Protein AF-D9RZ95-F1 (afdb_monomer_lite)

InterPro domains:
  IPR007445 Type IV pilus inner membrane component PilO [PF04350] (44-165)
  IPR008979 Galactose-binding-like domain superfamily [SSF49785] (291-391)
  IPR013222 Glycosyl hydrolase family 98, putative carbohydrate-binding module [PF08305] (291-393)
  IPR014717 Translation elongation factor EF1B/small ribosomal subunit protein bS6 [G3DSA:3.30.70.60] (97-186)
  IPR038637 NPCBM domain superfamily [G3DSA:2.60.120.1060] (273-411)

Secondary structure (DSSP, 8-state):
---------HHHHHHHHHHHHHHHHHHIIIIIIHHHHHHHHHHHHHHHHHHHHHHHHHHHHHHHHHHHHHHHHHHHHHHHHHHHTT----SHHHHHHHTS--STT-EEEEEEE---EEETTEEEEEEEEEEEEEHHHHHHHHHHHHTSSS-EEEEEEEEEE-SSSTTEEEEEEEEEEEE----------------------S--S-SSS----------------------------------------------------PPBTTS------TTBGGGSEEEEEES-EEE-TTSPEEETTEEES-EEEEEEBTTB-EEEEEEE-TT-EEEEEEEEEE-GGGTTBSEEEEEEEEETTEEEEEPPPB-TTPPPEEEEEE-TT-SEEEEEEEEEE-SS-SBS-EEEEEEEEEEEEPPPP--

Radius of gyration: 36.37 Å; chains: 1; bounding box: 76×89×128 Å

Foldseek 3Di:
DDDDDDPDDPVVVVVVVVVVVVVVVVCCCCPVCVPVVVVVVVVVVVVVVVVVVVVVVVVVVVCVVVVVVVVVVVVVVVVVVLVVLLQDDQDPVVLVVQLDQPDPQKDWPDWAWDDWDDDDQKIKIKIKTKMKGAPVSVVVSVVSNVPDSFPKDKDDWDKACDPPDDRMIMIIIMIITIHRDPPPPVPPPPPVDDDDDDDDDDDDPDPPDDDDDDDDDDDDDDDDDDDDDDDDDDDDDDDDDDDDDDDDDDPPPPPDDDQDFFQAPVNDPPCDDDPANRNFRWPDWFFNKHKPVQDWFAALNDTFRTWIKTKDFPVRQKIKIKTFPQLFFFKKKFWKAWTQVCLQAQKWKWKWKAFVNHTFDIDDTHHRSDDTDIDMTGNHRGGMIMIMIGMDGHDDGDGGMTIMIGGPTGTHGDDDPPD

pLDDT: mean 81.66, std 20.71, range [33.81, 98.69]

Structure (mmCIF, N/CA/C/O backbone):
data_AF-D9RZ95-F1
#
_entry.id   AF-D9RZ95-F1
#
loop_
_atom_site.group_PDB
_atom_site.id
_atom_site.type_symbol
_atom_site.label_atom_id
_atom_site.label_alt_id
_atom_site.label_comp_id
_atom_site.label_asym_id
_atom_site.label_entity_id
_atom_site.label_seq_id
_atom_site.pdbx_PDB_ins_code
_atom_site.Cartn_x
_atom_site.Cartn_y
_atom_site.Cartn_z
_atom_site.occupancy
_atom_site.B_iso_or_equiv
_atom_site.auth_seq_id
_atom_site.auth_comp_id
_atom_site.auth_asym_id
_atom_site.auth_atom_id
_atom_site.pdbx_PDB_model_num
ATOM 1 N N . MET A 1 1 ? 56.078 -7.559 -60.180 1.00 45.38 1 MET A N 1
ATOM 2 C CA . MET A 1 1 ? 55.053 -8.276 -60.972 1.00 45.38 1 MET A CA 1
ATOM 3 C C . MET A 1 1 ? 54.778 -7.458 -62.231 1.00 45.38 1 MET A C 1
ATOM 5 O O . MET A 1 1 ? 54.212 -6.379 -62.123 1.00 45.38 1 MET A O 1
ATOM 9 N N . ARG A 1 2 ? 55.285 -7.880 -63.400 1.00 41.53 2 ARG A N 1
ATOM 10 C CA . ARG A 1 2 ? 55.011 -7.202 -64.680 1.00 41.53 2 ARG A CA 1
ATOM 11 C C . ARG A 1 2 ? 53.582 -7.549 -65.098 1.00 41.53 2 ARG A C 1
ATOM 13 O O . ARG A 1 2 ? 53.332 -8.678 -65.504 1.00 41.53 2 ARG A O 1
ATOM 20 N N . LEU A 1 3 ? 52.657 -6.605 -64.952 1.00 51.25 3 LEU A N 1
ATOM 21 C CA . LEU A 1 3 ? 51.309 -6.730 -65.500 1.00 51.25 3 LEU A CA 1
ATOM 22 C C . LEU A 1 3 ? 51.432 -6.678 -67.027 1.00 51.25 3 LEU A C 1
ATOM 24 O O . LEU A 1 3 ? 51.765 -5.640 -67.594 1.00 51.25 3 LEU A O 1
ATOM 28 N N . GLN A 1 4 ? 51.251 -7.829 -67.677 1.00 58.88 4 GLN A N 1
ATOM 29 C CA . GLN A 1 4 ? 51.172 -7.920 -69.132 1.00 58.88 4 GLN A CA 1
ATOM 30 C C . GLN A 1 4 ? 50.020 -7.030 -69.613 1.00 58.88 4 GLN A C 1
ATOM 32 O O . GLN A 1 4 ? 48.925 -7.052 -69.054 1.00 58.88 4 GLN A O 1
ATOM 37 N N . THR A 1 5 ? 50.276 -6.216 -70.633 1.00 68.75 5 THR A N 1
ATOM 38 C CA . THR A 1 5 ? 49.293 -5.301 -71.214 1.00 68.75 5 THR A CA 1
ATOM 39 C C . THR A 1 5 ? 48.260 -6.101 -72.000 1.00 68.75 5 THR A C 1
ATOM 41 O O . THR A 1 5 ? 48.488 -6.471 -73.151 1.00 68.75 5 THR A O 1
ATOM 44 N N . ILE A 1 6 ? 47.131 -6.399 -71.363 1.00 79.62 6 ILE A N 1
ATOM 45 C CA . ILE A 1 6 ? 46.001 -7.079 -71.997 1.00 79.62 6 ILE A CA 1
ATOM 46 C C . ILE A 1 6 ? 45.327 -6.093 -72.966 1.00 79.62 6 ILE A C 1
ATOM 48 O O . ILE A 1 6 ? 44.785 -5.067 -72.550 1.00 79.62 6 ILE A O 1
ATOM 52 N N . ASN A 1 7 ? 45.360 -6.392 -74.266 1.00 79.75 7 ASN A N 1
ATOM 53 C CA . ASN A 1 7 ? 44.665 -5.620 -75.301 1.00 79.75 7 ASN A CA 1
ATOM 54 C C . ASN A 1 7 ? 43.167 -5.966 -75.303 1.00 79.75 7 ASN A C 1
ATOM 56 O O . ASN A 1 7 ? 42.711 -6.816 -76.060 1.00 79.75 7 ASN A O 1
ATOM 60 N N . LEU A 1 8 ? 42.408 -5.309 -74.425 1.00 84.06 8 LEU A N 1
ATOM 61 C CA . LEU A 1 8 ? 40.953 -5.466 -74.312 1.00 84.06 8 LEU A CA 1
ATOM 62 C C . LEU A 1 8 ? 40.211 -4.724 -75.435 1.00 84.06 8 LEU A C 1
ATOM 64 O O . LEU A 1 8 ? 40.504 -3.557 -75.732 1.00 84.06 8 LEU A O 1
ATOM 68 N N . SER A 1 9 ? 39.198 -5.376 -76.005 1.00 88.56 9 SER A N 1
ATOM 69 C CA . SER A 1 9 ? 38.305 -4.810 -77.019 1.00 88.56 9 SER A CA 1
ATOM 70 C C . SER A 1 9 ? 37.474 -3.651 -76.451 1.00 88.56 9 SER A C 1
ATOM 72 O O . SER A 1 9 ? 37.178 -3.585 -75.255 1.00 88.56 9 SER A O 1
ATOM 74 N N . ARG A 1 10 ? 37.045 -2.709 -77.305 1.00 90.94 10 ARG A N 1
ATOM 75 C CA . ARG A 1 10 ? 36.280 -1.513 -76.887 1.00 90.94 10 ARG A CA 1
ATOM 76 C C . ARG A 1 10 ? 35.011 -1.871 -76.098 1.00 90.94 10 ARG A C 1
ATOM 78 O O . ARG A 1 10 ? 34.649 -1.140 -75.182 1.00 90.94 10 ARG A O 1
ATOM 85 N N . ARG A 1 11 ? 34.364 -2.999 -76.418 1.00 92.19 11 ARG A N 1
ATOM 86 C CA . ARG A 1 11 ? 33.163 -3.495 -75.715 1.00 92.19 11 ARG A CA 1
ATOM 87 C C . ARG A 1 11 ? 33.479 -4.014 -74.310 1.00 92.19 11 ARG A C 1
ATOM 89 O O . ARG A 1 11 ? 32.739 -3.720 -73.379 1.00 92.19 11 ARG A O 1
ATOM 96 N N . GLU A 1 12 ? 34.600 -4.709 -74.142 1.00 91.69 12 GLU A N 1
ATOM 97 C CA . GLU A 1 12 ? 35.041 -5.245 -72.847 1.00 91.69 12 GLU A CA 1
ATOM 98 C C . GLU A 1 12 ? 35.411 -4.116 -71.881 1.00 91.69 12 GLU A C 1
ATOM 100 O O . GLU A 1 12 ? 35.043 -4.159 -70.711 1.00 91.69 12 GLU A O 1
ATOM 105 N N . LYS A 1 13 ? 36.043 -3.046 -72.385 1.00 91.44 13 LYS A N 1
ATOM 106 C CA . LYS A 1 13 ? 36.334 -1.845 -71.586 1.00 91.44 13 LYS A CA 1
ATOM 107 C C . LYS A 1 13 ? 35.064 -1.199 -71.025 1.00 91.44 13 LYS A C 1
ATOM 109 O O . LYS A 1 13 ? 35.039 -0.836 -69.853 1.00 91.44 13 LYS A O 1
ATOM 114 N N . VAL A 1 14 ? 34.005 -1.084 -71.832 1.00 94.19 14 VAL A N 1
ATOM 115 C CA . VAL A 1 14 ? 32.717 -0.524 -71.380 1.00 94.19 14 VAL A CA 1
ATOM 116 C C . VAL A 1 14 ? 32.068 -1.421 -70.323 1.00 94.19 14 VAL A C 1
ATOM 118 O O . VAL A 1 14 ? 31.581 -0.921 -69.311 1.00 94.19 14 VAL A O 1
ATOM 121 N N . LEU A 1 15 ? 32.112 -2.740 -70.515 1.00 95.56 15 LEU A N 1
ATOM 122 C CA . LEU A 1 15 ? 31.528 -3.707 -69.583 1.00 95.56 15 LEU A CA 1
ATOM 123 C C . LEU A 1 15 ? 32.241 -3.688 -68.219 1.00 95.56 15 LEU A C 1
ATOM 125 O O . LEU A 1 15 ? 31.583 -3.681 -67.181 1.00 95.56 15 LEU A O 1
ATOM 129 N N . ILE A 1 16 ? 33.574 -3.577 -68.214 1.00 95.31 16 ILE A N 1
ATOM 130 C CA . ILE A 1 16 ? 34.369 -3.433 -66.985 1.00 95.31 16 ILE A CA 1
ATOM 131 C C . ILE A 1 16 ? 34.012 -2.136 -66.247 1.00 95.31 16 ILE A C 1
ATOM 133 O O . ILE A 1 16 ? 33.858 -2.158 -65.028 1.00 95.31 16 ILE A O 1
ATOM 137 N N . ILE A 1 17 ? 33.826 -1.018 -66.956 1.00 95.69 17 ILE A N 1
ATOM 138 C CA . ILE A 1 17 ? 33.435 0.253 -66.325 1.00 95.69 17 ILE A CA 1
ATOM 139 C C . ILE A 1 17 ? 32.067 0.123 -65.642 1.00 95.69 17 ILE A C 1
ATOM 141 O O . ILE A 1 17 ? 31.924 0.528 -64.490 1.00 95.69 17 ILE A O 1
ATOM 145 N N . ILE A 1 18 ? 31.080 -0.485 -66.308 1.00 96.81 18 ILE A N 1
ATOM 146 C CA . ILE A 1 18 ? 29.746 -0.702 -65.724 1.00 96.81 18 ILE A CA 1
ATOM 147 C C . ILE A 1 18 ? 29.833 -1.603 -64.486 1.00 96.81 18 ILE A C 1
ATOM 149 O O . ILE A 1 18 ? 29.218 -1.295 -63.464 1.00 96.81 18 ILE A O 1
ATOM 153 N N . LEU A 1 19 ? 30.630 -2.676 -64.547 1.00 96.75 19 LEU A N 1
ATOM 154 C CA . LEU A 1 19 ? 30.849 -3.579 -63.417 1.00 96.75 19 LEU A CA 1
ATOM 155 C C . LEU A 1 19 ? 31.443 -2.832 -62.214 1.00 96.75 19 LEU A C 1
ATOM 157 O O . LEU A 1 19 ? 30.951 -2.974 -61.097 1.00 96.75 19 LEU A O 1
ATOM 161 N N . VAL A 1 20 ? 32.465 -2.002 -62.439 1.00 97.12 20 VAL A N 1
ATOM 162 C CA . VAL A 1 20 ? 33.105 -1.211 -61.379 1.00 97.12 20 VAL A CA 1
ATOM 163 C C . VAL A 1 20 ? 32.124 -0.204 -60.779 1.00 97.12 20 VAL A C 1
ATOM 165 O O . VAL A 1 20 ? 32.031 -0.108 -59.558 1.00 97.12 20 VAL A O 1
ATOM 168 N N . VAL A 1 21 ? 31.344 0.505 -61.600 1.00 97.69 21 VAL A N 1
ATOM 169 C CA . VAL A 1 21 ? 30.338 1.466 -61.112 1.00 97.69 21 VAL A CA 1
ATOM 170 C C . VAL A 1 21 ? 29.251 0.768 -60.290 1.00 97.69 21 VAL A C 1
ATOM 172 O O . VAL A 1 21 ? 28.895 1.247 -59.213 1.00 97.69 21 VAL A O 1
ATOM 175 N N . SER A 1 22 ? 28.756 -0.383 -60.752 1.00 97.19 22 SER A N 1
ATOM 176 C CA . SER A 1 22 ? 27.771 -1.183 -60.016 1.00 97.19 22 SER A CA 1
ATOM 177 C C . SER A 1 22 ? 28.327 -1.668 -58.674 1.00 97.19 22 SER A C 1
ATOM 179 O O . SER A 1 22 ? 27.652 -1.550 -57.650 1.00 97.19 22 SER A O 1
ATOM 181 N N . LEU A 1 23 ? 29.585 -2.120 -58.652 1.00 97.06 23 LEU A N 1
ATOM 182 C CA . LEU A 1 23 ? 30.271 -2.529 -57.428 1.00 97.06 23 LEU A CA 1
ATOM 183 C C . LEU A 1 23 ? 30.393 -1.356 -56.440 1.00 97.06 23 LEU A C 1
ATOM 185 O O . LEU A 1 23 ? 30.076 -1.509 -55.262 1.00 97.06 23 LEU A O 1
ATOM 189 N N . VAL A 1 24 ? 30.795 -0.171 -56.912 1.00 96.62 24 VAL A N 1
ATOM 190 C CA . VAL A 1 24 ? 30.911 1.037 -56.077 1.00 96.62 24 VAL A CA 1
ATOM 191 C C . VAL A 1 24 ? 29.552 1.446 -55.499 1.00 96.62 24 VAL A C 1
ATOM 193 O O . VAL A 1 24 ? 29.459 1.708 -54.299 1.00 96.62 24 VAL A O 1
ATOM 196 N N . LEU A 1 25 ? 28.485 1.442 -56.305 1.00 96.50 25 LEU A N 1
ATOM 197 C CA . LEU A 1 25 ? 27.124 1.730 -55.835 1.00 96.50 25 LEU A CA 1
ATOM 198 C C . LEU A 1 25 ? 26.652 0.718 -54.786 1.00 96.50 25 LEU A C 1
ATOM 200 O O . LEU A 1 25 ? 26.089 1.116 -53.767 1.00 96.50 25 LEU A O 1
ATOM 204 N N . PHE A 1 26 ? 26.937 -0.570 -54.987 1.00 96.00 26 PHE A N 1
ATOM 205 C CA . PHE A 1 26 ? 26.630 -1.614 -54.012 1.00 96.00 26 PHE A CA 1
ATOM 206 C C . PHE A 1 26 ? 27.364 -1.388 -52.683 1.00 96.00 26 PHE A C 1
ATOM 208 O O . PHE A 1 26 ? 26.756 -1.498 -51.619 1.00 96.00 26 PHE A O 1
ATOM 215 N N . PHE A 1 27 ? 28.646 -1.012 -52.717 1.00 94.56 27 PHE A N 1
ATOM 216 C CA . PHE A 1 27 ? 29.398 -0.682 -51.503 1.00 94.56 27 PHE A CA 1
ATOM 217 C C . PHE A 1 27 ? 28.861 0.571 -50.802 1.00 94.56 27 PHE A C 1
ATOM 219 O O . PHE A 1 27 ? 28.738 0.565 -49.580 1.00 94.56 27 PHE A O 1
ATOM 226 N N . ILE A 1 28 ? 28.479 1.617 -51.537 1.00 93.00 28 ILE A N 1
ATOM 227 C CA . ILE A 1 28 ? 27.847 2.816 -50.963 1.00 93.00 28 ILE A CA 1
ATOM 228 C C . ILE A 1 28 ? 26.524 2.448 -50.286 1.00 93.00 28 ILE A C 1
ATOM 230 O O . ILE A 1 28 ? 26.310 2.780 -49.119 1.00 93.00 28 ILE A O 1
ATOM 234 N N . GLN A 1 29 ? 25.658 1.711 -50.983 1.00 94.12 29 GLN A N 1
ATOM 235 C CA . GLN A 1 29 ? 24.370 1.277 -50.451 1.00 94.12 29 GLN A CA 1
ATOM 236 C C . GLN A 1 29 ? 24.555 0.399 -49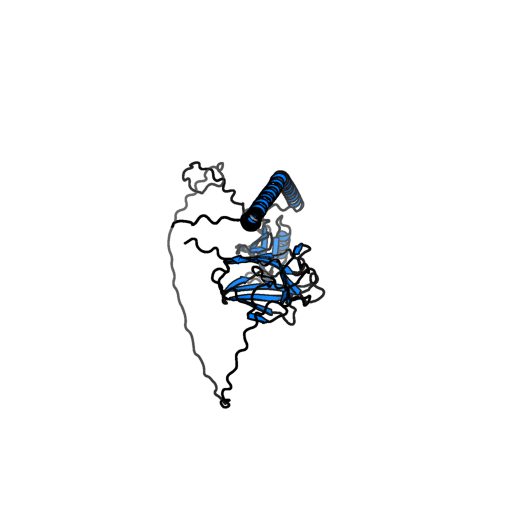.209 1.00 94.12 29 GLN A C 1
ATOM 238 O O . GLN A 1 29 ? 23.931 0.637 -48.177 1.00 94.12 29 GLN A O 1
ATOM 243 N N . LYS A 1 30 ? 25.432 -0.605 -49.279 1.00 90.19 30 LYS A N 1
ATOM 244 C CA . LYS A 1 30 ? 25.595 -1.564 -48.188 1.00 90.19 30 LYS A CA 1
ATOM 245 C C . LYS A 1 30 ? 26.350 -0.969 -47.003 1.00 90.19 30 LYS A C 1
ATOM 247 O O . LYS A 1 30 ? 26.004 -1.256 -45.867 1.00 90.19 30 LYS A O 1
ATOM 252 N N . PHE A 1 31 ? 27.386 -0.170 -47.237 1.00 88.56 31 PHE A N 1
ATOM 253 C CA . PHE A 1 31 ? 28.284 0.263 -46.169 1.00 88.56 31 PHE A CA 1
ATOM 254 C C . PHE A 1 31 ? 27.864 1.602 -45.561 1.00 88.56 31 PHE A C 1
ATOM 256 O O . PHE A 1 31 ? 27.817 1.731 -44.341 1.00 88.56 31 PHE A O 1
ATOM 263 N N . ILE A 1 32 ? 27.494 2.591 -46.383 1.00 85.06 32 ILE A N 1
ATOM 264 C CA . ILE A 1 32 ? 27.150 3.928 -45.880 1.00 85.06 32 ILE A CA 1
ATOM 265 C C . ILE A 1 32 ? 25.749 3.922 -45.264 1.00 85.06 32 ILE A C 1
ATOM 267 O O . ILE A 1 32 ? 25.588 4.379 -44.131 1.00 85.06 32 ILE A O 1
ATOM 271 N N . PHE A 1 33 ? 24.747 3.364 -45.953 1.00 83.88 33 PHE A N 1
ATOM 272 C CA . PHE A 1 33 ? 23.376 3.376 -45.434 1.00 83.88 33 PHE A CA 1
ATOM 273 C C . PHE A 1 33 ? 23.168 2.379 -44.295 1.00 83.88 33 PHE A C 1
ATOM 275 O O . PHE A 1 33 ? 22.586 2.759 -43.281 1.00 83.88 33 PHE A O 1
ATOM 282 N N . ALA A 1 34 ? 23.670 1.143 -44.393 1.00 83.50 34 ALA A N 1
ATOM 283 C CA . ALA A 1 34 ? 23.402 0.157 -43.342 1.00 83.50 34 ALA A CA 1
ATOM 284 C C . ALA A 1 34 ? 24.094 0.493 -42.011 1.00 83.50 34 ALA A C 1
ATOM 286 O O . ALA A 1 34 ? 23.529 0.219 -40.956 1.00 83.50 34 ALA A O 1
ATOM 287 N N . GLN A 1 35 ? 25.286 1.107 -42.034 1.00 84.12 35 GLN A N 1
ATOM 288 C CA . GLN A 1 35 ? 25.995 1.440 -40.793 1.00 84.12 35 GLN A CA 1
ATOM 289 C C . GLN A 1 35 ? 25.588 2.792 -40.198 1.00 84.12 35 GLN A C 1
ATOM 291 O O . GLN A 1 35 ? 25.466 2.901 -38.980 1.00 84.12 35 GLN A O 1
ATOM 296 N N . ARG A 1 36 ? 25.364 3.836 -41.012 1.00 82.94 36 ARG A N 1
ATOM 297 C CA . ARG A 1 36 ? 25.145 5.197 -40.479 1.00 82.94 36 ARG A CA 1
ATOM 298 C C . ARG A 1 36 ? 23.685 5.522 -40.179 1.00 82.94 36 ARG A C 1
ATOM 300 O O . ARG A 1 36 ? 23.415 6.302 -39.266 1.00 82.94 36 ARG A O 1
ATOM 307 N N . LEU A 1 37 ? 22.744 4.921 -40.907 1.00 86.81 37 LEU A N 1
ATOM 308 C CA . LEU A 1 37 ? 21.316 5.174 -40.718 1.00 86.81 37 LEU A CA 1
ATOM 309 C C . LEU A 1 37 ? 20.799 4.808 -39.313 1.00 86.81 37 LEU A C 1
ATOM 311 O O . LEU A 1 37 ? 20.119 5.649 -38.722 1.00 86.81 37 LEU A O 1
ATOM 315 N N . PRO A 1 38 ? 21.121 3.635 -38.721 1.00 86.25 38 PRO A N 1
ATOM 316 C CA . PRO A 1 38 ? 20.625 3.311 -37.383 1.00 86.25 38 PRO A CA 1
ATOM 317 C C . PRO A 1 38 ? 21.167 4.270 -36.317 1.00 86.25 38 PRO A C 1
ATOM 319 O O . PRO A 1 38 ? 20.420 4.655 -35.420 1.00 86.25 38 PRO A O 1
ATOM 322 N N . TYR A 1 39 ? 22.418 4.725 -36.444 1.00 87.19 39 TYR A N 1
ATOM 323 C CA . TYR A 1 39 ? 22.999 5.706 -35.524 1.00 87.19 39 TYR A CA 1
ATOM 324 C C . TYR A 1 39 ? 22.263 7.050 -35.585 1.00 87.19 39 TYR A C 1
ATOM 326 O O . TYR A 1 39 ? 21.922 7.621 -34.553 1.00 87.19 39 TYR A O 1
ATOM 334 N N . TYR A 1 40 ? 21.944 7.527 -36.792 1.00 91.19 40 TYR A N 1
ATOM 335 C CA . TYR A 1 40 ? 21.175 8.760 -36.968 1.00 91.19 40 TYR A CA 1
ATOM 336 C C . TYR A 1 40 ? 19.756 8.653 -36.385 1.00 91.19 40 TYR A C 1
ATOM 338 O O . TYR A 1 40 ? 19.284 9.584 -35.732 1.00 91.19 40 TYR A O 1
ATOM 346 N N . ILE A 1 41 ? 19.084 7.510 -36.572 1.00 90.94 41 ILE A N 1
ATOM 347 C CA . ILE A 1 41 ? 17.746 7.268 -36.010 1.00 90.94 41 ILE A CA 1
ATOM 348 C C . ILE A 1 41 ? 17.796 7.256 -34.477 1.00 90.94 41 ILE A C 1
ATOM 350 O O . ILE A 1 41 ? 16.966 7.906 -33.843 1.00 90.94 41 ILE A O 1
ATOM 354 N N . GLN A 1 42 ? 18.783 6.579 -33.881 1.00 92.44 42 GLN A N 1
ATOM 355 C CA . GLN A 1 42 ? 18.965 6.552 -32.426 1.00 92.44 42 GLN A CA 1
ATOM 356 C C . GLN A 1 42 ? 19.278 7.939 -31.862 1.00 92.44 42 GLN A C 1
ATOM 358 O O . GLN A 1 42 ? 18.685 8.343 -30.866 1.00 92.44 42 GLN A O 1
ATOM 363 N N . LEU A 1 43 ? 20.161 8.695 -32.517 1.00 94.69 43 LEU A N 1
ATOM 364 C CA . LEU A 1 43 ? 20.506 10.049 -32.091 1.00 94.69 43 LEU A CA 1
ATOM 365 C C . LEU A 1 43 ? 19.283 10.977 -32.131 1.00 94.69 43 LEU A C 1
ATOM 367 O O . LEU A 1 43 ? 19.036 11.732 -31.194 1.00 94.69 43 LEU A O 1
ATOM 371 N N . LYS A 1 44 ? 18.469 10.878 -33.187 1.00 93.00 44 LYS A N 1
ATOM 372 C CA . LYS A 1 44 ? 17.224 11.643 -33.308 1.00 93.00 44 LYS A CA 1
ATOM 373 C C . LYS A 1 44 ? 16.175 11.224 -32.273 1.00 93.00 44 LYS A C 1
ATOM 375 O O . LYS A 1 44 ? 15.414 12.076 -31.820 1.00 93.00 44 LYS A O 1
ATOM 380 N N . ALA A 1 45 ? 16.126 9.943 -31.904 1.00 91.69 45 ALA A N 1
ATOM 381 C CA . ALA A 1 45 ? 15.257 9.455 -30.837 1.00 91.69 45 ALA A CA 1
ATOM 382 C C . ALA A 1 45 ? 15.666 10.031 -29.472 1.00 91.69 45 ALA A C 1
ATOM 384 O O . ALA A 1 45 ? 14.807 10.575 -28.788 1.00 91.69 45 ALA A O 1
ATOM 385 N N . ARG A 1 46 ? 16.967 10.035 -29.141 1.00 92.69 46 ARG A N 1
ATOM 386 C CA . ARG A 1 46 ? 17.479 10.641 -27.897 1.00 92.69 46 ARG A CA 1
ATOM 387 C C . ARG A 1 46 ? 17.168 12.130 -27.798 1.00 92.69 46 ARG A C 1
ATOM 389 O O . ARG A 1 46 ? 16.636 12.570 -26.793 1.00 92.69 46 ARG A O 1
ATOM 396 N N . MET A 1 47 ? 17.382 12.886 -28.876 1.00 90.81 47 MET A N 1
ATOM 397 C CA . MET A 1 47 ? 17.031 14.313 -28.904 1.00 90.81 47 MET A CA 1
ATOM 398 C C . MET A 1 47 ? 15.536 14.553 -28.642 1.00 90.81 47 MET A C 1
ATOM 400 O O . MET A 1 47 ? 15.167 15.543 -28.017 1.00 90.81 47 MET A O 1
ATOM 404 N N . ARG A 1 48 ? 14.651 13.670 -29.126 1.00 90.75 48 ARG A N 1
ATOM 405 C CA . ARG A 1 48 ? 13.206 13.762 -28.850 1.00 90.75 48 ARG A CA 1
ATOM 406 C C . ARG A 1 48 ? 12.858 13.403 -27.408 1.00 90.75 48 ARG A C 1
ATOM 408 O O . ARG A 1 48 ? 11.968 14.024 -26.846 1.00 90.75 48 ARG A O 1
ATOM 415 N N . GLU A 1 49 ? 13.539 12.419 -26.838 1.00 93.00 49 GLU A N 1
ATOM 416 C CA . GLU A 1 49 ? 13.358 12.007 -25.446 1.00 93.00 49 GLU A CA 1
ATOM 417 C C . GLU A 1 49 ? 13.814 13.110 -24.482 1.00 93.00 49 GLU A C 1
ATOM 419 O O . GLU A 1 49 ? 13.014 13.568 -23.674 1.00 93.00 49 GLU A O 1
ATOM 424 N N . GLU A 1 50 ? 15.023 13.648 -24.666 1.00 89.81 50 GLU A N 1
ATOM 425 C CA . GLU A 1 50 ? 15.558 14.749 -23.849 1.00 89.81 50 GLU A CA 1
ATOM 426 C C . GLU A 1 50 ? 14.713 16.030 -23.972 1.00 89.81 50 GLU A C 1
ATOM 428 O O . GLU A 1 50 ? 14.482 16.740 -22.995 1.00 89.81 50 GLU A O 1
ATOM 433 N N . THR A 1 51 ? 14.197 16.340 -25.168 1.00 89.06 51 THR A N 1
ATOM 434 C CA . THR A 1 51 ? 13.306 17.504 -25.339 1.00 89.06 51 THR A CA 1
ATOM 435 C C . THR A 1 51 ? 11.936 17.301 -24.694 1.00 89.06 51 THR A C 1
ATOM 437 O O . THR A 1 51 ? 11.388 18.262 -24.152 1.00 89.06 51 THR A O 1
ATOM 440 N N . ALA A 1 52 ? 11.391 16.080 -24.713 1.00 87.12 52 ALA A N 1
ATOM 441 C CA . ALA A 1 52 ? 10.157 15.747 -24.003 1.00 87.12 52 ALA A CA 1
ATOM 442 C C . ALA A 1 52 ? 10.349 15.800 -22.479 1.00 87.12 52 ALA A C 1
ATOM 444 O O . ALA A 1 52 ? 9.491 16.329 -21.771 1.00 87.12 52 ALA A O 1
ATOM 445 N N . GLU A 1 53 ? 11.495 15.332 -21.984 1.00 86.75 53 GLU A N 1
ATOM 446 C CA . GLU A 1 53 ? 11.868 15.415 -20.573 1.00 86.75 53 GLU A CA 1
ATOM 447 C C . GLU A 1 53 ? 11.931 16.878 -20.110 1.00 86.75 53 GLU A C 1
ATOM 449 O O . GLU A 1 53 ? 11.201 17.258 -19.196 1.00 86.75 53 GLU A O 1
ATOM 454 N N . LEU A 1 54 ? 12.668 17.742 -20.820 1.00 83.31 54 LEU A N 1
ATOM 455 C CA . LEU A 1 54 ? 12.746 19.176 -20.508 1.00 83.31 54 LEU A CA 1
ATOM 456 C C . LEU A 1 54 ? 11.384 19.886 -20.562 1.00 83.31 54 LEU A C 1
ATOM 458 O O . LEU A 1 54 ? 11.140 20.805 -19.776 1.00 83.31 54 LEU A O 1
ATOM 462 N N . ALA A 1 55 ? 10.497 19.488 -21.478 1.00 81.38 55 ALA A N 1
ATOM 463 C CA . ALA A 1 55 ? 9.139 20.021 -21.534 1.00 81.38 55 ALA A CA 1
ATOM 464 C C . ALA A 1 55 ? 8.334 19.634 -20.281 1.00 81.38 55 ALA A C 1
ATOM 466 O O . ALA A 1 55 ? 7.733 20.511 -19.662 1.00 81.38 55 ALA A O 1
ATOM 467 N N . SER A 1 56 ? 8.405 18.368 -19.852 1.00 77.50 56 SER A N 1
ATOM 468 C CA . SER A 1 56 ? 7.736 17.883 -18.635 1.00 77.50 56 SER A CA 1
ATOM 469 C C . SER A 1 56 ? 8.272 18.548 -17.360 1.00 77.50 56 SER A C 1
ATOM 471 O O . SER A 1 56 ? 7.505 18.930 -16.473 1.00 77.50 56 SER A O 1
ATOM 473 N N . THR A 1 57 ? 9.585 18.794 -17.287 1.00 77.50 57 THR A N 1
ATOM 474 C CA . THR A 1 57 ? 10.194 19.522 -16.169 1.00 77.50 57 THR A CA 1
ATOM 475 C C . THR A 1 57 ? 9.762 20.986 -16.156 1.00 77.50 57 THR A C 1
ATOM 477 O O . THR A 1 57 ? 9.471 21.523 -15.091 1.00 77.50 57 THR A O 1
ATOM 480 N N . ARG A 1 58 ? 9.668 21.644 -17.322 1.00 73.94 58 ARG A N 1
ATOM 481 C CA . ARG A 1 58 ? 9.160 23.025 -17.424 1.00 73.94 58 ARG A CA 1
ATOM 482 C C . ARG A 1 58 ? 7.685 23.140 -17.064 1.00 73.94 58 ARG A C 1
ATOM 484 O O . ARG A 1 58 ? 7.315 24.122 -16.433 1.00 73.94 58 ARG A O 1
ATOM 491 N N . GLU A 1 59 ? 6.864 22.164 -17.435 1.00 77.75 59 GLU A N 1
ATOM 492 C CA . GLU A 1 59 ? 5.453 22.103 -17.039 1.00 77.75 59 GLU A CA 1
ATOM 493 C C . GLU A 1 59 ? 5.322 21.952 -15.515 1.00 77.75 59 GLU A C 1
ATOM 495 O O . GLU A 1 59 ? 4.601 22.712 -14.868 1.00 77.75 59 GLU A O 1
ATOM 500 N N . THR A 1 60 ? 6.137 21.076 -14.920 1.00 71.19 60 THR A N 1
ATOM 501 C CA . THR A 1 60 ? 6.213 20.901 -13.462 1.00 71.19 60 THR A CA 1
ATOM 502 C C . THR A 1 60 ? 6.689 22.185 -12.767 1.00 71.19 60 THR A C 1
ATOM 504 O O . THR A 1 60 ? 6.054 22.648 -11.820 1.00 71.19 60 THR A O 1
ATOM 507 N N . ALA A 1 61 ? 7.743 22.834 -13.273 1.00 71.81 61 ALA A N 1
ATOM 508 C CA . ALA A 1 61 ? 8.255 24.098 -12.738 1.00 71.81 61 ALA A CA 1
ATOM 509 C C . ALA A 1 61 ? 7.260 25.263 -12.908 1.00 71.81 61 ALA A C 1
ATOM 511 O O . ALA A 1 61 ? 7.137 26.105 -12.021 1.00 71.81 61 ALA A O 1
ATOM 512 N N . GLY A 1 62 ? 6.512 25.294 -14.015 1.00 78.38 62 GLY A N 1
ATOM 513 C CA . GLY A 1 62 ? 5.453 26.273 -14.263 1.00 78.38 62 GLY A CA 1
ATOM 514 C C . GLY A 1 62 ? 4.245 26.105 -13.338 1.00 78.38 62 GLY A C 1
ATOM 515 O O . GLY A 1 62 ? 3.582 27.089 -13.016 1.00 78.38 62 GLY A O 1
ATOM 516 N N . SER A 1 63 ? 3.990 24.885 -12.855 1.00 80.44 63 SER A N 1
ATOM 517 C CA . SER A 1 63 ? 2.924 24.598 -11.887 1.00 80.44 63 SER A CA 1
ATOM 518 C C . SER A 1 63 ? 3.296 24.925 -10.435 1.00 80.44 63 SER A C 1
ATOM 520 O O . SER A 1 63 ? 2.411 25.056 -9.593 1.00 80.44 63 SER A O 1
ATOM 522 N N . LEU A 1 64 ? 4.583 25.128 -10.134 1.00 75.75 64 LEU A N 1
ATOM 523 C CA . LEU A 1 64 ? 5.084 25.406 -8.785 1.00 75.75 64 LEU A CA 1
ATOM 524 C C . LEU A 1 64 ? 4.443 26.637 -8.106 1.00 75.75 64 LEU A C 1
ATOM 526 O O . LEU A 1 64 ? 4.042 26.513 -6.948 1.00 75.75 64 LEU A O 1
ATOM 530 N N . PRO A 1 65 ? 4.259 27.801 -8.769 1.00 82.94 65 PRO A N 1
ATOM 531 C CA . PRO A 1 65 ? 3.531 28.918 -8.161 1.00 82.94 65 PRO A CA 1
ATOM 532 C C . PRO A 1 65 ? 2.052 28.601 -7.893 1.00 82.94 65 PRO A C 1
ATOM 534 O O . PRO A 1 65 ? 1.505 29.070 -6.896 1.00 82.94 65 PRO A O 1
ATOM 537 N N . VAL A 1 66 ? 1.406 27.790 -8.741 1.00 81.81 66 VAL A N 1
ATOM 538 C CA . VAL A 1 66 ? 0.005 27.371 -8.550 1.00 81.81 66 VAL A CA 1
ATOM 539 C C . VAL A 1 66 ? -0.104 26.405 -7.373 1.00 81.81 66 VAL A C 1
ATOM 541 O O . VAL A 1 66 ? -0.956 26.589 -6.514 1.00 81.81 66 VAL A O 1
ATOM 544 N N . LEU A 1 67 ? 0.800 25.427 -7.285 1.00 72.25 67 LEU A N 1
ATOM 545 C CA . LEU A 1 67 ? 0.898 24.502 -6.157 1.00 72.25 67 LEU A CA 1
ATOM 546 C C . LEU A 1 67 ? 1.143 25.247 -4.845 1.00 72.25 67 LEU A C 1
ATOM 548 O O . LEU A 1 67 ? 0.433 24.994 -3.879 1.00 72.25 67 LEU A O 1
ATOM 552 N N . LYS A 1 68 ? 2.073 26.211 -4.820 1.00 76.94 68 LYS A N 1
ATOM 553 C CA . LYS A 1 68 ? 2.335 27.027 -3.627 1.00 76.94 68 LYS A CA 1
ATOM 554 C C . LYS A 1 68 ? 1.087 27.790 -3.179 1.00 76.94 68 LYS A C 1
ATOM 556 O O . LYS A 1 68 ? 0.749 27.758 -2.003 1.00 76.94 68 LYS A O 1
ATOM 561 N N . LYS A 1 69 ? 0.371 28.410 -4.122 1.00 89.44 69 LYS A N 1
ATOM 562 C CA . LYS A 1 69 ? -0.895 29.096 -3.837 1.00 89.44 69 LYS A CA 1
ATOM 563 C C . LYS A 1 69 ? -1.968 28.130 -3.322 1.00 89.44 69 LYS A C 1
ATOM 565 O O . LYS A 1 69 ? -2.703 28.474 -2.406 1.00 89.44 69 LYS A O 1
ATOM 570 N N . ASN A 1 70 ? -2.061 26.931 -3.891 1.00 77.38 70 ASN A N 1
ATOM 571 C CA . ASN A 1 70 ? -3.030 25.924 -3.461 1.00 77.38 70 ASN A CA 1
ATOM 572 C C . ASN A 1 70 ? -2.717 25.383 -2.059 1.00 77.38 70 ASN A C 1
ATOM 574 O O . ASN A 1 70 ? -3.646 25.163 -1.292 1.00 77.38 70 ASN A O 1
ATOM 578 N N . VAL A 1 71 ? -1.437 25.206 -1.715 1.00 73.56 71 VAL A N 1
ATOM 579 C CA . VAL A 1 71 ? -1.008 24.845 -0.353 1.00 73.56 71 VAL A CA 1
ATOM 580 C C . VAL A 1 71 ? -1.394 25.946 0.629 1.00 73.56 71 VAL A C 1
ATOM 582 O O . VAL A 1 71 ? -2.004 25.653 1.647 1.00 73.56 71 VAL A O 1
ATOM 585 N N . GLU A 1 72 ? -1.135 27.208 0.291 1.00 82.75 72 GLU A N 1
ATOM 586 C CA . GLU A 1 72 ? -1.488 28.352 1.140 1.00 82.75 72 GLU A CA 1
ATOM 587 C C . GLU A 1 72 ? -3.014 28.464 1.348 1.00 82.75 72 GLU A C 1
ATOM 589 O O . GLU A 1 72 ? -3.479 28.706 2.460 1.00 82.75 72 GLU A O 1
ATOM 594 N N . ILE A 1 73 ? -3.819 28.205 0.306 1.00 89.25 73 ILE A N 1
ATOM 595 C CA . ILE A 1 73 ? -5.287 28.118 0.416 1.00 89.25 73 ILE A CA 1
ATOM 596 C C . ILE A 1 73 ? -5.702 26.951 1.319 1.00 89.25 73 ILE A C 1
ATOM 598 O O . ILE A 1 73 ? -6.510 27.148 2.224 1.00 89.25 73 ILE A O 1
ATOM 602 N N . ALA A 1 74 ? -5.134 25.762 1.116 1.00 74.81 74 ALA A N 1
ATOM 603 C CA . ALA A 1 74 ? -5.452 24.585 1.918 1.00 74.81 74 ALA A CA 1
ATOM 604 C C . ALA A 1 74 ? -5.067 24.767 3.398 1.00 74.81 74 ALA A C 1
ATOM 606 O O . ALA A 1 74 ? -5.807 24.343 4.283 1.00 74.81 74 ALA A O 1
ATOM 607 N N . GLU A 1 75 ? -3.948 25.437 3.687 1.00 76.31 75 GLU A N 1
ATOM 608 C CA . GLU A 1 75 ? -3.530 25.788 5.048 1.00 76.31 75 GLU A CA 1
ATOM 609 C C . GLU A 1 75 ? -4.509 26.767 5.708 1.00 76.31 75 GLU A C 1
ATOM 611 O O . GLU A 1 75 ? -4.873 26.581 6.873 1.00 76.31 75 GLU A O 1
ATOM 616 N N . MET A 1 76 ? -4.991 27.772 4.969 1.00 82.94 76 MET A N 1
ATOM 617 C CA . MET A 1 76 ? -6.020 28.692 5.465 1.00 82.94 76 MET A CA 1
ATOM 618 C C . MET A 1 76 ? -7.350 27.978 5.736 1.00 82.94 76 MET A C 1
ATOM 620 O O . MET A 1 76 ? -7.947 28.185 6.793 1.00 82.94 76 MET A O 1
ATOM 624 N N . GLU A 1 77 ? -7.802 27.112 4.827 1.00 83.19 77 GLU A N 1
ATOM 625 C CA . GLU A 1 77 ? -9.031 26.326 4.995 1.00 83.19 77 GLU A CA 1
ATOM 626 C C . GLU A 1 77 ? -8.930 25.361 6.185 1.00 83.19 77 GLU A C 1
ATOM 628 O O . GLU A 1 77 ? -9.878 25.223 6.968 1.00 83.19 77 GLU A O 1
ATOM 633 N N . LEU A 1 78 ? -7.765 24.733 6.375 1.00 79.19 78 LEU A N 1
ATOM 634 C CA . LEU A 1 78 ? -7.482 23.886 7.531 1.00 79.19 78 LEU A CA 1
ATOM 635 C C . LEU A 1 78 ? -7.523 24.701 8.829 1.00 79.19 78 LEU A C 1
ATOM 637 O O . LEU A 1 78 ? -8.148 24.269 9.797 1.00 79.19 78 LEU A O 1
ATOM 641 N N . ALA A 1 79 ? -6.898 25.880 8.858 1.00 76.81 79 ALA A N 1
ATOM 642 C CA . ALA A 1 79 ? -6.905 26.757 10.026 1.00 76.81 79 ALA A CA 1
ATOM 643 C C . ALA A 1 79 ? -8.325 27.235 10.375 1.00 76.81 79 ALA A C 1
ATOM 645 O O . ALA A 1 79 ? -8.718 27.224 11.545 1.00 76.81 79 ALA A O 1
ATOM 646 N N . GLU A 1 80 ? -9.131 27.595 9.373 1.00 83.94 80 GLU A N 1
ATOM 647 C CA . GLU A 1 80 ? -10.532 27.968 9.574 1.00 83.94 80 GLU A CA 1
ATOM 648 C C . GLU A 1 80 ? -11.358 26.784 10.094 1.00 83.94 80 GLU A C 1
ATOM 650 O O . GLU A 1 80 ? -12.164 26.938 11.015 1.00 83.94 80 GLU A O 1
ATOM 655 N N . THR A 1 81 ? -11.123 25.587 9.557 1.00 78.50 81 THR A N 1
ATOM 656 C CA . THR A 1 81 ? -11.797 24.359 9.991 1.00 78.50 81 THR A CA 1
ATOM 657 C C . THR A 1 81 ? -11.410 23.990 11.421 1.00 78.50 81 THR A C 1
ATOM 659 O O . THR A 1 81 ? -12.295 23.731 12.233 1.00 78.50 81 THR A O 1
ATOM 662 N N . LYS A 1 82 ? -10.121 24.060 11.782 1.00 71.81 82 LYS A N 1
ATOM 663 C CA . LYS A 1 82 ? -9.644 23.877 13.165 1.00 71.81 82 LYS A CA 1
ATOM 664 C C . LYS A 1 82 ? -10.320 24.855 14.124 1.00 71.81 82 LYS A C 1
ATOM 666 O O . LYS A 1 82 ? -10.791 24.446 15.183 1.00 71.81 82 LYS A O 1
ATOM 671 N N . LYS A 1 83 ? -10.442 26.127 13.725 1.00 79.56 83 LYS A N 1
ATOM 672 C CA . LYS A 1 83 ? -11.138 27.156 14.508 1.00 79.56 83 LYS A CA 1
ATOM 673 C C . LYS A 1 83 ? -12.629 26.848 14.678 1.00 79.56 83 LYS A C 1
ATOM 675 O O . LYS A 1 83 ? -13.147 27.012 15.777 1.00 79.56 83 LYS A O 1
ATOM 680 N N . LYS A 1 84 ? -13.317 26.391 13.624 1.00 77.75 84 LYS A N 1
ATOM 681 C CA . LYS A 1 84 ? -14.736 25.977 13.685 1.00 77.75 84 LYS A CA 1
ATOM 682 C C . LYS A 1 84 ? -14.947 24.746 14.564 1.00 77.75 84 LYS A C 1
ATOM 684 O O . LYS A 1 84 ? -15.939 24.687 15.280 1.00 77.75 84 LYS A O 1
ATOM 689 N N . LEU A 1 85 ? -14.015 23.796 14.521 1.00 72.31 85 LEU A N 1
ATOM 690 C CA . LEU A 1 85 ? -14.016 22.599 15.365 1.00 72.31 85 LEU A CA 1
ATOM 691 C C . LEU A 1 85 ? -13.588 22.892 16.809 1.00 72.31 85 LEU A C 1
ATOM 693 O O . LEU A 1 85 ? -13.675 22.012 17.657 1.00 72.31 85 LEU A O 1
ATOM 697 N N . GLY A 1 86 ? -13.120 24.111 17.092 1.00 66.75 86 GLY A N 1
ATOM 698 C CA . GLY A 1 86 ? -12.658 24.502 18.415 1.00 66.75 86 GLY A CA 1
ATOM 699 C C . GLY A 1 86 ? -11.417 23.740 18.873 1.00 66.75 86 GLY A C 1
ATOM 700 O O . GLY A 1 86 ? -11.194 23.671 20.070 1.00 66.75 86 GLY A O 1
ATOM 701 N N . VAL A 1 87 ? -10.614 23.169 17.968 1.00 69.75 87 VAL A N 1
ATOM 702 C CA . VAL A 1 87 ? -9.389 22.443 18.340 1.00 69.75 87 VAL A CA 1
ATOM 703 C C . VAL A 1 87 ? -8.325 23.468 18.733 1.00 69.75 87 VAL A C 1
ATOM 705 O O . VAL A 1 87 ? -7.809 24.180 17.874 1.00 69.75 87 VAL A O 1
ATOM 708 N N . ALA A 1 88 ? -8.043 23.580 20.030 1.00 61.31 88 ALA A N 1
ATOM 709 C CA . ALA A 1 88 ? -7.170 24.604 20.608 1.00 61.31 88 ALA A CA 1
ATOM 710 C C . ALA A 1 88 ? -5.838 24.054 21.140 1.00 61.31 88 ALA A C 1
ATOM 712 O O . ALA A 1 88 ? -4.921 24.831 21.394 1.00 61.31 88 ALA A O 1
ATOM 713 N N . PHE A 1 89 ? -5.723 22.737 21.326 1.00 66.19 89 PHE A N 1
ATOM 714 C CA . PHE A 1 89 ? -4.516 22.124 21.876 1.00 66.19 89 PHE A CA 1
ATOM 715 C C . PHE A 1 89 ? -3.594 21.631 20.758 1.00 66.19 89 PHE A C 1
ATOM 717 O O . PHE A 1 89 ? -3.785 20.542 20.220 1.00 66.19 89 PHE A O 1
ATOM 724 N N . ASP A 1 90 ? -2.587 22.438 20.422 1.00 64.50 90 ASP A N 1
ATOM 725 C CA . ASP A 1 90 ? -1.480 22.021 19.549 1.00 64.50 90 ASP A CA 1
ATOM 726 C C . ASP A 1 90 ? -0.301 21.428 20.359 1.00 64.50 90 ASP A C 1
ATOM 728 O O . ASP A 1 90 ? 0.581 20.773 19.796 1.00 64.50 90 ASP A O 1
ATOM 732 N N . ASP A 1 91 ? -0.282 21.609 21.687 1.00 75.25 91 ASP A N 1
ATOM 733 C CA . ASP A 1 91 ? 0.774 21.151 22.587 1.00 75.25 91 ASP A CA 1
ATOM 734 C C . ASP A 1 91 ? 0.279 20.154 23.647 1.00 75.25 91 ASP A C 1
ATOM 736 O O . ASP A 1 91 ? -0.855 20.181 24.129 1.00 75.25 91 ASP A O 1
ATOM 740 N N . MET A 1 92 ? 1.176 19.241 24.018 1.00 83.25 92 MET A N 1
ATOM 741 C CA . MET A 1 92 ? 0.894 18.192 24.997 1.00 83.25 92 MET A CA 1
ATOM 742 C C . MET A 1 92 ? 0.645 18.764 26.397 1.00 83.25 92 MET A C 1
ATOM 744 O O . MET A 1 92 ? -0.212 18.257 27.114 1.00 83.25 92 MET A O 1
ATOM 748 N N . ASP A 1 93 ? 1.363 19.820 26.779 1.00 86.25 93 ASP A N 1
ATOM 749 C CA . ASP A 1 93 ? 1.304 20.373 28.131 1.00 86.25 93 ASP A CA 1
ATOM 750 C C . ASP A 1 93 ? -0.053 21.032 28.408 1.00 86.25 93 ASP A C 1
ATOM 752 O O . ASP A 1 93 ? -0.661 20.773 29.450 1.00 86.25 93 ASP A O 1
ATOM 756 N N . SER A 1 94 ? -0.597 21.796 27.455 1.00 86.25 94 SER A N 1
ATOM 757 C CA . SER A 1 94 ? -1.946 22.361 27.584 1.00 86.25 94 SER A CA 1
ATOM 758 C C . SER A 1 94 ? -3.028 21.289 27.668 1.00 86.25 94 SER A C 1
ATOM 760 O O . SER A 1 94 ? -3.966 21.437 28.453 1.00 86.25 94 SER A O 1
ATOM 762 N N . PHE A 1 95 ? -2.888 20.187 26.921 1.00 89.50 95 PHE A N 1
ATOM 763 C CA . PHE A 1 95 ? -3.799 19.050 27.049 1.00 89.50 95 PHE A CA 1
ATOM 764 C C . PHE A 1 95 ? -3.719 18.422 28.446 1.00 89.50 95 PHE A C 1
ATOM 766 O O . PHE A 1 95 ? -4.752 18.218 29.079 1.00 89.50 95 PHE A O 1
ATOM 773 N N . LEU A 1 96 ? -2.512 18.168 28.964 1.00 90.31 96 LEU A N 1
ATOM 774 C CA . LEU A 1 96 ? -2.321 17.586 30.298 1.00 90.31 96 LEU A CA 1
ATOM 775 C C . LEU A 1 96 ? -2.893 18.468 31.411 1.00 90.31 96 LEU A C 1
ATOM 777 O O . LEU A 1 96 ? -3.467 17.946 32.367 1.00 90.31 96 LEU A O 1
ATOM 781 N N . LEU A 1 97 ? -2.756 19.791 31.285 1.00 90.06 97 LEU A N 1
ATOM 782 C CA . LEU A 1 97 ? -3.350 20.758 32.209 1.00 90.06 97 LEU A CA 1
ATOM 783 C C . LEU A 1 97 ? -4.878 20.759 32.114 1.00 90.06 97 LEU A C 1
ATOM 785 O O . LEU A 1 97 ? -5.559 20.760 33.139 1.00 90.06 97 LEU A O 1
ATOM 789 N N . ALA A 1 98 ? -5.422 20.730 30.897 1.00 90.50 98 ALA A N 1
ATOM 790 C CA . ALA A 1 98 ? -6.862 20.727 30.672 1.00 90.50 98 ALA A CA 1
ATOM 791 C C . ALA A 1 98 ? -7.525 19.410 31.096 1.00 90.50 98 ALA A C 1
ATOM 793 O O . ALA A 1 98 ? -8.661 19.435 31.567 1.00 90.50 98 ALA A O 1
ATOM 794 N N . ALA A 1 99 ? -6.820 18.284 30.974 1.00 93.25 99 ALA A N 1
ATOM 795 C CA . ALA A 1 99 ? -7.300 16.957 31.340 1.00 93.25 99 ALA A CA 1
ATOM 796 C C . ALA A 1 99 ? -7.321 16.706 32.857 1.00 93.25 99 ALA A C 1
ATOM 798 O O . ALA A 1 99 ? -7.869 15.692 33.287 1.00 93.25 99 ALA A O 1
ATOM 799 N N . GLN A 1 100 ? -6.764 17.592 33.693 1.00 94.00 100 GLN A N 1
ATOM 800 C CA . GLN A 1 100 ? -6.871 17.445 35.148 1.00 94.00 100 GLN A CA 1
ATOM 801 C C . GLN A 1 100 ? -8.334 17.579 35.610 1.00 94.00 100 GLN A C 1
ATOM 803 O O . GLN A 1 100 ? -9.057 18.457 35.125 1.00 94.00 100 GLN A O 1
ATOM 808 N N . PRO A 1 101 ? -8.799 16.741 36.555 1.00 94.06 101 PRO A N 1
ATOM 809 C CA . PRO A 1 101 ? -10.149 16.849 37.087 1.00 94.06 101 PRO A CA 1
ATOM 810 C C . PRO A 1 101 ? -10.327 18.181 37.819 1.00 94.06 101 PRO A C 1
ATOM 812 O O . PRO A 1 101 ? -9.528 18.555 38.677 1.00 94.06 101 PRO A O 1
ATOM 815 N N . LYS A 1 102 ? -11.403 18.897 37.486 1.00 91.12 102 LYS A N 1
ATOM 816 C CA . LYS A 1 102 ? -11.802 20.134 38.182 1.00 91.12 102 LYS A CA 1
ATOM 817 C C . LYS A 1 102 ? -12.599 19.853 39.450 1.00 91.12 102 LYS A C 1
ATOM 819 O O . LYS A 1 102 ? -12.674 20.700 40.337 1.00 91.12 102 LYS A O 1
ATOM 824 N N . GLU A 1 103 ? -13.216 18.679 39.520 1.00 90.88 103 GLU A N 1
ATOM 825 C CA . GLU A 1 103 ? -14.041 18.279 40.647 1.00 90.88 103 GLU A CA 1
ATOM 826 C C . GLU A 1 103 ? -13.179 17.660 41.752 1.00 90.88 103 GLU A C 1
ATOM 828 O O . GLU A 1 103 ? -12.395 16.749 41.482 1.00 90.88 103 GLU A O 1
ATOM 833 N N . PRO A 1 104 ? -13.351 18.079 43.018 1.00 89.69 104 PRO A N 1
ATOM 834 C CA . PRO A 1 104 ? -12.582 17.537 44.139 1.00 89.69 104 PRO A CA 1
ATOM 835 C C . PRO A 1 104 ? -12.903 16.060 44.441 1.00 89.69 104 PRO A C 1
ATOM 837 O O . PRO A 1 104 ? -12.188 15.427 45.218 1.00 89.69 104 PRO A O 1
ATOM 840 N N . GLY A 1 105 ? -13.977 15.514 43.855 1.00 93.31 105 GLY A N 1
ATOM 841 C CA . GLY A 1 105 ? -14.405 14.122 44.021 1.00 93.31 105 GLY A CA 1
ATOM 842 C C . GLY A 1 105 ? -13.572 13.100 43.241 1.00 93.31 105 GLY A C 1
ATOM 843 O O . GLY A 1 105 ? -13.607 11.919 43.582 1.00 93.31 105 GLY A O 1
ATOM 844 N N . VAL A 1 106 ? -12.788 13.533 42.245 1.00 97.00 106 VAL A N 1
ATOM 845 C CA . VAL A 1 106 ? -11.988 12.645 41.387 1.00 97.00 106 VAL A CA 1
ATOM 846 C C . VAL A 1 106 ? -10.499 12.841 41.661 1.00 97.00 106 VAL A C 1
ATOM 848 O O . VAL A 1 106 ? -9.967 13.942 41.546 1.00 97.00 106 VAL A O 1
ATOM 851 N N . ARG A 1 107 ? -9.800 11.755 42.000 1.00 96.25 107 ARG A N 1
ATOM 852 C CA . ARG A 1 107 ? -8.346 11.730 42.207 1.00 96.25 107 ARG A CA 1
ATOM 853 C C . ARG A 1 107 ? -7.674 10.980 41.064 1.00 96.25 107 ARG A C 1
ATOM 855 O O . ARG A 1 107 ? -8.001 9.823 40.808 1.00 96.25 107 ARG A O 1
ATOM 862 N N . VAL A 1 108 ? -6.708 11.610 40.400 1.00 95.81 108 VAL A N 1
ATOM 863 C CA . VAL A 1 108 ? -5.885 10.943 39.379 1.00 95.81 108 VAL A CA 1
ATOM 864 C C . VAL A 1 108 ? -4.794 10.130 40.070 1.00 95.81 108 VAL A C 1
ATOM 866 O O . VAL A 1 108 ? -3.945 10.691 40.758 1.00 95.81 108 VAL A O 1
ATOM 869 N N . LYS A 1 109 ? -4.819 8.807 39.895 1.00 95.88 109 LYS A N 1
ATOM 870 C CA . LYS A 1 109 ? -3.788 7.885 40.398 1.00 95.88 109 LYS A CA 1
ATOM 871 C C . LYS A 1 109 ? -2.639 7.730 39.406 1.00 95.88 109 LYS A C 1
ATOM 873 O O . LYS A 1 109 ? -1.481 7.674 39.807 1.00 95.88 109 LYS A O 1
ATOM 878 N N . LEU A 1 110 ? -2.965 7.648 38.117 1.00 96.31 110 LEU A N 1
ATOM 879 C CA . LEU A 1 110 ? -1.999 7.462 37.040 1.00 96.31 110 LEU A CA 1
ATOM 880 C C . LEU A 1 110 ? -2.406 8.303 35.836 1.00 96.31 110 LEU A C 1
ATOM 882 O O . LEU A 1 110 ? -3.565 8.282 35.431 1.00 96.31 110 LEU A O 1
ATOM 886 N N . PHE A 1 111 ? -1.437 8.998 35.252 1.00 96.00 111 PHE A N 1
ATOM 887 C CA . PHE A 1 111 ? -1.576 9.648 33.956 1.00 96.00 111 PHE A CA 1
ATOM 888 C C . PHE A 1 111 ? -0.234 9.535 33.238 1.00 96.00 111 PHE A C 1
ATOM 890 O O . PHE A 1 111 ? 0.700 10.274 33.547 1.00 96.00 111 PHE A O 1
ATOM 897 N N . GLN A 1 112 ? -0.100 8.562 32.336 1.00 95.25 112 GLN A N 1
ATOM 898 C CA . GLN A 1 112 ? 1.185 8.244 31.713 1.00 95.25 112 GLN A CA 1
ATOM 899 C C . GLN A 1 112 ? 1.082 8.220 30.182 1.00 95.25 112 GLN A C 1
ATOM 901 O O . GLN A 1 112 ? 0.227 7.504 29.655 1.00 95.25 112 GLN A O 1
ATOM 906 N N . PRO A 1 113 ? 1.959 8.943 29.456 1.00 96.06 113 PRO A N 1
ATOM 907 C CA . PRO A 1 113 ? 2.052 8.820 28.006 1.00 96.06 113 PRO A CA 1
ATOM 908 C C . PRO A 1 113 ? 2.568 7.433 27.613 1.00 96.06 113 PRO A C 1
ATOM 910 O O . PRO A 1 113 ? 3.482 6.887 28.235 1.00 96.06 113 PRO A O 1
ATOM 913 N N . MET A 1 114 ? 1.981 6.872 26.563 1.00 95.62 114 MET A N 1
ATOM 914 C CA . MET A 1 114 ? 2.405 5.625 25.929 1.00 95.62 114 MET A CA 1
ATOM 915 C C . MET A 1 114 ? 3.219 5.913 24.655 1.00 95.62 114 MET A C 1
ATOM 917 O O . MET A 1 114 ? 3.530 7.063 24.346 1.00 95.62 114 MET A O 1
ATOM 921 N N . GLN A 1 115 ? 3.634 4.872 23.934 1.00 93.75 115 GLN A N 1
ATOM 922 C CA . GLN A 1 115 ? 4.368 5.037 22.680 1.00 93.75 115 GLN A CA 1
ATOM 923 C C . GLN A 1 115 ? 3.458 5.658 21.609 1.00 93.75 115 GLN A C 1
ATOM 925 O O . GLN A 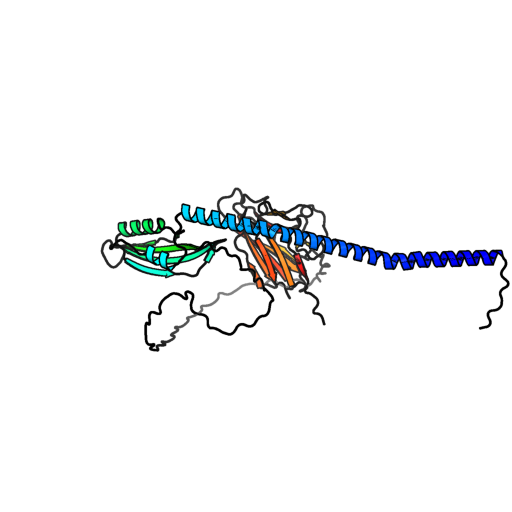1 115 ? 2.316 5.236 21.457 1.00 93.75 115 GLN A O 1
ATOM 930 N N . GLU A 1 116 ? 3.962 6.662 20.888 1.00 92.94 116 GLU A N 1
ATOM 931 C CA . GLU A 1 116 ? 3.239 7.293 19.780 1.00 92.94 116 GLU A CA 1
ATOM 932 C C . GLU A 1 116 ? 2.986 6.277 18.654 1.00 92.94 116 GLU A C 1
ATOM 934 O O . GLU A 1 116 ? 3.886 5.538 18.242 1.00 92.94 116 GLU A O 1
ATOM 939 N N . GLU A 1 117 ? 1.750 6.241 18.160 1.00 91.88 117 GLU A N 1
ATOM 940 C CA . GLU A 1 117 ? 1.299 5.329 17.113 1.00 91.88 117 GLU A CA 1
ATOM 941 C C . GLU A 1 117 ? 0.937 6.116 15.853 1.00 91.88 117 GLU A C 1
ATOM 943 O O . GLU A 1 117 ? 0.177 7.084 15.900 1.00 91.88 117 GLU A O 1
ATOM 948 N N . LYS A 1 118 ? 1.419 5.673 14.689 1.00 88.06 118 LYS A N 1
ATOM 949 C CA . LYS A 1 118 ? 0.967 6.221 13.405 1.00 88.06 118 LYS A CA 1
ATOM 950 C C . LYS A 1 118 ? -0.325 5.534 12.970 1.00 88.06 118 LYS A C 1
ATOM 952 O O . LYS A 1 118 ? -0.329 4.328 12.720 1.00 88.06 118 LYS A O 1
ATOM 957 N N . ARG A 1 119 ? -1.411 6.300 12.827 1.00 83.50 119 ARG A N 1
ATOM 958 C CA . ARG A 1 119 ? -2.703 5.817 12.313 1.00 83.50 119 ARG A CA 1
ATOM 959 C C . ARG A 1 119 ? -3.092 6.583 11.054 1.00 83.50 119 ARG A C 1
ATOM 961 O O . ARG A 1 119 ? -3.809 7.579 11.090 1.00 83.50 119 ARG A O 1
ATOM 968 N N . GLY A 1 120 ? -2.615 6.087 9.914 1.00 82.19 120 GLY A N 1
ATOM 969 C CA . GLY A 1 120 ? -2.849 6.725 8.620 1.00 82.19 120 GLY A CA 1
ATOM 970 C C . GLY A 1 120 ? -2.112 8.060 8.524 1.00 82.19 120 GLY A C 1
ATOM 971 O O . GLY A 1 120 ? -0.890 8.081 8.603 1.00 82.19 120 GLY A O 1
ATOM 972 N N . ILE A 1 121 ? -2.862 9.151 8.354 1.00 76.69 121 ILE A N 1
ATOM 973 C CA . ILE A 1 121 ? -2.335 10.525 8.252 1.00 76.69 121 ILE A CA 1
ATOM 974 C C . ILE A 1 121 ? -2.198 11.231 9.610 1.00 76.69 121 ILE A C 1
ATOM 976 O O . ILE A 1 121 ? -1.778 12.383 9.663 1.00 76.69 121 ILE A O 1
ATOM 980 N N . PHE A 1 122 ? -2.597 10.572 10.700 1.00 80.62 122 PHE A N 1
ATOM 981 C CA . PHE A 1 122 ? -2.537 11.129 12.045 1.00 80.62 122 PHE A CA 1
ATOM 982 C C . PHE A 1 122 ? -1.453 10.434 12.859 1.00 80.62 122 PHE A C 1
ATOM 984 O O . PHE A 1 122 ? -1.299 9.208 12.804 1.00 80.62 122 PHE A O 1
ATOM 991 N N . SER A 1 123 ? -0.761 11.222 13.673 1.00 87.94 123 SER A N 1
ATOM 992 C CA . SER A 1 123 ? 0.035 10.691 14.771 1.00 87.94 123 SER A CA 1
ATOM 993 C C . SER A 1 123 ? -0.824 10.702 16.027 1.00 87.94 123 SER A C 1
ATOM 995 O O . SER A 1 123 ? -1.431 11.718 16.364 1.00 87.94 123 SER A O 1
ATOM 997 N N . VAL A 1 124 ? -0.919 9.562 16.699 1.00 92.69 124 VAL A N 1
ATOM 998 C CA . VAL A 1 124 ? -1.748 9.387 17.890 1.00 92.69 124 VAL A CA 1
ATOM 999 C C . VAL A 1 124 ? -0.838 9.226 19.091 1.00 92.69 124 VAL A C 1
ATOM 1001 O O . VAL A 1 124 ? 0.026 8.351 19.105 1.00 92.69 124 VAL A O 1
ATOM 1004 N N . GLN A 1 125 ? -1.048 10.055 20.110 1.00 94.88 125 GLN A N 1
ATOM 1005 C CA . GLN A 1 125 ? -0.359 9.964 21.391 1.00 94.88 125 GLN A CA 1
ATOM 1006 C C . GLN A 1 125 ? -1.323 9.377 22.436 1.00 94.88 125 GLN A C 1
ATOM 1008 O O . GLN A 1 125 ? -2.160 10.114 22.960 1.00 94.88 125 GLN A O 1
ATOM 1013 N N . PRO A 1 126 ? -1.239 8.070 22.744 1.00 96.94 126 PRO A N 1
ATOM 1014 C CA . PRO A 1 126 ? -2.074 7.459 23.768 1.00 96.94 126 PRO A CA 1
ATOM 1015 C C . PRO A 1 126 ? -1.596 7.827 25.177 1.00 96.94 126 PRO A C 1
ATOM 1017 O O . PRO A 1 126 ? -0.390 7.925 25.435 1.00 96.94 126 PRO A O 1
ATOM 1020 N N . PHE A 1 127 ? -2.544 7.978 26.102 1.00 96.62 127 PHE A N 1
ATOM 1021 C CA . PHE A 1 127 ? -2.295 8.160 27.530 1.00 96.62 127 PHE A CA 1
ATOM 1022 C C . PHE A 1 127 ? -3.082 7.144 28.341 1.00 96.62 127 PHE A C 1
ATOM 1024 O O . PHE A 1 127 ? -4.303 7.055 28.233 1.00 96.62 127 PHE A O 1
ATOM 1031 N N . LYS A 1 128 ? -2.385 6.411 29.205 1.00 97.62 128 LYS A N 1
ATOM 1032 C CA . LYS A 1 128 ? -3.013 5.518 30.172 1.00 97.62 128 LYS A CA 1
ATOM 1033 C C . LYS A 1 128 ? -3.395 6.312 31.413 1.00 97.62 128 LYS A C 1
ATOM 1035 O O . LYS A 1 128 ? -2.522 6.887 32.069 1.00 97.62 128 LYS A O 1
ATOM 1040 N N . VAL A 1 129 ? -4.683 6.312 31.735 1.00 97.62 129 VAL A N 1
ATOM 1041 C CA . VAL A 1 129 ? -5.247 7.091 32.835 1.00 97.62 129 VAL A CA 1
ATOM 1042 C C . VAL A 1 129 ? -5.943 6.167 33.827 1.00 97.62 129 VAL A C 1
ATOM 1044 O O . VAL A 1 129 ? -6.669 5.246 33.453 1.00 97.62 129 VAL A O 1
ATOM 1047 N N . THR A 1 130 ? -5.708 6.408 35.113 1.00 97.69 130 THR A N 1
ATOM 1048 C CA . THR A 1 130 ? -6.411 5.745 36.211 1.00 97.69 130 THR A CA 1
ATOM 1049 C C . THR A 1 130 ? -6.877 6.795 37.201 1.00 97.69 130 THR A C 1
ATOM 1051 O O . THR A 1 130 ? -6.063 7.555 37.730 1.00 97.69 130 THR A O 1
ATOM 1054 N N . VAL A 1 131 ? -8.181 6.828 37.462 1.00 97.69 131 VAL A N 1
ATOM 1055 C CA . VAL A 1 131 ? -8.815 7.767 38.392 1.00 97.69 131 VAL A CA 1
ATOM 1056 C C . VAL A 1 131 ? -9.655 7.029 39.428 1.00 97.69 131 VAL A C 1
ATOM 1058 O O . VAL A 1 131 ? -10.192 5.960 39.142 1.00 97.69 131 VAL A O 1
ATOM 1061 N N . SER A 1 132 ? -9.787 7.596 40.627 1.00 97.56 132 SER A N 1
ATOM 1062 C CA . SER A 1 132 ? -10.703 7.100 41.657 1.00 97.56 132 SER A CA 1
ATOM 1063 C C . SER A 1 132 ? -11.623 8.196 42.179 1.00 97.56 132 SER A C 1
ATOM 1065 O O . SER A 1 132 ? -11.242 9.364 42.251 1.00 97.56 132 SER A O 1
ATOM 1067 N N . GLY A 1 133 ? -12.849 7.822 42.522 1.00 97.12 133 GLY A N 1
ATOM 1068 C CA . GLY A 1 133 ? -13.894 8.739 42.966 1.00 97.12 133 GLY A CA 1
ATOM 1069 C C . GLY A 1 133 ? -15.220 8.010 43.138 1.00 97.12 133 GLY A C 1
ATOM 1070 O O . GLY A 1 133 ? -15.291 6.792 42.986 1.00 97.12 133 GLY A O 1
ATOM 1071 N N . ASP A 1 134 ? -16.286 8.728 43.460 1.00 96.88 134 ASP A N 1
ATOM 1072 C CA . ASP A 1 134 ? -17.638 8.187 43.348 1.00 96.88 134 ASP A CA 1
ATOM 1073 C C . ASP A 1 134 ? -18.052 8.076 41.871 1.00 96.88 134 ASP A C 1
ATOM 1075 O O . ASP A 1 134 ? -17.592 8.827 41.007 1.00 96.88 134 ASP A O 1
ATOM 1079 N N . TYR A 1 135 ? -18.919 7.110 41.567 1.00 96.62 135 TYR A N 1
ATOM 1080 C CA . TYR A 1 135 ? -19.301 6.801 40.186 1.00 96.62 135 TYR A CA 1
ATOM 1081 C C . TYR A 1 135 ? -19.850 8.014 39.405 1.00 96.62 135 TYR A C 1
ATOM 1083 O O . TYR A 1 135 ? -19.422 8.210 38.265 1.00 96.62 135 TYR A O 1
ATOM 1091 N N . PRO A 1 136 ? -20.732 8.862 39.980 1.00 96.62 136 PRO A N 1
ATOM 1092 C CA . PRO A 1 136 ? -21.200 10.070 39.303 1.00 96.62 136 PRO A CA 1
ATOM 1093 C C . PRO A 1 136 ? -20.072 11.037 38.929 1.00 96.62 136 PRO A C 1
ATOM 1095 O O . PRO A 1 136 ? -20.017 11.462 37.779 1.00 96.62 136 PRO A O 1
ATOM 1098 N N . SER A 1 137 ? -19.143 11.334 39.843 1.00 96.69 137 SER A N 1
ATOM 1099 C CA . SER A 1 137 ? -18.032 12.256 39.560 1.00 96.69 137 SER A CA 1
ATOM 1100 C C . SER A 1 137 ? -17.088 11.713 38.482 1.00 96.69 137 SER A C 1
ATOM 1102 O O . SER A 1 137 ? -16.637 12.463 37.617 1.00 96.69 137 SER A O 1
ATOM 1104 N N . ILE A 1 138 ? -16.826 10.397 38.463 1.00 96.69 138 ILE A N 1
ATOM 1105 C CA . ILE A 1 138 ? -16.058 9.780 37.367 1.00 96.69 138 ILE A CA 1
ATOM 1106 C C . ILE A 1 138 ? -16.788 9.949 36.031 1.00 96.69 138 ILE A C 1
ATOM 1108 O O . ILE A 1 138 ? -16.151 10.279 35.033 1.00 96.69 138 ILE A O 1
ATOM 1112 N N . MET A 1 139 ? -18.108 9.752 35.995 1.00 96.50 139 MET A N 1
ATOM 1113 C CA . MET A 1 139 ? -18.884 9.921 34.766 1.00 96.50 139 MET A CA 1
ATOM 1114 C C . MET A 1 139 ? -18.837 11.368 34.263 1.00 96.50 139 MET A C 1
ATOM 1116 O O . MET A 1 139 ? -18.594 11.599 33.079 1.00 96.50 139 MET A O 1
ATOM 1120 N N . THR A 1 140 ? -18.996 12.346 35.158 1.00 96.88 140 THR A N 1
ATOM 1121 C CA . THR A 1 140 ? -18.866 13.768 34.814 1.00 96.88 140 THR A CA 1
ATOM 1122 C C . THR A 1 140 ? -17.469 14.088 34.290 1.00 96.88 140 THR A C 1
ATOM 1124 O O . THR A 1 140 ? -17.330 14.819 33.312 1.00 96.88 140 THR A O 1
ATOM 1127 N N . TYR A 1 141 ? -16.430 13.499 34.884 1.00 96.88 141 TYR A N 1
ATOM 1128 C CA . TYR A 1 141 ? -15.059 13.661 34.417 1.00 96.88 141 TYR A CA 1
ATOM 1129 C C . TYR A 1 141 ? -14.825 13.054 33.024 1.00 96.88 141 TYR A C 1
ATOM 1131 O O . TYR A 1 141 ? -14.197 13.697 32.186 1.00 96.88 141 TYR A O 1
ATOM 1139 N N . LEU A 1 142 ? -15.364 11.865 32.737 1.00 96.44 142 LEU A N 1
ATOM 1140 C CA . LEU A 1 142 ? -15.282 11.259 31.401 1.00 96.44 142 LEU A CA 1
ATOM 1141 C C . LEU A 1 142 ? -15.987 12.122 30.346 1.00 96.44 142 LEU A C 1
ATOM 1143 O O . LEU A 1 142 ? -15.419 12.364 29.285 1.00 96.44 142 LEU A O 1
ATOM 1147 N N . LEU A 1 143 ? -17.178 12.643 30.660 1.00 95.44 143 LEU A N 1
ATOM 1148 C CA . LEU A 1 143 ? -17.891 13.580 29.785 1.00 95.44 143 LEU A CA 1
ATOM 1149 C C . LEU A 1 143 ? -17.097 14.876 29.584 1.00 95.44 143 LEU A C 1
ATOM 1151 O O . LEU A 1 143 ? -17.025 15.394 28.475 1.00 95.44 143 LEU A O 1
ATOM 1155 N N . TYR A 1 144 ? -16.456 15.389 30.635 1.00 95.44 144 TYR A N 1
ATOM 1156 C CA . TYR A 1 144 ? -15.598 16.565 30.535 1.00 95.44 144 TYR A CA 1
ATOM 1157 C C . TYR A 1 144 ? -14.418 16.341 29.578 1.00 95.44 144 TYR A C 1
ATOM 1159 O O . TYR A 1 144 ? -14.154 17.209 28.744 1.00 95.44 144 TYR A O 1
ATOM 1167 N N . LEU A 1 145 ? -13.749 15.183 29.651 1.00 94.38 145 LEU A N 1
ATOM 1168 C CA . LEU A 1 145 ? -12.646 14.835 28.747 1.00 94.38 145 LEU A CA 1
ATOM 1169 C C . LEU A 1 145 ? -13.075 14.772 27.272 1.00 94.38 145 LEU A C 1
ATOM 1171 O O . LEU A 1 145 ? -12.280 15.130 26.404 1.00 94.38 145 LEU A O 1
ATOM 1175 N N . ASP A 1 146 ? -14.314 14.363 27.002 1.00 91.75 146 ASP A N 1
ATOM 1176 C CA . ASP A 1 146 ? -14.902 14.317 25.654 1.00 91.75 146 ASP A CA 1
ATOM 1177 C C . ASP A 1 146 ? -15.264 15.719 25.123 1.00 91.75 146 ASP A C 1
ATOM 1179 O O . ASP A 1 146 ? -15.247 15.982 23.926 1.00 91.75 146 ASP A O 1
ATOM 1183 N N . THR A 1 147 ? -15.537 16.671 26.023 1.00 91.81 147 THR A N 1
ATOM 1184 C CA . THR A 1 147 ? -15.813 18.079 25.666 1.00 91.81 147 THR A CA 1
ATOM 1185 C C . THR A 1 147 ? -14.564 18.949 25.523 1.00 91.81 147 THR A C 1
ATOM 1187 O O . THR A 1 147 ? -14.677 20.157 25.287 1.00 91.81 147 THR A O 1
ATOM 1190 N N . LEU A 1 148 ? -13.369 18.383 25.712 1.00 91.31 148 LEU A N 1
ATOM 1191 C CA . LEU A 1 148 ? -12.137 19.148 25.582 1.00 91.31 148 LEU A CA 1
ATOM 1192 C C . LEU A 1 148 ? -11.971 19.658 24.141 1.00 91.31 148 LEU A C 1
ATOM 1194 O O . LEU A 1 148 ? -12.267 18.933 23.197 1.00 91.31 148 LEU A O 1
ATOM 1198 N N . PRO A 1 149 ? -11.434 20.877 23.942 1.00 87.62 149 PRO A N 1
ATOM 1199 C CA . PRO A 1 149 ? -11.086 21.400 22.619 1.00 87.62 149 PRO A CA 1
ATOM 1200 C C . PRO A 1 149 ? -9.856 20.699 21.989 1.00 87.62 149 PRO A C 1
ATOM 1202 O O . PRO A 1 149 ? -8.929 21.344 21.500 1.00 87.62 149 PRO A O 1
ATOM 1205 N N . ALA A 1 150 ? -9.816 19.367 22.022 1.00 86.69 150 ALA A N 1
ATOM 1206 C CA . ALA A 1 150 ? -8.850 18.498 21.352 1.00 86.69 150 ALA A CA 1
ATOM 1207 C C . ALA A 1 150 ? -9.597 17.375 20.631 1.00 86.69 150 ALA A C 1
ATOM 1209 O O . ALA A 1 150 ? -10.678 16.968 21.037 1.00 86.69 150 ALA A O 1
ATOM 1210 N N . MET A 1 151 ? -8.979 16.829 19.585 1.00 86.38 151 MET A N 1
ATOM 1211 C CA . MET A 1 151 ? -9.422 15.554 19.030 1.00 86.38 151 MET A CA 1
ATOM 1212 C C . MET A 1 151 ? -8.952 14.439 19.964 1.00 86.38 151 MET A C 1
ATOM 1214 O O . MET A 1 151 ? -7.778 14.056 19.932 1.00 86.38 151 MET A O 1
ATOM 1218 N N . THR A 1 152 ? -9.857 13.966 20.817 1.00 91.81 152 THR A N 1
ATOM 1219 C CA . THR A 1 152 ? -9.615 12.880 21.766 1.00 91.81 152 THR A CA 1
ATOM 1220 C C . THR A 1 152 ? -10.532 11.691 21.507 1.00 91.81 152 THR A C 1
ATOM 1222 O O . THR A 1 152 ? -11.636 11.838 20.995 1.00 91.81 152 THR A O 1
ATOM 1225 N N . GLU A 1 153 ? -10.071 10.491 21.856 1.00 94.38 153 GLU A N 1
ATOM 1226 C CA . GLU A 1 153 ? -10.901 9.281 21.858 1.00 94.38 153 GLU A CA 1
ATOM 1227 C C . GLU A 1 153 ? -10.610 8.470 23.124 1.00 94.38 153 GLU A C 1
ATOM 1229 O O . GLU A 1 153 ? -9.454 8.166 23.421 1.00 94.38 153 GLU A O 1
ATOM 1234 N N . ILE A 1 154 ? -11.652 8.117 23.882 1.00 96.62 154 ILE A N 1
ATOM 1235 C CA . ILE A 1 154 ? -11.530 7.288 25.089 1.00 96.62 154 ILE A CA 1
ATOM 1236 C C . ILE A 1 154 ? -11.780 5.826 24.715 1.00 96.62 154 ILE A C 1
ATOM 1238 O O . ILE A 1 154 ? -12.839 5.476 24.197 1.00 96.62 154 ILE A O 1
ATOM 1242 N N . ARG A 1 155 ? -10.820 4.949 25.018 1.00 96.06 155 ARG A N 1
ATOM 1243 C CA . ARG A 1 155 ? -10.875 3.510 24.727 1.00 96.06 155 ARG A CA 1
ATOM 1244 C C . ARG A 1 155 ? -10.533 2.679 25.962 1.00 96.06 155 ARG A C 1
ATOM 1246 O O . ARG A 1 155 ? -9.970 3.166 26.940 1.00 96.06 155 ARG A O 1
ATOM 1253 N N . GLU A 1 156 ? -10.895 1.398 25.909 1.00 96.69 156 GLU A N 1
ATOM 1254 C CA . GLU A 1 156 ? -10.604 0.400 26.953 1.00 96.69 156 GLU A CA 1
ATOM 1255 C C . GLU A 1 156 ? -11.091 0.771 28.368 1.00 96.69 156 GLU A C 1
ATOM 1257 O O . GLU A 1 156 ? -10.469 0.393 29.362 1.00 96.69 156 GLU A O 1
ATOM 1262 N N . LEU A 1 157 ? -12.214 1.489 28.474 1.00 97.69 157 LEU A N 1
ATOM 1263 C CA . LEU A 1 157 ? -12.779 1.876 29.764 1.00 97.69 157 LEU A CA 1
ATOM 1264 C C . LEU A 1 157 ? -13.134 0.645 30.611 1.00 97.69 157 LEU A C 1
ATOM 1266 O O . LEU A 1 157 ? -13.967 -0.181 30.235 1.00 97.69 157 LEU A O 1
ATOM 1270 N N . LYS A 1 158 ? -12.527 0.558 31.793 1.00 97.81 158 LYS A N 1
ATOM 1271 C CA . LYS A 1 158 ? -12.810 -0.445 32.820 1.00 97.81 158 LYS A CA 1
ATOM 1272 C C . LYS A 1 158 ? -13.098 0.258 34.134 1.00 97.81 158 LYS A C 1
ATOM 1274 O O . LYS A 1 158 ? -12.273 1.035 34.601 1.00 97.81 158 LYS A O 1
ATOM 1279 N N . ILE A 1 159 ? -14.246 -0.043 34.734 1.00 97.69 159 ILE A N 1
ATOM 1280 C CA . ILE A 1 159 ? -14.646 0.477 36.044 1.00 97.69 159 ILE A CA 1
ATOM 1281 C C . ILE A 1 159 ? -14.703 -0.697 37.022 1.00 97.69 159 ILE A C 1
ATOM 1283 O O . ILE A 1 159 ? -15.371 -1.698 36.765 1.00 97.69 159 ILE A O 1
ATOM 1287 N N . SER A 1 160 ? -13.995 -0.574 38.138 1.00 97.31 160 SER A N 1
ATOM 1288 C CA . SER A 1 160 ? -13.922 -1.563 39.216 1.00 97.31 160 SER A CA 1
ATOM 1289 C C . SER A 1 160 ? -14.253 -0.930 40.566 1.00 97.31 160 SER A C 1
ATOM 1291 O O . SER A 1 160 ? -14.138 0.281 40.737 1.00 97.31 160 SER A O 1
ATOM 1293 N N . ALA A 1 161 ? -14.663 -1.743 41.541 1.00 96.50 161 ALA A N 1
ATOM 1294 C CA . ALA A 1 161 ? -14.867 -1.272 42.908 1.00 96.50 161 ALA A CA 1
ATOM 1295 C C . ALA A 1 161 ? -13.529 -0.841 43.536 1.00 96.50 161 ALA A C 1
ATOM 1297 O O . ALA A 1 161 ? -12.537 -1.564 43.440 1.00 96.50 161 ALA A O 1
ATOM 1298 N N . GLY A 1 162 ? -13.509 0.331 44.172 1.00 92.50 162 GLY A N 1
ATOM 1299 C CA . GLY A 1 162 ? -12.345 0.847 44.882 1.00 92.50 162 GLY A CA 1
ATOM 1300 C C . GLY A 1 162 ? -12.164 0.163 46.237 1.00 92.50 162 GLY A C 1
ATOM 1301 O O . GLY A 1 162 ? -13.130 -0.187 46.911 1.00 92.50 162 GLY A O 1
ATOM 1302 N N . SER A 1 163 ? -10.912 -0.022 46.654 1.00 89.31 163 SER A N 1
ATOM 1303 C CA . SER A 1 163 ? -10.573 -0.670 47.929 1.00 89.31 163 SER A CA 1
ATOM 1304 C C . SER A 1 163 ? -10.478 0.291 49.120 1.00 89.31 163 SER A C 1
ATOM 1306 O O . SER A 1 163 ? -10.388 -0.166 50.255 1.00 89.31 163 SER A O 1
ATOM 1308 N N . GLU A 1 164 ? -10.444 1.608 48.886 1.00 88.12 164 GLU A N 1
ATOM 1309 C CA . GLU A 1 164 ? -10.146 2.606 49.928 1.00 88.12 164 GLU A CA 1
ATOM 1310 C C . GLU A 1 164 ? -11.379 3.050 50.726 1.00 88.12 164 GLU A C 1
ATOM 1312 O O . GLU A 1 164 ? -11.296 3.197 51.947 1.00 88.12 164 GLU A O 1
ATOM 1317 N N . LYS A 1 165 ? -12.521 3.282 50.065 1.00 91.88 165 LYS A N 1
ATOM 1318 C CA . LYS A 1 165 ? -13.738 3.813 50.698 1.00 91.88 165 LYS A CA 1
ATOM 1319 C C . LYS A 1 165 ? -14.994 3.120 50.183 1.00 91.88 165 LYS A C 1
ATOM 1321 O O . LYS A 1 165 ? -15.099 2.769 49.011 1.00 91.88 165 LYS A O 1
ATOM 1326 N N . LEU A 1 166 ? -15.982 2.969 51.066 1.00 90.75 166 LEU A N 1
ATOM 1327 C CA . LEU A 1 166 ? -17.293 2.428 50.711 1.00 90.75 166 LEU A CA 1
ATOM 1328 C C . LEU A 1 166 ? -17.968 3.346 49.674 1.00 90.75 166 LEU A C 1
ATOM 1330 O O . LEU A 1 166 ? -18.194 4.521 49.954 1.00 90.75 166 LEU A O 1
ATOM 1334 N N . GLY A 1 167 ? -18.275 2.810 48.491 1.00 91.19 167 GLY A N 1
ATOM 1335 C CA . GLY A 1 167 ? -18.874 3.565 47.382 1.00 91.19 167 GLY A CA 1
ATOM 1336 C C . GLY A 1 167 ? -17.876 4.260 46.446 1.00 91.19 167 GLY A C 1
ATOM 1337 O O . GLY A 1 167 ? -18.304 4.886 45.479 1.00 91.19 167 GLY A O 1
ATOM 1338 N N . GLU A 1 168 ? -16.567 4.137 46.692 1.00 96.38 168 GLU A N 1
ATOM 1339 C CA . GLU A 1 168 ? -15.539 4.574 45.744 1.00 96.38 168 GLU A CA 1
ATOM 1340 C C . GLU A 1 168 ? -15.369 3.534 44.632 1.00 96.38 168 GLU A C 1
ATOM 1342 O O . GLU A 1 168 ? -15.388 2.323 44.862 1.00 96.38 168 GLU A O 1
ATOM 1347 N N . VAL A 1 169 ? -15.196 4.016 43.410 1.00 97.50 169 VAL A N 1
ATOM 1348 C CA . VAL A 1 169 ? -14.877 3.227 42.225 1.00 97.50 169 VAL A CA 1
ATOM 1349 C C . VAL A 1 169 ? -13.552 3.700 41.639 1.00 97.50 169 VAL A C 1
ATOM 1351 O O . VAL A 1 169 ? -13.124 4.838 41.832 1.00 97.50 169 VAL A O 1
ATOM 1354 N N . GLU A 1 170 ? -12.890 2.802 40.928 1.00 97.94 170 GLU A N 1
ATOM 1355 C CA . GLU A 1 170 ? -11.665 3.068 40.188 1.00 97.94 170 GLU A CA 1
ATOM 1356 C C . GLU A 1 170 ? -11.924 2.824 38.705 1.00 97.94 170 GLU A C 1
ATOM 1358 O O . GLU A 1 170 ? -12.415 1.758 38.328 1.00 97.94 170 GLU A O 1
ATOM 1363 N N . ALA A 1 171 ? -11.608 3.813 37.875 1.00 98.06 171 ALA A N 1
ATOM 1364 C CA . ALA A 1 171 ? -11.745 3.735 36.431 1.00 98.06 171 ALA A CA 1
ATOM 1365 C C . ALA A 1 171 ? -10.369 3.810 35.766 1.00 98.06 171 ALA A C 1
ATOM 1367 O O . ALA A 1 171 ? -9.613 4.758 35.985 1.00 98.06 171 ALA A O 1
ATOM 1368 N N . GLY A 1 172 ? -10.057 2.809 34.946 1.00 98.00 172 GLY A N 1
ATOM 1369 C CA . GLY A 1 172 ? -8.882 2.775 34.083 1.00 98.00 172 GLY A CA 1
ATOM 1370 C C . GLY A 1 172 ? -9.297 2.859 32.619 1.00 98.00 172 GLY A C 1
ATOM 1371 O O . GLY A 1 172 ? -10.196 2.133 32.201 1.00 98.00 172 GLY A O 1
ATOM 1372 N N . PHE A 1 173 ? -8.659 3.733 31.847 1.00 98.25 173 PHE A N 1
ATOM 1373 C CA . PHE A 1 173 ? -8.921 3.899 30.416 1.00 98.25 173 PHE A CA 1
ATOM 1374 C C . PHE A 1 173 ? -7.681 4.414 29.680 1.00 98.25 173 PHE A C 1
ATOM 1376 O O . PHE A 1 173 ? -6.699 4.840 30.297 1.00 98.25 173 PHE A O 1
ATOM 1383 N N . VAL A 1 174 ? -7.729 4.364 28.351 1.00 97.69 174 VAL A N 1
ATOM 1384 C CA . VAL A 1 174 ? -6.740 4.985 27.468 1.00 97.69 174 VAL A CA 1
ATOM 1385 C C . VAL A 1 174 ? -7.408 6.149 26.749 1.00 97.69 174 VAL A C 1
ATOM 1387 O O . VAL A 1 174 ? -8.470 5.968 26.162 1.00 97.69 174 VAL A O 1
ATOM 1390 N N . ILE A 1 175 ? -6.809 7.337 26.806 1.00 96.62 175 ILE A N 1
ATOM 1391 C CA . ILE A 1 175 ? -7.239 8.493 26.014 1.00 96.62 175 ILE A CA 1
ATOM 1392 C C . ILE A 1 175 ? -6.214 8.756 24.915 1.00 96.62 175 ILE A C 1
ATOM 1394 O O . ILE A 1 175 ? -5.033 8.980 25.182 1.00 96.62 175 ILE A O 1
ATOM 1398 N N . ASP A 1 176 ? -6.667 8.687 23.672 1.00 95.31 176 ASP A N 1
ATOM 1399 C CA . ASP A 1 176 ? -5.863 8.960 22.489 1.00 95.31 176 ASP A CA 1
ATOM 1400 C C . ASP A 1 176 ? -5.939 10.457 22.178 1.00 95.31 176 ASP A C 1
ATOM 1402 O O . ASP A 1 176 ? -7.034 10.993 22.039 1.00 95.31 176 ASP A O 1
ATOM 1406 N N . LEU A 1 177 ? -4.793 11.133 22.048 1.00 92.44 177 LEU A N 1
ATOM 1407 C CA . LEU A 1 177 ? -4.708 12.506 21.543 1.00 92.44 177 LEU A CA 1
ATOM 1408 C C . LEU A 1 177 ? -4.239 12.482 20.086 1.00 92.44 177 LEU A C 1
ATOM 1410 O O . LEU A 1 177 ? -3.107 12.076 19.802 1.00 92.44 177 LEU A O 1
ATOM 1414 N N . PHE A 1 178 ? -5.086 12.936 19.164 1.00 89.12 178 PHE A N 1
ATOM 1415 C CA . PHE A 1 178 ? -4.753 12.979 17.743 1.00 89.12 178 PHE A CA 1
ATOM 1416 C C . PHE A 1 178 ? -4.002 14.262 17.397 1.00 89.12 178 PHE A C 1
ATOM 1418 O O . PHE A 1 178 ? -4.482 15.372 17.626 1.00 89.12 178 PHE A O 1
ATOM 1425 N N . LYS A 1 179 ? -2.833 14.106 16.777 1.00 84.69 179 LYS A N 1
ATOM 1426 C CA . LYS A 1 179 ? -2.056 15.191 16.188 1.00 84.69 179 LYS A CA 1
ATOM 1427 C C . LYS A 1 179 ? -2.156 15.105 14.673 1.00 84.69 179 LYS A C 1
ATOM 1429 O O . LYS A 1 179 ? -1.795 14.099 14.058 1.00 84.69 179 LYS A O 1
ATOM 1434 N N . ILE A 1 180 ? -2.628 16.189 14.066 1.00 72.06 180 ILE A N 1
ATOM 1435 C CA . ILE A 1 180 ? -2.575 16.360 12.615 1.00 72.06 180 ILE A CA 1
ATOM 1436 C C . ILE A 1 180 ? -1.139 16.747 12.266 1.00 72.06 180 ILE A C 1
ATOM 1438 O O . ILE A 1 180 ? -0.776 17.922 12.287 1.00 72.06 180 ILE A O 1
ATOM 1442 N N . GLY A 1 181 ? -0.309 15.741 12.006 1.00 59.47 181 GLY A N 1
ATOM 1443 C CA . GLY A 1 181 ? 1.000 15.950 11.415 1.00 59.47 181 GLY A CA 1
ATOM 1444 C C . GLY A 1 181 ? 0.819 16.239 9.934 1.00 59.47 181 GLY A C 1
ATOM 1445 O O . GLY A 1 181 ? 0.430 15.357 9.174 1.00 59.47 181 GLY A O 1
ATOM 1446 N N . VAL A 1 182 ? 1.124 17.460 9.497 1.00 50.94 182 VAL A N 1
ATOM 1447 C CA . VAL A 1 182 ? 1.498 17.661 8.097 1.00 50.94 182 VAL A CA 1
ATOM 1448 C C . VAL A 1 182 ? 2.877 17.014 7.971 1.00 50.94 182 VAL A C 1
ATOM 1450 O O . VAL A 1 182 ? 3.891 17.681 8.150 1.00 50.94 182 VAL A O 1
ATOM 1453 N N . GLU A 1 183 ? 2.935 15.695 7.757 1.00 46.16 183 GLU A N 1
ATOM 1454 C CA . GLU A 1 183 ? 4.167 15.023 7.331 1.00 46.16 183 GLU A CA 1
ATOM 1455 C C . GLU A 1 183 ? 4.466 15.456 5.890 1.00 46.16 183 GLU A C 1
ATOM 1457 O O . GLU A 1 183 ? 4.376 14.692 4.936 1.00 46.16 183 GLU A O 1
ATOM 1462 N N . GLY A 1 184 ? 4.836 16.725 5.731 1.00 41.84 184 GLY A N 1
ATOM 1463 C CA . GLY A 1 184 ? 5.917 17.043 4.832 1.00 41.84 184 GLY A CA 1
ATOM 1464 C C . GLY A 1 184 ? 7.159 16.487 5.502 1.00 41.84 184 GLY A C 1
ATOM 1465 O O . GLY A 1 184 ? 7.733 17.127 6.380 1.00 41.84 184 GLY A O 1
ATOM 1466 N N . GLU A 1 185 ? 7.565 15.285 5.101 1.00 36.97 185 GLU A N 1
ATOM 1467 C CA . GLU A 1 185 ? 8.986 14.994 4.983 1.00 36.97 185 GLU A CA 1
ATOM 1468 C C . GLU A 1 185 ? 9.568 16.235 4.309 1.00 36.97 185 GLU A C 1
ATOM 1470 O O . GLU A 1 185 ? 9.277 16.510 3.143 1.00 36.97 185 GLU A O 1
ATOM 1475 N N . SER A 1 186 ? 10.203 17.106 5.097 1.00 39.28 186 SER A N 1
ATOM 1476 C CA . SER A 1 186 ? 10.843 18.296 4.574 1.00 39.28 186 SER A CA 1
ATOM 1477 C C . SER A 1 186 ? 11.835 17.751 3.572 1.00 39.28 186 SER A C 1
ATOM 1479 O O . SER A 1 186 ? 12.854 17.195 3.980 1.00 39.28 186 SER A O 1
ATOM 1481 N N . ILE A 1 187 ? 11.487 17.813 2.284 1.00 33.81 187 ILE A N 1
ATOM 1482 C CA . ILE A 1 187 ? 12.397 17.482 1.201 1.00 33.81 187 ILE A CA 1
ATOM 1483 C C . ILE A 1 187 ? 13.644 18.274 1.565 1.00 33.81 187 ILE A C 1
ATOM 1485 O O . ILE A 1 187 ? 13.534 19.501 1.687 1.00 33.81 187 ILE A O 1
ATOM 1489 N N . PRO A 1 188 ? 14.789 17.629 1.842 1.00 34.53 188 PRO A N 1
ATOM 1490 C CA . PRO A 1 188 ? 16.008 18.375 2.003 1.00 34.53 188 PRO A CA 1
ATOM 1491 C C . PRO A 1 188 ? 16.248 18.988 0.629 1.00 34.53 188 PRO A C 1
ATOM 1493 O O . PRO A 1 188 ? 16.769 18.350 -0.282 1.00 34.53 188 PRO A O 1
ATOM 1496 N N . LEU A 1 189 ? 15.798 20.228 0.452 1.00 36.62 189 LEU A N 1
ATOM 1497 C CA . LEU A 1 189 ? 16.378 21.142 -0.502 1.00 36.62 189 LEU A CA 1
ATOM 1498 C C . LEU A 1 189 ? 17.795 21.332 0.019 1.00 36.62 189 LEU A C 1
ATOM 1500 O O . LEU A 1 189 ? 18.070 22.214 0.827 1.00 36.62 189 LEU A O 1
ATOM 1504 N N . SER A 1 190 ? 18.670 20.406 -0.368 1.00 35.94 190 SER A N 1
ATOM 1505 C CA . SER A 1 190 ? 20.102 20.609 -0.348 1.00 35.94 190 SER A CA 1
ATOM 1506 C C . SER A 1 190 ? 20.358 21.782 -1.284 1.00 35.94 190 SER A C 1
ATOM 1508 O O . SER A 1 190 ? 20.545 21.609 -2.489 1.00 35.94 190 SER A O 1
ATOM 1510 N N . ASP A 1 191 ? 20.255 22.987 -0.733 1.00 36.44 191 ASP A N 1
ATOM 1511 C CA . ASP A 1 191 ? 20.834 24.178 -1.320 1.00 36.44 191 ASP A CA 1
ATOM 1512 C C . ASP A 1 191 ? 22.341 24.001 -1.156 1.00 36.44 191 ASP A C 1
ATOM 1514 O O . ASP A 1 191 ? 22.931 24.259 -0.106 1.00 36.44 191 ASP A O 1
ATOM 1518 N N . ASP A 1 192 ? 22.933 23.388 -2.178 1.00 42.72 192 ASP A N 1
ATOM 1519 C CA . ASP A 1 192 ? 24.359 23.144 -2.299 1.00 42.72 192 ASP A CA 1
ATOM 1520 C C . ASP A 1 192 ? 25.034 24.485 -2.610 1.00 42.72 192 ASP A C 1
ATOM 1522 O O . ASP A 1 192 ? 25.417 24.801 -3.740 1.00 42.72 192 ASP A O 1
ATOM 1526 N N . ARG A 1 193 ? 25.088 25.341 -1.590 1.00 37.75 193 ARG A N 1
ATOM 1527 C CA . ARG A 1 193 ? 25.893 26.553 -1.567 1.00 37.75 193 ARG A CA 1
ATOM 1528 C C . ARG A 1 193 ? 26.597 26.633 -0.230 1.00 37.75 193 ARG A C 1
ATOM 1530 O O . ARG A 1 193 ? 26.034 27.044 0.779 1.00 37.75 193 ARG A O 1
ATOM 1537 N N . ASN A 1 194 ? 27.859 26.215 -0.286 1.00 45.44 194 ASN A N 1
ATOM 1538 C CA . ASN A 1 194 ? 28.937 26.689 0.565 1.00 45.44 194 ASN A CA 1
ATOM 1539 C C . ASN A 1 194 ? 28.653 28.105 1.071 1.00 45.44 194 ASN A C 1
ATOM 1541 O O . ASN A 1 194 ? 28.608 29.032 0.268 1.00 45.44 194 ASN A O 1
ATOM 1545 N N . ASP A 1 195 ? 28.518 28.256 2.382 1.00 39.84 195 ASP A N 1
ATOM 1546 C CA . ASP A 1 195 ? 29.349 29.209 3.099 1.00 39.84 195 ASP A CA 1
ATOM 1547 C C . ASP A 1 195 ? 29.393 28.871 4.589 1.00 39.84 195 ASP A C 1
ATOM 1549 O O . ASP A 1 195 ? 28.436 28.414 5.214 1.00 39.84 195 ASP A O 1
ATOM 1553 N N . GLU A 1 196 ? 30.595 29.038 5.117 1.00 51.50 196 GLU A N 1
ATOM 1554 C CA . GLU A 1 196 ? 31.036 28.742 6.466 1.00 51.50 196 GLU A CA 1
ATOM 1555 C C . GLU A 1 196 ? 30.071 29.273 7.533 1.00 51.50 196 GLU A C 1
ATOM 1557 O O . GLU A 1 196 ? 29.854 30.481 7.632 1.00 51.50 196 GLU A O 1
ATOM 1562 N N . GLN A 1 197 ? 29.604 28.415 8.446 1.00 39.06 197 GLN A N 1
ATOM 1563 C CA . GLN A 1 197 ? 29.229 28.905 9.768 1.00 39.06 197 GLN A CA 1
ATOM 1564 C C . GLN A 1 197 ? 29.493 27.907 10.891 1.00 39.06 197 GLN A C 1
ATOM 1566 O O . GLN A 1 197 ? 29.162 26.724 10.862 1.00 39.06 197 GLN A O 1
ATOM 1571 N N . LYS A 1 198 ? 30.184 28.468 11.877 1.00 38.84 198 LYS A N 1
ATOM 1572 C CA . LYS A 1 198 ? 30.769 27.864 13.059 1.00 38.84 198 LYS A CA 1
ATOM 1573 C C . LYS A 1 198 ? 29.727 27.174 13.935 1.00 38.84 198 LYS A C 1
ATOM 1575 O O . LYS A 1 198 ? 28.663 27.711 14.215 1.00 38.84 198 LYS A O 1
ATOM 1580 N N . ILE A 1 199 ? 30.162 26.028 14.446 1.00 47.72 199 ILE A N 1
ATOM 1581 C CA . ILE A 1 199 ? 29.809 25.388 15.716 1.00 47.72 199 ILE A CA 1
ATOM 1582 C C . ILE A 1 199 ? 29.165 26.376 16.707 1.00 47.72 199 ILE A C 1
ATOM 1584 O O . ILE A 1 199 ? 29.860 27.215 17.282 1.00 47.72 199 ILE A O 1
ATOM 1588 N N . LEU A 1 200 ? 27.866 26.218 16.967 1.00 35.22 200 LEU A N 1
ATOM 1589 C CA . LEU A 1 200 ? 27.216 26.682 18.193 1.00 35.22 200 LEU A CA 1
ATOM 1590 C C . LEU A 1 200 ? 26.235 25.606 18.690 1.00 35.22 200 LEU A C 1
ATOM 1592 O O . LEU A 1 200 ? 25.572 24.957 17.879 1.00 35.22 200 LEU A O 1
ATOM 1596 N N . PRO A 1 201 ? 26.174 25.370 20.012 1.00 41.38 201 PRO A N 1
ATOM 1597 C CA . PRO A 1 201 ? 25.462 24.243 20.586 1.00 41.38 201 PRO A CA 1
ATOM 1598 C C . PRO A 1 201 ? 23.950 24.465 20.546 1.00 41.38 201 PRO A C 1
ATOM 1600 O O . PRO A 1 201 ? 23.436 25.543 20.848 1.00 41.38 201 PRO A O 1
ATOM 1603 N N . GLN A 1 202 ? 23.238 23.395 20.210 1.00 49.00 202 GLN A N 1
ATOM 1604 C CA . GLN A 1 202 ? 21.801 23.282 20.395 1.00 49.00 202 GLN A CA 1
ATOM 1605 C C . GLN A 1 202 ? 21.466 23.470 21.878 1.00 49.00 202 GLN A C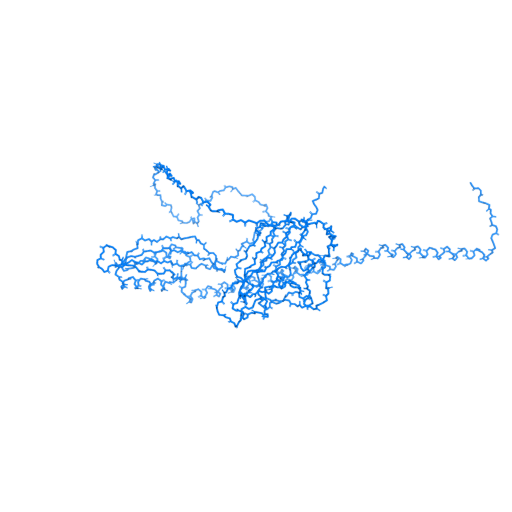 1
ATOM 1607 O O . GLN A 1 202 ? 21.882 22.655 22.693 1.00 49.00 202 GLN A O 1
ATOM 1612 N N . SER A 1 203 ? 20.742 24.538 22.221 1.00 45.91 203 SER A N 1
ATOM 1613 C CA . SER A 1 203 ? 19.658 24.540 23.222 1.00 45.91 203 SER A CA 1
ATOM 1614 C C . SER A 1 203 ? 19.275 25.975 23.602 1.00 45.91 203 SER A C 1
ATOM 1616 O O . SER A 1 203 ? 19.684 26.469 24.647 1.00 45.91 203 SER A O 1
ATOM 1618 N N . ARG A 1 204 ? 18.489 26.649 22.748 1.00 37.62 204 ARG A N 1
ATOM 1619 C CA . ARG A 1 204 ? 17.468 27.647 23.136 1.00 37.62 204 ARG A CA 1
ATOM 1620 C C . ARG A 1 204 ? 16.436 27.746 22.012 1.00 37.62 204 ARG A C 1
ATOM 1622 O O . ARG A 1 204 ? 16.769 28.182 20.917 1.00 37.62 204 ARG A O 1
ATOM 1629 N N . LYS A 1 205 ? 15.188 27.344 22.277 1.00 50.94 205 LYS A N 1
ATOM 1630 C CA . LYS A 1 205 ? 14.051 27.527 21.352 1.00 50.94 205 LYS A CA 1
ATOM 1631 C C . LYS A 1 205 ? 13.361 28.894 21.500 1.00 50.94 205 LYS A C 1
ATOM 1633 O O . LYS A 1 205 ? 12.451 29.180 20.736 1.00 50.94 205 LYS A O 1
ATOM 1638 N N . ASN A 1 206 ? 13.802 29.752 22.426 1.00 46.94 206 ASN A N 1
ATOM 1639 C CA . ASN A 1 206 ? 13.265 31.105 22.582 1.00 46.94 206 ASN A CA 1
ATOM 1640 C C . ASN A 1 206 ? 14.352 32.066 23.109 1.00 46.94 206 ASN A C 1
ATOM 1642 O O . ASN A 1 206 ? 14.967 31.800 24.141 1.00 46.94 206 ASN A O 1
ATOM 1646 N N . ILE A 1 207 ? 14.645 33.147 22.377 1.00 45.12 207 ILE A N 1
ATOM 1647 C CA . ILE A 1 207 ? 15.778 34.065 22.652 1.00 45.12 207 ILE A CA 1
ATOM 1648 C C . ILE A 1 207 ? 15.355 35.270 23.516 1.00 45.12 207 ILE A C 1
ATOM 1650 O O . ILE A 1 207 ? 16.200 36.050 23.945 1.00 45.12 207 ILE A O 1
ATOM 1654 N N . PHE A 1 208 ? 14.058 35.416 23.801 1.00 42.38 208 PHE A N 1
ATOM 1655 C CA . PHE A 1 208 ? 13.503 36.570 24.519 1.00 42.38 208 PHE A CA 1
ATOM 1656 C C . PHE A 1 208 ? 13.032 36.267 25.948 1.00 42.38 208 PHE A C 1
ATOM 1658 O O . PHE A 1 208 ? 12.489 37.150 26.607 1.00 42.38 208 PHE A O 1
ATOM 1665 N N . GLU A 1 209 ? 13.265 35.059 26.464 1.00 50.78 209 GLU A N 1
ATOM 1666 C CA . GLU A 1 209 ? 12.935 34.739 27.855 1.00 50.78 209 GLU A CA 1
ATOM 1667 C C . GLU A 1 209 ? 14.090 35.092 28.813 1.00 50.78 209 GLU A C 1
ATOM 1669 O O . GLU A 1 209 ? 15.234 34.668 28.593 1.00 50.78 209 GLU A O 1
ATOM 1674 N N . PRO A 1 210 ? 13.829 35.862 29.888 1.00 38.94 210 PRO A N 1
ATOM 1675 C CA . PRO A 1 210 ? 14.826 36.145 30.911 1.00 38.94 210 PRO A CA 1
ATOM 1676 C C . PRO A 1 210 ? 15.162 34.871 31.696 1.00 38.94 210 PRO A C 1
ATOM 1678 O O . PRO A 1 210 ? 14.284 34.125 32.125 1.00 38.94 210 PRO A O 1
ATOM 1681 N N . ALA A 1 211 ? 16.459 34.622 31.882 1.00 39.06 211 ALA A N 1
ATOM 1682 C CA . ALA A 1 211 ? 16.969 33.415 32.519 1.00 39.06 211 ALA A CA 1
ATOM 1683 C C . ALA A 1 211 ? 16.533 33.323 33.992 1.00 39.06 211 ALA A C 1
ATOM 1685 O O . ALA A 1 211 ? 17.031 34.061 34.842 1.00 39.06 211 ALA A O 1
ATOM 1686 N N . VAL A 1 212 ? 15.646 32.378 34.307 1.00 48.44 212 VAL A N 1
ATOM 1687 C CA . VAL A 1 212 ? 15.363 31.982 35.690 1.00 48.44 212 VAL A CA 1
ATOM 1688 C C . VAL A 1 212 ? 16.414 30.953 36.102 1.00 48.44 212 VAL A C 1
ATOM 1690 O O . VAL A 1 212 ? 16.415 29.813 35.640 1.00 48.44 212 VAL A O 1
ATOM 1693 N N . ALA A 1 213 ? 17.354 31.374 36.944 1.00 38.50 213 ALA A N 1
ATOM 1694 C CA . ALA A 1 213 ? 18.379 30.503 37.501 1.00 38.50 213 ALA A CA 1
ATOM 1695 C C . ALA A 1 213 ? 17.762 29.582 38.565 1.00 38.50 213 ALA A C 1
ATOM 1697 O O . ALA A 1 213 ? 17.426 30.032 39.659 1.00 38.50 213 ALA A O 1
ATOM 1698 N N . VAL A 1 214 ? 17.643 28.287 38.264 1.00 41.50 214 VAL A N 1
ATOM 1699 C CA . VAL A 1 214 ? 17.323 27.263 39.267 1.00 41.50 214 VAL A CA 1
ATOM 1700 C C . VAL A 1 214 ? 18.507 26.313 39.395 1.00 41.50 214 VAL A C 1
ATOM 1702 O O . VAL A 1 214 ? 18.748 25.455 38.552 1.00 41.50 214 VAL A O 1
ATOM 1705 N N . ASN A 1 215 ? 19.247 26.498 40.487 1.00 40.53 215 ASN A N 1
ATOM 1706 C CA . ASN A 1 215 ? 20.220 25.549 41.012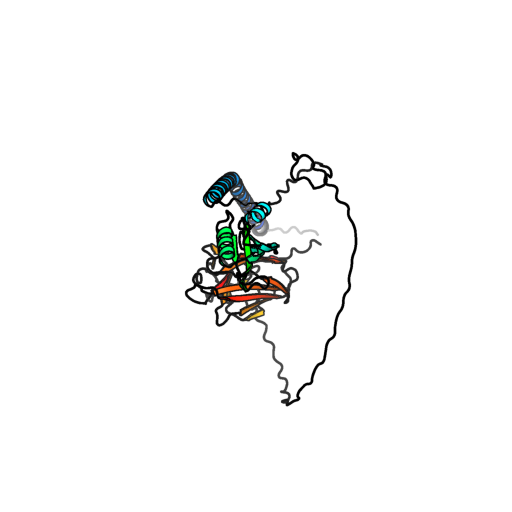 1.00 40.53 215 ASN A CA 1
ATOM 1707 C C . ASN A 1 215 ? 19.494 24.287 41.494 1.00 40.53 215 ASN A C 1
ATOM 1709 O O . ASN A 1 215 ? 18.628 24.381 42.368 1.00 40.53 215 ASN A O 1
ATOM 1713 N N . ARG A 1 216 ? 19.902 23.099 41.031 1.00 33.88 216 ARG A N 1
ATOM 1714 C CA . ARG A 1 216 ? 19.638 21.861 41.774 1.00 33.88 216 ARG A CA 1
ATOM 1715 C C . ARG A 1 216 ? 20.823 20.889 41.690 1.00 33.88 216 ARG A C 1
ATOM 1717 O O . ARG A 1 216 ? 21.285 20.620 40.587 1.00 33.88 216 ARG A O 1
ATOM 1724 N N . PRO A 1 217 ? 21.319 20.391 42.837 1.00 38.03 217 PRO A N 1
ATOM 1725 C CA . PRO A 1 217 ? 22.488 19.522 42.904 1.00 38.03 217 PRO A CA 1
ATOM 1726 C C . PRO A 1 217 ? 22.148 18.060 42.593 1.00 38.03 217 PRO A C 1
ATOM 1728 O O . PRO A 1 217 ? 21.129 17.533 43.044 1.00 38.03 217 PRO A O 1
ATOM 1731 N N . GLU A 1 218 ? 23.056 17.412 41.867 1.00 36.31 218 GLU A N 1
ATOM 1732 C CA . GLU A 1 218 ? 23.115 15.965 41.659 1.00 36.31 218 GLU A CA 1
ATOM 1733 C C . GLU A 1 218 ? 23.486 15.231 42.956 1.00 36.31 218 GLU A C 1
ATOM 1735 O O . GLU A 1 218 ? 24.361 15.669 43.709 1.00 36.31 218 GLU A O 1
ATOM 1740 N N . LYS A 1 219 ? 22.873 14.062 43.179 1.00 37.00 219 LYS A N 1
ATOM 1741 C CA . LYS A 1 219 ? 23.447 13.003 44.016 1.00 37.00 219 LYS A CA 1
ATOM 1742 C C . LYS A 1 219 ? 23.198 11.607 43.425 1.00 37.00 219 LYS A C 1
ATOM 1744 O O . LYS A 1 219 ? 22.214 11.441 42.706 1.00 37.00 219 LYS A O 1
ATOM 1749 N N . PRO A 1 220 ? 24.078 10.628 43.725 1.00 42.56 220 PRO A N 1
ATOM 1750 C CA . PRO A 1 220 ? 24.218 9.390 42.964 1.00 42.56 220 PRO A CA 1
ATOM 1751 C C . PRO A 1 220 ? 23.747 8.118 43.700 1.00 42.56 220 PRO A C 1
ATOM 1753 O O . PRO A 1 220 ? 23.616 8.113 44.922 1.00 42.56 220 PRO A O 1
ATOM 1756 N N . HIS A 1 221 ? 23.656 7.043 42.902 1.00 38.38 221 HIS A N 1
ATOM 1757 C CA . HIS A 1 221 ? 23.578 5.605 43.223 1.00 38.38 221 HIS A CA 1
ATOM 1758 C C . HIS A 1 221 ? 22.260 5.046 43.781 1.00 38.38 221 HIS A C 1
ATOM 1760 O O . HIS A 1 221 ? 21.787 5.484 44.814 1.00 38.38 221 HIS A O 1
ATOM 1766 N N . GLU A 1 222 ? 21.739 3.980 43.154 1.00 35.06 222 GLU A N 1
ATOM 1767 C CA . GLU A 1 222 ? 21.894 2.617 43.696 1.00 35.06 222 GLU A CA 1
ATOM 1768 C C . GLU A 1 222 ? 21.430 1.530 42.711 1.00 35.06 222 GLU A C 1
ATOM 1770 O O . GLU A 1 222 ? 20.436 1.661 42.002 1.00 35.06 222 GLU A O 1
ATOM 1775 N N . GLN A 1 223 ? 22.216 0.458 42.665 1.00 41.47 223 GLN A N 1
ATOM 1776 C CA . GLN A 1 223 ? 22.098 -0.718 41.811 1.00 41.47 223 GLN A CA 1
ATOM 1777 C C . GLN A 1 223 ? 21.704 -1.884 42.730 1.00 41.47 223 GLN A C 1
ATOM 1779 O O . GLN A 1 223 ? 22.367 -2.099 43.742 1.00 41.47 223 GLN A O 1
ATOM 1784 N N . LEU A 1 224 ? 20.650 -2.635 42.406 1.00 39.38 224 LEU A N 1
ATOM 1785 C CA . LEU A 1 224 ? 20.192 -3.801 43.180 1.00 39.38 224 LEU A CA 1
ATOM 1786 C C . LEU A 1 224 ? 19.816 -4.972 42.240 1.00 39.38 224 LEU A C 1
ATOM 1788 O O . LEU A 1 224 ? 19.641 -4.752 41.040 1.00 39.38 224 LEU A O 1
ATOM 1792 N N . PRO A 1 225 ? 19.797 -6.227 42.739 1.00 42.69 225 PRO A N 1
ATOM 1793 C CA . PRO A 1 225 ? 20.393 -7.378 42.060 1.00 42.69 225 PRO A CA 1
ATOM 1794 C C . PRO A 1 225 ? 19.403 -8.268 41.298 1.00 42.69 225 PRO A C 1
ATOM 1796 O O . PRO A 1 225 ? 18.218 -8.347 41.613 1.00 42.69 225 PRO A O 1
ATOM 1799 N N . GLN A 1 226 ? 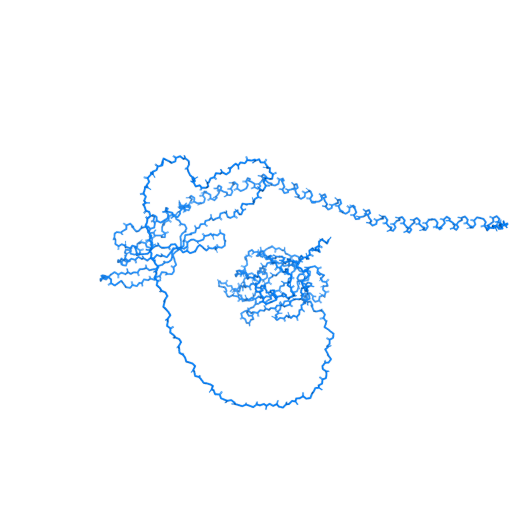19.960 -9.024 40.347 1.00 42.16 226 GLN A N 1
ATOM 1800 C CA . GLN A 1 226 ? 19.352 -10.190 39.705 1.00 42.16 226 GLN A CA 1
ATOM 1801 C C . GLN A 1 226 ? 19.097 -11.327 40.704 1.00 42.16 226 GLN A C 1
ATOM 1803 O O . GLN A 1 226 ? 19.998 -11.698 41.455 1.00 42.16 226 GLN A O 1
ATOM 1808 N N . LEU A 1 227 ? 17.924 -11.958 40.610 1.00 35.69 227 LEU A N 1
ATOM 1809 C CA . LEU A 1 227 ? 17.649 -13.287 41.159 1.00 35.69 227 LEU A CA 1
ATOM 1810 C C . LEU A 1 227 ? 16.774 -14.083 40.178 1.00 35.69 227 LEU A C 1
ATOM 1812 O O . LEU A 1 227 ? 15.641 -13.704 39.890 1.00 35.69 227 LEU A O 1
ATOM 1816 N N . SER A 1 228 ? 17.315 -15.199 39.688 1.00 44.09 228 SER A N 1
ATOM 1817 C CA . SER A 1 228 ? 16.591 -16.267 38.987 1.00 44.09 228 SER A CA 1
ATOM 1818 C C . SER A 1 228 ? 16.096 -17.320 39.986 1.00 44.09 228 SER A C 1
ATOM 1820 O O . SER A 1 228 ? 16.787 -17.585 40.971 1.00 44.09 228 SER A O 1
ATOM 1822 N N . PRO A 1 229 ? 14.978 -18.003 39.693 1.00 61.62 229 PRO A N 1
ATOM 1823 C CA . PRO A 1 229 ? 14.749 -19.368 40.176 1.00 61.62 229 PRO A CA 1
ATOM 1824 C C . PRO A 1 229 ? 14.387 -20.377 39.050 1.00 61.62 229 PRO A C 1
ATOM 1826 O O . PRO A 1 229 ? 14.220 -19.979 37.897 1.00 61.62 229 PRO A O 1
ATOM 1829 N N . PRO A 1 230 ? 14.356 -21.694 39.359 1.00 45.72 230 PRO A N 1
ATOM 1830 C CA . PRO A 1 230 ? 14.804 -22.774 38.473 1.00 45.72 230 PRO A CA 1
ATOM 1831 C C . PRO A 1 230 ? 13.690 -23.508 37.701 1.00 45.72 230 PRO A C 1
ATOM 1833 O O . PRO A 1 230 ? 12.517 -23.469 38.066 1.00 45.72 230 PRO A O 1
ATOM 1836 N N . SER A 1 231 ? 14.100 -24.244 36.659 1.00 43.50 231 SER A N 1
ATOM 1837 C CA . SER A 1 231 ? 13.303 -25.265 35.958 1.00 43.50 231 SER A CA 1
ATOM 1838 C C . SER A 1 231 ? 12.866 -26.420 36.867 1.00 43.50 231 SER A C 1
ATOM 1840 O O . SER A 1 231 ? 13.612 -26.797 37.773 1.00 43.50 231 SER A O 1
ATOM 1842 N N . PRO A 1 232 ? 11.754 -27.089 36.507 1.00 53.44 232 PRO A N 1
ATOM 1843 C CA . PRO A 1 232 ? 11.709 -28.542 36.642 1.00 53.44 232 PRO A CA 1
ATOM 1844 C C . PRO A 1 232 ? 11.139 -29.286 35.414 1.00 53.44 232 PRO A C 1
ATOM 1846 O O . PRO A 1 232 ? 10.133 -28.910 34.821 1.00 53.44 232 PRO A O 1
ATOM 1849 N N . GLU A 1 233 ? 11.857 -30.362 35.091 1.00 36.97 233 GLU A N 1
ATOM 1850 C CA . GLU A 1 233 ? 11.403 -31.729 34.782 1.00 36.97 233 GLU A CA 1
ATOM 1851 C C . GLU A 1 233 ? 10.384 -32.028 33.663 1.00 36.97 233 GLU A C 1
ATOM 1853 O O . GLU A 1 233 ? 9.173 -31.855 33.761 1.00 36.97 233 GLU A O 1
ATOM 1858 N N . THR A 1 234 ? 10.941 -32.680 32.641 1.00 43.25 234 THR A N 1
ATOM 1859 C CA . THR A 1 234 ? 10.350 -33.617 31.677 1.00 43.25 234 THR A CA 1
ATOM 1860 C C . THR A 1 234 ? 9.599 -34.787 32.334 1.00 43.25 234 THR A C 1
ATOM 1862 O O . THR A 1 234 ? 10.106 -35.367 33.295 1.00 43.25 234 THR A O 1
ATOM 1865 N N . PRO A 1 235 ? 8.511 -35.282 31.707 1.00 51.44 235 PRO A N 1
ATOM 1866 C CA . PRO A 1 235 ? 8.313 -36.737 31.635 1.00 51.44 235 PRO A CA 1
ATOM 1867 C C . PRO A 1 235 ? 7.999 -37.294 30.227 1.00 51.44 235 PRO A C 1
ATOM 1869 O O . PRO A 1 235 ? 7.098 -36.845 29.530 1.00 51.44 235 PRO A O 1
ATOM 1872 N N . ALA A 1 236 ? 8.787 -38.319 29.885 1.00 37.25 236 ALA A N 1
ATOM 1873 C CA . ALA A 1 236 ? 8.545 -39.569 29.144 1.00 37.25 236 ALA A CA 1
ATOM 1874 C C . ALA A 1 236 ? 7.498 -39.713 28.003 1.00 37.25 236 ALA A C 1
ATOM 1876 O O . ALA A 1 236 ? 6.301 -39.487 28.150 1.00 37.25 236 ALA A O 1
ATOM 1877 N N . LEU A 1 237 ? 8.007 -40.310 26.912 1.00 46.75 237 LEU A N 1
ATOM 1878 C CA . LEU A 1 237 ? 7.343 -40.974 25.775 1.00 46.75 237 LEU A CA 1
ATOM 1879 C C . LEU A 1 237 ? 6.270 -42.024 26.138 1.00 46.75 237 LEU A C 1
ATOM 1881 O O . LEU A 1 237 ? 6.422 -42.748 27.125 1.00 46.75 237 LEU A O 1
ATOM 1885 N N . PRO A 1 238 ? 5.397 -42.331 25.155 1.00 53.41 238 PRO A N 1
ATOM 1886 C CA . PRO A 1 238 ? 5.086 -43.719 24.794 1.00 53.41 238 PRO A CA 1
ATOM 1887 C C . PRO A 1 238 ? 5.531 -44.121 23.369 1.00 53.41 238 PRO A C 1
ATOM 1889 O O . PRO A 1 238 ? 5.678 -43.308 22.461 1.00 53.41 238 PRO A O 1
ATOM 1892 N N . LYS A 1 239 ? 5.752 -45.433 23.230 1.00 39.78 239 LYS A N 1
ATOM 1893 C CA . LYS A 1 239 ? 6.298 -46.233 22.117 1.00 39.78 239 LYS A CA 1
ATOM 1894 C C . LYS A 1 239 ? 5.259 -46.632 21.038 1.00 39.78 239 LYS A C 1
ATOM 1896 O O . LYS A 1 239 ? 4.210 -47.109 21.448 1.00 39.78 239 LYS A O 1
ATOM 1901 N N . VAL A 1 240 ? 5.696 -46.630 19.752 1.00 44.44 240 VAL A N 1
ATOM 1902 C CA . VAL A 1 240 ? 5.608 -47.712 18.695 1.00 44.44 240 VAL A CA 1
ATOM 1903 C C . VAL A 1 240 ? 4.172 -48.078 18.189 1.00 44.44 240 VAL A C 1
ATOM 1905 O O . VAL A 1 240 ? 3.263 -47.893 18.988 1.00 44.44 240 VAL A O 1
ATOM 1908 N N . PRO A 1 241 ? 3.872 -48.610 16.956 1.00 53.19 241 PRO A N 1
ATOM 1909 C CA . PRO A 1 241 ? 4.722 -49.276 15.938 1.00 53.19 241 PRO A CA 1
ATOM 1910 C C . PRO A 1 241 ? 4.528 -48.965 14.420 1.00 53.19 241 PRO A C 1
ATOM 1912 O O . PRO A 1 241 ? 3.537 -48.400 13.975 1.00 53.19 241 PRO A O 1
ATOM 1915 N N . ASP A 1 242 ? 5.486 -49.542 13.680 1.00 41.62 242 ASP A N 1
ATOM 1916 C CA . ASP A 1 242 ? 5.431 -50.259 12.391 1.00 41.62 242 ASP A CA 1
ATOM 1917 C C . ASP A 1 242 ? 5.589 -49.576 11.018 1.00 41.62 242 ASP A C 1
ATOM 1919 O O . ASP A 1 242 ? 4.857 -48.707 10.555 1.00 41.62 242 ASP A O 1
ATOM 1923 N N . THR A 1 243 ? 6.620 -50.108 10.362 1.00 45.44 243 THR A N 1
ATOM 1924 C CA . THR A 1 243 ? 7.182 -49.897 9.033 1.00 45.44 243 THR A CA 1
ATOM 1925 C C . THR A 1 243 ? 6.399 -50.668 7.965 1.00 45.44 243 THR A C 1
ATOM 1927 O O . THR A 1 243 ? 5.970 -51.793 8.223 1.00 45.44 243 THR A O 1
ATOM 1930 N N . PRO A 1 244 ? 6.372 -50.171 6.716 1.00 47.59 244 PRO A N 1
ATOM 1931 C CA . PRO A 1 244 ? 6.442 -51.080 5.578 1.00 47.59 244 PRO A CA 1
ATOM 1932 C C . PRO A 1 244 ? 7.565 -50.717 4.589 1.00 47.59 244 PRO A C 1
ATOM 1934 O O . PRO A 1 244 ? 7.614 -49.631 4.025 1.00 47.59 244 PRO A O 1
ATOM 1937 N N . THR A 1 245 ? 8.463 -51.693 4.439 1.00 40.47 245 THR A N 1
ATOM 1938 C CA . THR A 1 245 ? 9.058 -52.280 3.220 1.00 40.47 245 THR A CA 1
ATOM 1939 C C . THR A 1 245 ? 9.455 -51.381 2.026 1.00 40.47 245 THR A C 1
ATOM 1941 O O . THR A 1 245 ? 8.627 -50.649 1.490 1.00 40.47 245 THR A O 1
ATOM 1944 N N . PRO A 1 246 ? 10.693 -51.520 1.497 1.00 49.22 246 PRO A N 1
ATOM 1945 C CA . PRO A 1 246 ? 11.230 -50.655 0.445 1.00 49.22 246 PRO A CA 1
ATOM 1946 C C . PRO A 1 246 ? 10.746 -51.048 -0.963 1.00 49.22 246 PRO A C 1
ATOM 1948 O O . PRO A 1 246 ? 10.958 -52.172 -1.426 1.00 49.22 246 PRO A O 1
ATOM 1951 N N . GLN A 1 247 ? 10.131 -50.098 -1.675 1.00 42.03 247 GLN A N 1
ATOM 1952 C CA . GLN A 1 247 ? 9.817 -50.220 -3.100 1.00 42.03 247 GLN A CA 1
ATOM 1953 C C . GLN A 1 247 ? 11.002 -49.778 -3.972 1.00 42.03 247 GLN A C 1
ATOM 1955 O O . GLN A 1 247 ? 11.360 -48.610 -4.040 1.00 42.03 247 GLN A O 1
ATOM 1960 N N . LYS A 1 248 ? 11.564 -50.791 -4.631 1.00 47.50 248 LYS A N 1
ATOM 1961 C CA . LYS A 1 248 ? 12.354 -50.842 -5.869 1.00 47.50 248 LYS A CA 1
ATOM 1962 C C . LYS A 1 248 ? 12.425 -49.539 -6.693 1.00 47.50 248 LYS A C 1
ATOM 1964 O O . LYS A 1 248 ? 11.426 -49.092 -7.253 1.00 47.50 248 LYS A O 1
ATOM 1969 N N . ASP A 1 249 ? 13.648 -49.035 -6.842 1.00 46.78 249 ASP A N 1
ATOM 1970 C CA . ASP A 1 249 ? 14.022 -47.869 -7.643 1.00 46.78 249 ASP A CA 1
ATOM 1971 C C . ASP A 1 249 ? 13.634 -48.014 -9.124 1.00 46.78 249 ASP A C 1
ATOM 1973 O O . ASP A 1 249 ? 14.162 -48.855 -9.856 1.00 46.78 249 ASP A O 1
ATOM 1977 N N . VAL A 1 250 ? 12.736 -47.140 -9.578 1.00 49.97 250 VAL A N 1
ATOM 1978 C CA . VAL A 1 250 ? 12.566 -46.796 -10.993 1.00 49.97 250 VAL A CA 1
ATOM 1979 C C . VAL A 1 250 ? 13.210 -45.421 -11.177 1.00 49.97 250 VAL A C 1
ATOM 1981 O O . VAL A 1 250 ? 12.830 -44.493 -10.461 1.00 49.97 250 VAL A O 1
ATOM 1984 N N . PRO A 1 251 ? 14.175 -45.241 -12.097 1.00 47.56 251 PRO A N 1
ATOM 1985 C CA . PRO A 1 251 ? 14.778 -43.935 -12.318 1.00 47.56 251 PRO A CA 1
ATOM 1986 C C . PRO A 1 251 ? 13.716 -42.969 -12.856 1.00 47.56 251 PRO A C 1
ATOM 1988 O O . PRO A 1 251 ? 13.298 -43.064 -14.011 1.00 47.56 251 PRO A O 1
ATOM 1991 N N . LEU A 1 252 ? 13.272 -42.040 -12.002 1.00 40.12 252 LEU A N 1
ATOM 1992 C CA . LEU A 1 252 ? 12.454 -40.901 -12.402 1.00 40.12 252 LEU A CA 1
ATOM 1993 C C . LEU A 1 252 ? 13.280 -40.049 -13.368 1.00 40.12 252 LEU A C 1
ATOM 1995 O O . LEU A 1 252 ? 14.162 -39.289 -12.970 1.00 40.12 252 LEU A O 1
ATOM 1999 N N . SER A 1 253 ? 12.979 -40.166 -14.655 1.00 38.72 253 SER A N 1
ATOM 2000 C CA . SER A 1 253 ? 13.364 -39.172 -15.645 1.00 38.72 253 SER A CA 1
ATOM 2001 C C . SER A 1 253 ? 12.721 -37.843 -15.247 1.00 38.72 253 SER A C 1
ATOM 2003 O O . SER A 1 253 ? 11.515 -37.667 -15.418 1.00 38.72 253 SER A O 1
ATOM 2005 N N . ILE A 1 254 ? 13.511 -36.932 -14.675 1.00 38.81 254 ILE A N 1
ATOM 2006 C CA . ILE A 1 254 ? 13.072 -35.574 -14.344 1.00 38.81 254 ILE A CA 1
ATOM 2007 C C . ILE A 1 254 ? 12.740 -34.882 -15.677 1.00 38.81 254 ILE A C 1
ATOM 2009 O O . ILE A 1 254 ? 13.650 -34.684 -16.488 1.00 38.81 254 ILE A O 1
ATOM 2013 N N . PRO A 1 255 ? 11.467 -34.550 -15.957 1.00 40.28 255 PRO A N 1
ATOM 2014 C CA . PRO A 1 255 ? 11.114 -33.858 -17.186 1.00 40.28 255 PRO A CA 1
ATOM 2015 C C . PRO A 1 255 ? 11.798 -32.488 -17.214 1.00 40.28 255 PRO A C 1
ATOM 2017 O O . PRO A 1 255 ? 11.936 -31.823 -16.184 1.00 40.28 255 PRO A O 1
ATOM 2020 N N . ALA A 1 256 ? 12.236 -32.068 -18.403 1.00 42.06 256 ALA A N 1
ATOM 2021 C CA . ALA A 1 256 ? 12.794 -30.742 -18.628 1.00 42.06 256 ALA A CA 1
ATOM 2022 C C . ALA A 1 256 ? 11.857 -29.682 -18.026 1.00 42.06 256 ALA A C 1
ATOM 2024 O O . ALA A 1 256 ? 10.681 -29.615 -18.383 1.00 42.06 256 ALA A O 1
ATOM 2025 N N . ILE A 1 257 ? 12.372 -28.895 -17.077 1.00 40.06 257 ILE A N 1
ATOM 2026 C CA . ILE A 1 257 ? 11.587 -27.934 -16.297 1.00 40.06 257 ILE A CA 1
ATOM 2027 C C . ILE A 1 257 ? 11.090 -26.850 -17.256 1.00 40.06 257 ILE A C 1
ATOM 2029 O O . ILE A 1 257 ? 11.831 -25.930 -17.609 1.00 40.06 257 ILE A O 1
ATOM 2033 N N . SER A 1 258 ? 9.840 -26.966 -17.702 1.00 48.75 258 SER A N 1
ATOM 2034 C CA . SER A 1 258 ? 9.159 -25.921 -18.456 1.00 48.75 258 SER A CA 1
ATOM 2035 C C . SER A 1 258 ? 9.192 -24.634 -17.635 1.00 48.75 258 SER A C 1
ATOM 2037 O O . SER A 1 258 ? 8.791 -24.627 -16.471 1.00 48.75 258 SER A O 1
ATOM 2039 N N . SER A 1 259 ? 9.693 -23.544 -18.216 1.00 66.56 259 SER A N 1
ATOM 2040 C CA . SER A 1 259 ? 9.659 -22.229 -17.580 1.00 66.56 259 SER A CA 1
ATOM 2041 C C . SER A 1 259 ? 8.201 -21.789 -17.427 1.00 66.56 259 SER A C 1
ATOM 2043 O O . SER A 1 259 ? 7.573 -21.391 -18.406 1.00 66.56 259 SER A O 1
ATOM 2045 N N . TYR A 1 260 ? 7.665 -21.908 -16.216 1.00 77.81 260 TYR A N 1
ATOM 2046 C CA . TYR A 1 260 ? 6.312 -21.488 -15.874 1.00 77.81 260 TYR A CA 1
ATOM 2047 C C . TYR A 1 260 ? 6.302 -19.991 -15.535 1.00 77.81 260 TYR A C 1
ATOM 2049 O O . TYR A 1 260 ? 7.126 -19.508 -14.756 1.00 77.81 260 TYR A O 1
ATOM 2057 N N . THR A 1 261 ? 5.385 -19.258 -16.154 1.00 82.44 261 THR A N 1
ATOM 2058 C CA . THR A 1 261 ? 5.037 -17.868 -15.824 1.00 82.44 261 THR A CA 1
ATOM 2059 C C . THR A 1 261 ? 3.598 -17.841 -15.318 1.00 82.44 261 THR A C 1
ATOM 2061 O O . THR A 1 261 ? 2.878 -18.831 -15.467 1.00 82.44 261 THR A O 1
ATOM 2064 N N . PHE A 1 262 ? 3.150 -16.725 -14.740 1.00 80.81 262 PHE A N 1
ATOM 2065 C CA . PHE A 1 262 ? 1.746 -16.608 -14.346 1.00 80.81 262 PHE A CA 1
ATOM 2066 C C . PHE A 1 262 ? 0.815 -16.823 -15.554 1.00 80.81 262 PHE A C 1
ATOM 2068 O O . PHE A 1 262 ? 1.106 -16.315 -16.644 1.00 80.81 262 PHE A O 1
ATOM 2075 N N . PRO A 1 263 ? -0.288 -17.575 -15.391 1.00 79.25 263 PRO A N 1
ATOM 2076 C CA . PRO A 1 263 ? -1.293 -17.711 -16.435 1.00 79.25 263 PRO A CA 1
ATOM 2077 C C . PRO A 1 263 ? -1.932 -16.346 -16.717 1.00 79.25 263 PRO A C 1
ATOM 2079 O O . PRO A 1 263 ? -2.126 -15.545 -15.804 1.00 79.25 263 PRO A O 1
ATOM 2082 N N . SER A 1 264 ? -2.248 -16.071 -17.981 1.00 83.69 264 SER A N 1
ATOM 2083 C CA . SER A 1 264 ? -2.969 -14.856 -18.379 1.00 83.69 264 SER A CA 1
ATOM 2084 C C . SER A 1 264 ? -4.475 -15.111 -18.363 1.00 83.69 264 SER A C 1
ATOM 2086 O O . SER A 1 264 ? -4.910 -16.151 -18.862 1.00 83.69 264 SER A O 1
ATOM 2088 N N . ILE A 1 265 ? -5.271 -14.167 -17.846 1.00 81.31 265 ILE A N 1
ATOM 2089 C CA . ILE A 1 265 ? -6.748 -14.261 -17.832 1.00 81.31 265 ILE A CA 1
ATOM 2090 C C . ILE A 1 265 ? -7.313 -14.461 -19.244 1.00 81.31 265 ILE A C 1
ATOM 2092 O O . ILE A 1 265 ? -8.266 -15.209 -19.439 1.00 81.31 265 ILE A O 1
ATOM 2096 N N . ASP A 1 266 ? -6.724 -13.805 -20.243 1.00 80.81 266 ASP A N 1
ATOM 2097 C CA . ASP A 1 266 ? -7.192 -13.862 -21.632 1.00 80.81 266 ASP A CA 1
ATOM 2098 C C . ASP A 1 266 ? -6.799 -15.160 -22.366 1.00 80.81 266 ASP A C 1
ATOM 2100 O O . ASP A 1 266 ? -7.083 -15.309 -23.557 1.00 80.81 266 ASP A O 1
ATOM 2104 N N . GLY A 1 267 ? -6.112 -16.086 -21.683 1.00 77.12 267 GLY A N 1
ATOM 2105 C CA . GLY A 1 267 ? -5.621 -17.344 -22.244 1.00 77.12 267 GLY A CA 1
ATOM 2106 C C . GLY A 1 267 ? -4.518 -17.180 -23.295 1.00 77.12 267 GLY A C 1
ATOM 2107 O O . GLY A 1 267 ? -3.995 -18.175 -23.801 1.00 77.12 267 GLY A O 1
ATOM 2108 N N . LYS A 1 268 ? -4.119 -15.947 -23.630 1.00 74.44 268 LYS A N 1
ATOM 2109 C CA . LYS A 1 268 ? -3.012 -15.683 -24.546 1.00 74.44 268 LYS A CA 1
ATOM 2110 C C . LYS A 1 268 ? -1.740 -15.682 -23.719 1.00 74.44 268 LYS A C 1
ATOM 2112 O O . LYS A 1 268 ? -1.606 -14.908 -22.776 1.00 74.44 268 LYS A O 1
ATOM 2117 N N . SER A 1 269 ? -0.775 -16.538 -24.064 1.00 59.78 269 SER A N 1
ATOM 2118 C CA . SER A 1 269 ? 0.547 -16.477 -23.436 1.00 59.78 269 SER A CA 1
ATOM 2119 C C . SER A 1 269 ? 1.232 -15.179 -23.865 1.00 59.78 269 SER A C 1
ATOM 2121 O O . SER A 1 269 ? 1.968 -15.131 -24.856 1.00 59.78 269 SER A O 1
ATOM 2123 N N . ASN A 1 270 ? 0.962 -14.097 -23.151 1.00 60.00 270 ASN A N 1
ATOM 2124 C CA . ASN A 1 270 ? 1.692 -12.868 -23.331 1.00 60.00 270 ASN A CA 1
ATOM 2125 C C . ASN A 1 270 ? 3.078 -13.136 -22.747 1.00 60.00 270 ASN A C 1
ATOM 2127 O O . ASN A 1 270 ? 3.247 -13.260 -21.536 1.00 60.00 270 ASN A O 1
ATOM 2131 N N . ARG A 1 271 ? 4.075 -13.325 -23.620 1.00 67.06 271 ARG A N 1
ATOM 2132 C CA . ARG A 1 271 ? 5.478 -13.449 -23.212 1.00 67.06 271 ARG A CA 1
ATOM 2133 C C . ARG A 1 271 ? 5.944 -12.081 -22.741 1.00 67.06 271 ARG A C 1
ATOM 2135 O O . ARG A 1 271 ? 6.614 -11.354 -23.472 1.00 67.06 271 ARG A O 1
ATOM 2142 N N . ILE A 1 272 ? 5.528 -11.702 -21.542 1.00 73.94 272 ILE A N 1
ATOM 2143 C CA . ILE A 1 272 ? 5.965 -10.462 -20.935 1.00 73.94 272 ILE A CA 1
ATOM 2144 C C . ILE A 1 272 ? 7.398 -10.689 -20.491 1.00 73.94 272 ILE A C 1
ATOM 2146 O O . ILE A 1 272 ? 7.683 -11.509 -19.622 1.00 73.94 272 ILE A O 1
ATOM 2150 N N . ALA A 1 273 ? 8.316 -9.998 -21.152 1.00 74.69 273 ALA A N 1
ATOM 2151 C CA . ALA A 1 273 ? 9.708 -10.052 -20.774 1.00 74.69 273 ALA A CA 1
ATOM 2152 C C . ALA A 1 273 ? 9.908 -9.357 -19.421 1.00 74.69 273 ALA A C 1
ATOM 2154 O O . ALA A 1 273 ? 9.246 -8.363 -19.098 1.00 74.69 273 ALA A O 1
ATOM 2155 N N . LEU A 1 274 ? 10.884 -9.857 -18.665 1.00 80.19 274 LEU A N 1
ATOM 2156 C CA . LEU A 1 274 ? 11.509 -9.116 -17.576 1.00 80.19 274 LEU A CA 1
ATOM 2157 C C . LEU A 1 274 ? 11.802 -7.673 -18.039 1.00 80.19 274 LEU A C 1
ATOM 2159 O O . LEU A 1 274 ? 12.176 -7.461 -19.196 1.00 80.19 274 LEU A O 1
ATOM 2163 N N . PRO A 1 275 ? 11.613 -6.676 -17.163 1.00 89.62 275 PRO A N 1
ATOM 2164 C CA . PRO A 1 275 ? 11.773 -6.790 -15.714 1.00 89.62 275 PRO A CA 1
ATOM 2165 C C . PRO A 1 275 ? 10.467 -6.751 -14.898 1.00 89.62 275 PRO A C 1
ATOM 2167 O O . PRO A 1 275 ? 10.488 -6.357 -13.738 1.00 89.62 275 PRO A O 1
ATOM 2170 N N . TRP A 1 276 ? 9.322 -7.104 -15.473 1.00 93.31 276 TRP A N 1
ATOM 2171 C CA . TRP A 1 276 ? 8.041 -7.060 -14.756 1.00 93.31 276 TRP A CA 1
ATOM 2172 C C . TRP A 1 276 ? 7.782 -8.331 -13.939 1.00 93.31 276 TRP A C 1
ATOM 2174 O O . TRP A 1 276 ? 8.192 -9.417 -14.348 1.00 93.31 276 TRP A O 1
ATOM 2184 N N . LEU A 1 277 ? 7.064 -8.201 -12.818 1.00 93.69 277 LEU A N 1
ATOM 2185 C CA . LEU A 1 277 ? 6.689 -9.321 -11.939 1.00 93.69 277 LEU A CA 1
ATOM 2186 C C . LEU A 1 277 ? 5.941 -10.432 -12.686 1.00 93.69 277 LEU A C 1
ATOM 2188 O O . LEU A 1 277 ? 6.248 -11.607 -12.531 1.00 93.69 277 LEU A O 1
ATOM 2192 N N . GLU A 1 278 ? 5.006 -10.044 -13.551 1.00 92.19 278 GLU A N 1
ATOM 2193 C CA . GLU A 1 278 ? 4.231 -10.930 -14.431 1.00 92.19 278 GLU A CA 1
ATOM 2194 C C . GLU A 1 278 ? 5.106 -11.783 -15.376 1.00 92.19 278 GLU A C 1
ATOM 2196 O O . GLU A 1 278 ? 4.700 -12.870 -15.782 1.00 92.19 278 GLU A O 1
ATOM 2201 N N . GLY A 1 279 ? 6.321 -11.316 -15.688 1.00 90.69 279 GLY A N 1
ATOM 2202 C CA . GLY A 1 279 ? 7.311 -12.020 -16.507 1.00 90.69 279 GLY A CA 1
ATOM 2203 C C . GLY A 1 279 ? 8.342 -12.827 -15.711 1.00 90.69 279 GLY A C 1
ATOM 2204 O O . GLY A 1 279 ? 9.249 -13.410 -16.310 1.00 90.69 279 GLY A O 1
ATOM 2205 N N . ALA A 1 280 ? 8.258 -12.843 -14.377 1.00 92.12 280 ALA A N 1
ATOM 2206 C CA . ALA A 1 280 ? 9.178 -13.602 -13.540 1.00 92.12 280 ALA A CA 1
ATOM 2207 C C . ALA A 1 280 ? 8.951 -15.113 -13.694 1.00 92.12 280 ALA A C 1
ATOM 2209 O O . ALA A 1 280 ? 7.829 -15.590 -13.873 1.00 92.12 280 ALA A O 1
ATOM 2210 N N . LYS A 1 281 ? 10.035 -15.888 -13.590 1.00 93.88 281 LYS A N 1
ATOM 2211 C CA . LYS A 1 281 ? 9.958 -17.350 -13.597 1.00 93.88 281 LYS A CA 1
ATOM 2212 C C . LYS A 1 281 ? 9.375 -17.821 -12.267 1.00 93.88 281 LYS A C 1
ATOM 2214 O O . LYS A 1 281 ? 10.005 -17.659 -11.223 1.00 93.88 281 LYS A O 1
ATOM 2219 N N . VAL A 1 282 ? 8.198 -18.430 -12.312 1.00 94.69 282 VAL A N 1
ATOM 2220 C CA . VAL A 1 282 ? 7.488 -18.932 -11.135 1.00 94.69 282 VAL A CA 1
ATOM 2221 C C . VAL A 1 282 ? 7.932 -20.370 -10.862 1.00 94.69 282 VAL A C 1
ATOM 2223 O O . VAL A 1 282 ? 7.811 -21.249 -11.711 1.00 94.69 282 VAL A O 1
ATOM 2226 N N . LEU A 1 283 ? 8.477 -20.603 -9.669 1.00 94.88 283 LEU A N 1
ATOM 2227 C CA . LEU A 1 283 ? 8.917 -21.912 -9.181 1.00 94.88 283 LEU A CA 1
ATOM 2228 C C . LEU A 1 283 ? 7.776 -22.696 -8.527 1.00 94.88 283 LEU A C 1
ATOM 2230 O O . LEU A 1 283 ? 7.721 -23.917 -8.639 1.00 94.88 283 LEU A O 1
ATOM 2234 N N . ARG A 1 284 ? 6.882 -21.994 -7.823 1.00 94.75 284 ARG A N 1
ATOM 2235 C CA . ARG A 1 284 ? 5.726 -22.569 -7.126 1.00 94.75 284 ARG A CA 1
ATOM 2236 C C . ARG A 1 284 ? 4.586 -21.559 -7.124 1.00 94.75 284 ARG A C 1
ATOM 2238 O O . ARG A 1 284 ? 4.830 -20.384 -6.882 1.00 94.75 284 ARG A O 1
ATOM 2245 N N . ASN A 1 285 ? 3.359 -22.016 -7.348 1.00 95.00 285 ASN A N 1
ATOM 2246 C CA . ASN A 1 285 ? 2.159 -21.193 -7.233 1.00 95.00 285 ASN A CA 1
ATOM 2247 C C . ASN A 1 285 ? 1.093 -21.965 -6.445 1.00 95.00 285 ASN A C 1
ATOM 2249 O O . ASN A 1 285 ? 0.595 -22.983 -6.919 1.00 95.00 285 ASN A O 1
ATOM 2253 N N . VAL A 1 286 ? 0.795 -21.504 -5.234 1.00 93.62 286 VAL A N 1
ATOM 2254 C CA . VAL A 1 286 ? -0.216 -22.059 -4.329 1.00 93.62 286 VAL A CA 1
ATOM 2255 C C . VAL A 1 286 ? -1.348 -21.040 -4.228 1.00 93.62 286 VAL A C 1
ATOM 2257 O O . VAL A 1 286 ? -1.495 -20.350 -3.223 1.00 93.62 286 VAL A O 1
ATOM 2260 N N . GLY A 1 287 ? -2.107 -20.893 -5.314 1.00 92.06 287 GLY A N 1
ATOM 2261 C CA . GLY A 1 287 ? -3.261 -20.002 -5.380 1.00 92.06 287 GLY A CA 1
ATOM 2262 C C . GLY A 1 287 ? -3.561 -19.478 -6.786 1.00 92.06 287 GLY A C 1
ATOM 2263 O O . GLY A 1 287 ? -2.803 -19.719 -7.730 1.00 92.06 287 GLY A O 1
ATOM 2264 N N . PRO A 1 288 ? -4.679 -18.757 -6.947 1.00 94.81 288 PRO A N 1
ATOM 2265 C CA . PRO A 1 288 ? -5.077 -18.158 -8.214 1.00 94.81 288 PRO A CA 1
ATOM 2266 C C . PRO A 1 288 ? -4.321 -16.840 -8.449 1.00 94.81 288 PRO A C 1
ATOM 2268 O O . PRO A 1 288 ? -4.888 -15.758 -8.359 1.00 94.81 288 PRO A O 1
ATOM 2271 N N . PHE A 1 289 ? -3.024 -16.936 -8.743 1.00 96.44 289 PHE A N 1
ATOM 2272 C CA . PHE A 1 289 ? -2.247 -15.812 -9.275 1.00 96.44 289 PHE A CA 1
ATOM 2273 C C . PHE A 1 289 ? -2.356 -15.796 -10.797 1.00 96.44 289 PHE A C 1
ATOM 2275 O O . PHE A 1 289 ? -2.030 -16.798 -11.442 1.00 96.44 289 PHE A O 1
ATOM 2282 N N . TYR A 1 290 ? -2.737 -14.661 -11.374 1.00 94.56 290 TYR A N 1
ATOM 2283 C CA . TYR A 1 290 ? -2.856 -14.510 -12.821 1.00 94.56 290 TYR A CA 1
ATOM 2284 C C . TYR A 1 290 ? -2.449 -13.112 -13.296 1.00 94.56 290 TYR A C 1
ATOM 2286 O O . TYR A 1 290 ? -2.600 -12.115 -12.594 1.00 94.56 290 TYR A O 1
ATOM 2294 N N . SER A 1 291 ? -1.910 -13.038 -14.512 1.00 93.38 291 SER A N 1
ATOM 2295 C CA . SER A 1 291 ? -1.655 -11.772 -15.200 1.00 93.38 291 SER A CA 1
ATOM 2296 C C . SER A 1 291 ? -2.938 -11.278 -15.864 1.00 93.38 291 SER A C 1
ATOM 2298 O O . SER A 1 291 ? -3.697 -12.057 -16.444 1.00 93.38 291 SER A O 1
ATOM 2300 N N . VAL A 1 292 ? -3.163 -9.967 -15.817 1.00 90.44 292 VAL A N 1
ATOM 2301 C CA . VAL A 1 292 ? -4.338 -9.321 -16.426 1.00 90.44 292 VAL A CA 1
ATOM 2302 C C . VAL A 1 292 ? -4.262 -9.203 -17.956 1.00 90.44 292 VAL A C 1
ATOM 2304 O O . VAL A 1 292 ? -5.231 -8.791 -18.596 1.00 90.44 292 VAL A O 1
ATOM 2307 N N . GLY A 1 293 ? -3.138 -9.583 -18.573 1.00 88.50 293 GLY A N 1
ATOM 2308 C CA . GLY A 1 293 ? -2.968 -9.544 -20.025 1.00 88.50 293 GLY A CA 1
ATOM 2309 C C . GLY A 1 293 ? -3.051 -8.115 -20.568 1.00 88.50 293 GLY A C 1
ATOM 2310 O O . GLY A 1 293 ? -2.231 -7.269 -20.223 1.00 88.50 293 GLY A O 1
ATOM 2311 N N . SER A 1 294 ? -4.018 -7.846 -21.451 1.00 87.44 294 SER A N 1
ATOM 2312 C CA . SER A 1 294 ? -4.279 -6.498 -21.985 1.00 87.44 294 SER A CA 1
ATOM 2313 C C . SER A 1 294 ? -5.261 -5.668 -21.150 1.00 87.44 294 SER A C 1
ATOM 2315 O O . SER A 1 294 ? -5.508 -4.508 -21.488 1.00 87.44 294 SER A O 1
ATOM 2317 N N . ARG A 1 295 ? -5.876 -6.253 -20.115 1.00 92.44 295 ARG A N 1
ATOM 2318 C CA . ARG A 1 295 ? -6.812 -5.549 -19.234 1.00 92.44 295 ARG A CA 1
ATOM 2319 C C . ARG A 1 295 ? -6.040 -4.621 -18.297 1.00 92.44 295 ARG A C 1
ATOM 2321 O O . ARG A 1 295 ? -4.944 -4.951 -17.853 1.00 92.44 295 ARG A O 1
ATOM 2328 N N . LYS A 1 296 ? -6.625 -3.466 -17.988 1.00 94.56 296 LYS A N 1
ATOM 2329 C CA . LYS A 1 296 ? -6.105 -2.569 -16.953 1.00 94.56 296 LYS A CA 1
ATOM 2330 C C . LYS A 1 296 ? -6.571 -3.038 -15.576 1.00 94.56 296 LYS A C 1
ATOM 2332 O O . LYS A 1 296 ? -7.711 -3.464 -15.434 1.00 94.56 296 LYS A O 1
ATOM 2337 N N . ILE A 1 297 ? -5.697 -2.920 -14.587 1.00 97.12 297 ILE A N 1
ATOM 2338 C CA . ILE A 1 297 ? -6.044 -3.037 -13.167 1.00 97.12 297 ILE A CA 1
ATOM 2339 C C . ILE A 1 297 ? -6.526 -1.668 -12.702 1.00 97.12 297 ILE A C 1
ATOM 2341 O O . ILE A 1 297 ? -5.915 -0.668 -13.076 1.00 97.12 297 ILE A O 1
ATOM 2345 N N . ALA A 1 298 ? -7.557 -1.606 -11.869 1.00 98.19 298 ALA A N 1
ATOM 2346 C CA . ALA A 1 298 ? -7.982 -0.367 -11.225 1.00 98.19 298 ALA A CA 1
ATOM 2347 C C . ALA A 1 298 ? -7.959 -0.532 -9.701 1.00 98.19 298 ALA A C 1
ATOM 2349 O O . ALA A 1 298 ? -8.429 -1.547 -9.199 1.00 98.19 298 ALA A O 1
ATOM 2350 N N . ILE A 1 299 ? -7.358 0.421 -8.984 1.00 98.31 299 ILE A N 1
ATOM 2351 C CA . ILE A 1 299 ? -7.312 0.447 -7.513 1.00 98.31 299 ILE A CA 1
ATOM 2352 C C . ILE A 1 299 ? -7.737 1.845 -7.061 1.00 98.31 299 ILE A C 1
ATOM 2354 O O . ILE A 1 299 ? -7.030 2.820 -7.342 1.00 98.31 299 ILE A O 1
ATOM 2358 N N . ALA A 1 300 ? -8.871 1.934 -6.369 1.00 97.00 300 ALA A N 1
ATOM 2359 C CA . ALA A 1 300 ? -9.519 3.181 -5.965 1.00 97.00 300 ALA A CA 1
ATOM 2360 C C . ALA A 1 300 ? -9.678 4.162 -7.142 1.00 97.00 300 ALA A C 1
ATOM 2362 O O . ALA A 1 300 ? -9.311 5.336 -7.059 1.00 97.00 300 ALA A O 1
ATOM 2363 N N . GLY A 1 301 ? -10.148 3.658 -8.286 1.00 96.75 301 GLY A N 1
ATOM 2364 C CA . GLY A 1 301 ? -10.346 4.422 -9.518 1.00 96.75 301 GLY A CA 1
ATOM 2365 C C . GLY A 1 301 ? -9.069 4.736 -10.305 1.00 96.75 301 GLY A C 1
ATOM 2366 O O . GLY A 1 301 ? -9.150 5.271 -11.412 1.00 96.75 301 GLY A O 1
ATOM 2367 N N . ARG A 1 302 ? -7.874 4.411 -9.786 1.00 97.69 302 ARG A N 1
ATOM 2368 C CA . ARG A 1 302 ? -6.609 4.620 -10.504 1.00 97.69 302 ARG A CA 1
ATOM 2369 C C . ARG A 1 302 ? -6.280 3.420 -11.379 1.00 97.69 302 ARG A C 1
ATOM 2371 O O . ARG A 1 302 ? -6.084 2.319 -10.875 1.00 97.69 302 ARG A O 1
ATOM 2378 N N . GLU A 1 303 ? -6.134 3.656 -12.679 1.00 97.88 303 GLU A N 1
ATOM 2379 C CA . GLU A 1 303 ? -5.801 2.612 -13.646 1.00 97.88 303 GLU A CA 1
ATOM 2380 C C . GLU A 1 303 ? -4.291 2.322 -13.742 1.00 97.88 303 GLU A C 1
ATOM 2382 O O . GLU A 1 303 ? -3.449 3.224 -13.773 1.00 97.88 303 GLU A O 1
ATOM 2387 N N . PHE A 1 304 ? -3.955 1.044 -13.906 1.00 97.25 304 PHE A N 1
ATOM 2388 C CA . PHE A 1 304 ? -2.612 0.524 -14.120 1.00 97.25 304 PHE A CA 1
ATOM 2389 C C . PHE A 1 304 ? -2.609 -0.423 -15.320 1.00 97.25 304 PHE A C 1
ATOM 2391 O O . PHE A 1 304 ? -3.470 -1.289 -15.460 1.00 97.25 304 PHE A O 1
ATOM 2398 N N . GLY A 1 305 ? -1.625 -0.270 -16.207 1.00 94.75 305 GLY A N 1
ATOM 2399 C CA . GLY A 1 305 ? -1.574 -1.029 -17.461 1.00 94.75 305 GLY A CA 1
ATOM 2400 C C . GLY A 1 305 ? -0.993 -2.441 -17.349 1.00 94.75 305 GLY A C 1
ATOM 2401 O O . GLY A 1 305 ? -0.943 -3.131 -18.363 1.00 94.75 305 GLY A O 1
ATOM 2402 N N . ARG A 1 306 ? -0.478 -2.835 -16.177 1.00 94.44 306 ARG A N 1
ATOM 2403 C CA . ARG A 1 306 ? 0.215 -4.111 -15.940 1.00 94.44 306 ARG A CA 1
ATOM 2404 C C . ARG A 1 306 ? 0.045 -4.567 -14.504 1.00 94.44 306 ARG A C 1
ATOM 2406 O O . ARG A 1 306 ? -0.048 -3.733 -13.597 1.00 94.44 306 ARG A O 1
ATOM 2413 N N . GLY A 1 307 ? 0.141 -5.872 -14.288 1.00 96.00 307 GLY A N 1
ATOM 2414 C CA . GLY A 1 307 ? 0.206 -6.430 -12.950 1.00 96.00 307 GLY A CA 1
ATOM 2415 C C . GLY A 1 307 ? -0.257 -7.873 -12.858 1.00 96.00 307 GLY A C 1
ATOM 2416 O O . GLY A 1 307 ? -0.662 -8.513 -13.832 1.00 96.00 307 GLY A O 1
ATOM 2417 N N . VAL A 1 308 ? -0.177 -8.370 -11.633 1.00 97.00 308 VAL A N 1
ATOM 2418 C CA . VAL A 1 308 ? -0.666 -9.688 -11.237 1.00 97.00 308 VAL A CA 1
ATOM 2419 C C . VAL A 1 308 ? -1.823 -9.467 -10.279 1.00 97.00 308 VAL A C 1
ATOM 2421 O O . VAL A 1 308 ? -1.710 -8.653 -9.366 1.00 97.00 308 VAL A O 1
ATOM 2424 N N . VAL A 1 309 ? -2.924 -10.175 -10.486 1.00 97.75 309 VAL A N 1
ATOM 2425 C CA . VAL A 1 309 ? -4.056 -10.190 -9.560 1.00 97.75 309 VAL A CA 1
ATOM 2426 C C . VAL A 1 309 ? -4.089 -11.546 -8.868 1.00 97.75 309 VAL A C 1
ATOM 2428 O O . VAL A 1 309 ? -3.734 -12.576 -9.451 1.00 97.75 309 VAL A O 1
ATOM 2431 N N . VAL A 1 310 ? -4.448 -11.514 -7.592 1.00 98.12 310 VAL A N 1
ATOM 2432 C CA . VAL A 1 310 ? -4.471 -12.665 -6.700 1.00 98.12 310 VAL A CA 1
ATOM 2433 C C . VAL A 1 310 ? -5.831 -12.717 -6.027 1.00 98.12 310 VAL A C 1
ATOM 2435 O O . VAL A 1 310 ? -6.191 -11.795 -5.300 1.00 98.12 310 VAL A O 1
ATOM 2438 N N . GLU A 1 311 ? -6.589 -13.786 -6.247 1.00 98.19 311 GLU A N 1
ATOM 2439 C CA . GLU A 1 311 ? -7.869 -13.958 -5.552 1.00 98.19 311 GLU A CA 1
ATOM 2440 C C . GLU A 1 311 ? -7.679 -14.668 -4.218 1.00 98.19 311 GLU A C 1
ATOM 2442 O O . GLU A 1 311 ? -7.085 -15.748 -4.144 1.00 98.19 311 GLU A O 1
ATOM 2447 N N . VAL A 1 312 ? -8.235 -14.069 -3.172 1.00 98.12 312 VAL A N 1
ATOM 2448 C CA . VAL A 1 312 ? -8.321 -14.653 -1.835 1.00 98.12 312 VAL A CA 1
ATOM 2449 C C . VAL A 1 312 ? -9.726 -14.469 -1.279 1.00 98.12 312 VAL A C 1
ATOM 2451 O O . VAL A 1 312 ? -10.440 -13.537 -1.644 1.00 98.12 312 VAL A O 1
ATOM 2454 N N . ASP A 1 313 ? -10.138 -15.384 -0.415 1.00 98.00 313 ASP A N 1
ATOM 2455 C CA . ASP A 1 313 ? -11.472 -15.432 0.182 1.00 98.00 313 ASP A CA 1
ATOM 2456 C C . ASP A 1 313 ? -11.386 -16.111 1.560 1.00 98.00 313 ASP A C 1
ATOM 2458 O O . ASP A 1 313 ? -10.316 -16.588 1.958 1.00 98.00 313 ASP A O 1
ATOM 2462 N N . LYS A 1 314 ? -12.496 -16.179 2.303 1.00 97.31 314 LYS A N 1
ATOM 2463 C CA . LYS A 1 314 ? -12.508 -16.758 3.656 1.00 97.31 314 LYS A CA 1
ATOM 2464 C C . LYS A 1 314 ? -12.150 -18.250 3.667 1.00 97.31 314 LYS A C 1
ATOM 2466 O O . LYS A 1 314 ? -11.606 -18.744 4.654 1.00 97.31 314 LYS A O 1
ATOM 2471 N N . ASN A 1 315 ? -12.421 -18.967 2.574 1.00 97.75 315 ASN A N 1
ATOM 2472 C CA . ASN A 1 315 ? -12.133 -20.399 2.434 1.00 97.75 315 ASN A CA 1
ATOM 2473 C C . ASN A 1 315 ? -10.685 -20.666 1.999 1.00 97.75 315 ASN A C 1
ATOM 2475 O O . ASN A 1 315 ? -10.152 -21.752 2.234 1.00 97.75 315 ASN A O 1
ATOM 2479 N N . ARG A 1 316 ? -10.034 -19.683 1.373 1.00 97.19 316 ARG A N 1
ATOM 2480 C CA . ARG A 1 316 ? -8.622 -19.707 0.974 1.00 97.19 316 ARG A CA 1
ATOM 2481 C C . ARG A 1 316 ? -7.925 -18.455 1.498 1.00 97.19 316 ARG A C 1
ATOM 2483 O O . ARG A 1 316 ? -7.548 -17.580 0.715 1.00 97.19 316 ARG A O 1
ATOM 2490 N N . PRO A 1 317 ? -7.722 -18.377 2.825 1.00 97.44 317 PRO A N 1
ATOM 2491 C CA . PRO A 1 317 ? -7.267 -17.152 3.453 1.00 97.44 317 PRO A CA 1
ATOM 2492 C C . PRO A 1 317 ? -5.782 -16.882 3.226 1.00 97.44 317 PRO A C 1
ATOM 2494 O O . PRO A 1 317 ? -5.333 -15.783 3.506 1.00 97.44 317 PRO A O 1
ATOM 2497 N N . VAL A 1 318 ? -4.995 -17.851 2.750 1.00 98.06 318 VAL A N 1
ATOM 2498 C CA . VAL A 1 318 ? -3.565 -17.665 2.482 1.00 98.06 318 VAL A CA 1
ATOM 2499 C C . VAL A 1 318 ? -3.214 -18.295 1.147 1.00 98.06 318 VAL A C 1
ATOM 2501 O O . VAL A 1 318 ? -3.472 -19.477 0.923 1.00 98.06 318 VAL A O 1
ATOM 2504 N N . VAL A 1 319 ? -2.574 -17.513 0.285 1.00 98.19 319 VAL A N 1
ATOM 2505 C CA . VAL A 1 319 ? -2.032 -17.965 -0.999 1.00 98.19 319 VAL A CA 1
ATOM 2506 C C . VAL A 1 319 ? -0.626 -17.418 -1.190 1.00 98.19 319 VAL A C 1
ATOM 2508 O O . VAL A 1 319 ? -0.273 -16.361 -0.660 1.00 98.19 319 VAL A O 1
ATOM 2511 N N . GLU A 1 320 ? 0.204 -18.134 -1.942 1.00 98.06 320 GLU A N 1
ATOM 2512 C CA . GLU A 1 320 ? 1.583 -17.709 -2.173 1.00 98.06 320 GLU A CA 1
ATOM 2513 C C . GLU A 1 320 ? 2.152 -18.147 -3.523 1.00 98.06 320 GLU A C 1
ATOM 2515 O O . GLU A 1 320 ? 1.871 -19.236 -4.022 1.00 98.06 320 GLU A O 1
ATOM 2520 N N . ALA A 1 321 ? 3.024 -17.311 -4.083 1.00 97.44 321 ALA A N 1
ATOM 2521 C CA . ALA A 1 321 ? 3.802 -17.612 -5.276 1.00 97.44 321 ALA A CA 1
ATOM 2522 C C . ALA A 1 321 ? 5.295 -17.410 -5.003 1.00 97.44 321 ALA A C 1
ATOM 2524 O O . ALA A 1 321 ? 5.703 -16.396 -4.440 1.00 97.44 321 ALA A O 1
ATOM 2525 N N . VAL A 1 322 ? 6.119 -18.370 -5.421 1.00 97.56 322 VAL A N 1
ATOM 2526 C CA . VAL A 1 322 ? 7.581 -18.337 -5.297 1.00 97.56 322 VAL A CA 1
ATOM 2527 C C . VAL A 1 322 ? 8.183 -18.137 -6.678 1.00 97.56 322 VAL A C 1
ATOM 2529 O O . VAL A 1 322 ? 7.892 -18.902 -7.596 1.00 97.56 322 VAL A O 1
ATOM 2532 N N . MET A 1 323 ? 9.049 -17.141 -6.820 1.00 96.50 323 MET A N 1
ATOM 2533 C CA . MET A 1 323 ? 9.707 -16.768 -8.071 1.00 96.50 323 MET A CA 1
ATOM 2534 C C . MET A 1 323 ? 11.228 -16.880 -7.960 1.00 96.50 323 MET A C 1
ATOM 2536 O O . MET A 1 323 ? 11.803 -16.659 -6.894 1.00 96.50 323 MET A O 1
ATOM 2540 N N . ASP A 1 324 ? 11.871 -17.190 -9.083 1.00 96.06 324 ASP A N 1
ATOM 2541 C CA . ASP A 1 324 ? 13.327 -17.225 -9.238 1.00 96.06 324 ASP A CA 1
ATOM 2542 C C . ASP A 1 324 ? 13.840 -15.869 -9.740 1.00 96.06 324 ASP A C 1
ATOM 2544 O O . ASP A 1 324 ? 13.575 -15.476 -10.878 1.00 96.06 324 ASP A O 1
ATOM 2548 N N . LEU A 1 325 ? 14.573 -15.154 -8.886 1.00 95.31 325 LEU A N 1
ATOM 2549 C CA . LEU A 1 325 ? 15.202 -13.872 -9.212 1.00 95.31 325 LEU A CA 1
ATOM 2550 C C . LEU A 1 325 ? 16.666 -14.016 -9.639 1.00 95.31 325 LEU A C 1
ATOM 2552 O O . LEU A 1 325 ? 17.243 -13.065 -10.173 1.00 95.31 325 LEU A O 1
ATOM 2556 N N . GLN A 1 326 ? 17.286 -15.173 -9.384 1.00 94.81 326 GLN A N 1
ATOM 2557 C CA . GLN A 1 326 ? 18.696 -15.443 -9.684 1.00 94.81 326 GLN A CA 1
ATOM 2558 C C . GLN A 1 326 ? 19.685 -14.401 -9.116 1.00 94.81 326 GLN A C 1
ATOM 2560 O O . GLN A 1 326 ? 20.790 -14.272 -9.640 1.00 94.81 326 GLN A O 1
ATOM 2565 N N . ALA A 1 327 ? 19.303 -13.644 -8.075 1.00 94.81 327 ALA A N 1
ATOM 2566 C CA . ALA A 1 327 ? 20.084 -12.537 -7.512 1.00 94.81 327 ALA A CA 1
ATOM 2567 C C . ALA A 1 327 ? 20.483 -11.447 -8.533 1.00 94.81 327 ALA A C 1
ATOM 2569 O O . ALA A 1 327 ? 21.528 -10.820 -8.397 1.00 94.81 327 ALA A O 1
ATOM 2570 N N . ARG A 1 328 ? 19.667 -11.214 -9.573 1.00 94.44 328 ARG A N 1
ATOM 2571 C CA . ARG A 1 328 ? 19.976 -10.259 -10.662 1.00 94.44 328 ARG A CA 1
ATOM 2572 C C . ARG A 1 328 ? 19.421 -8.849 -10.453 1.00 94.44 328 ARG A C 1
ATOM 2574 O O . ARG A 1 328 ? 19.639 -7.970 -11.290 1.00 94.44 328 ARG A O 1
ATOM 2581 N N . TYR A 1 329 ? 18.667 -8.646 -9.381 1.00 95.94 329 TYR A N 1
ATOM 2582 C CA . TYR A 1 329 ? 17.903 -7.431 -9.134 1.00 95.94 329 TYR A CA 1
ATOM 2583 C C . TYR A 1 329 ? 18.287 -6.824 -7.794 1.00 95.94 329 TYR A C 1
ATOM 2585 O O . TYR A 1 329 ? 18.609 -7.541 -6.851 1.00 95.94 329 TYR A O 1
ATOM 2593 N N . SER A 1 330 ? 18.244 -5.499 -7.720 1.00 96.38 330 SER A N 1
ATOM 2594 C CA . SER A 1 330 ? 18.518 -4.735 -6.505 1.00 96.38 330 SER A CA 1
ATOM 2595 C C . SER A 1 330 ? 17.236 -4.222 -5.858 1.00 96.38 330 SER A C 1
ATOM 2597 O O . SER A 1 330 ? 17.133 -4.225 -4.634 1.00 96.38 330 SER A O 1
ATOM 2599 N N . VAL A 1 331 ? 16.244 -3.829 -6.664 1.00 97.38 331 VAL A N 1
ATOM 2600 C CA . VAL A 1 331 ? 14.993 -3.222 -6.184 1.00 97.38 331 VAL A CA 1
ATOM 2601 C C . VAL A 1 331 ? 13.779 -3.837 -6.880 1.00 97.38 331 VAL A C 1
ATOM 2603 O O . VAL A 1 331 ? 13.818 -4.093 -8.082 1.00 97.38 331 VAL A O 1
ATOM 2606 N N . LEU A 1 332 ? 12.689 -4.052 -6.142 1.00 97.94 332 LEU A N 1
ATOM 2607 C CA . LEU A 1 332 ? 11.340 -4.252 -6.686 1.00 97.94 332 LEU A CA 1
ATOM 2608 C C . LEU A 1 332 ? 10.478 -3.065 -6.259 1.00 97.94 332 LEU A C 1
ATOM 2610 O O . LEU A 1 332 ? 10.434 -2.761 -5.070 1.00 97.94 332 LEU A O 1
ATOM 2614 N N . ARG A 1 333 ? 9.785 -2.420 -7.201 1.00 98.06 333 ARG A N 1
ATOM 2615 C CA . ARG A 1 333 ? 8.855 -1.327 -6.889 1.00 98.06 333 ARG A CA 1
ATOM 2616 C C . ARG A 1 333 ? 7.550 -1.409 -7.666 1.00 98.06 333 ARG A C 1
ATOM 2618 O O . ARG A 1 333 ? 7.554 -1.876 -8.805 1.00 98.06 333 ARG A O 1
ATOM 2625 N N . GLY A 1 334 ? 6.459 -0.931 -7.082 1.00 98.31 334 GLY A N 1
ATOM 2626 C CA . GLY A 1 334 ? 5.134 -0.916 -7.702 1.00 98.31 334 GLY A CA 1
ATOM 2627 C C . GLY A 1 334 ? 4.050 -0.498 -6.717 1.00 98.31 334 GLY A C 1
ATOM 2628 O O . GLY A 1 334 ? 4.328 0.198 -5.744 1.00 98.31 334 GLY A O 1
ATOM 2629 N N . PHE A 1 335 ? 2.813 -0.915 -6.969 1.00 98.50 335 PHE A N 1
ATOM 2630 C CA . PHE A 1 335 ? 1.667 -0.595 -6.121 1.00 98.50 335 PHE A CA 1
ATOM 2631 C C . PHE A 1 335 ? 0.883 -1.855 -5.771 1.00 98.50 335 PHE A C 1
ATOM 2633 O O . PHE A 1 335 ? 0.754 -2.757 -6.595 1.00 98.50 335 PHE A O 1
ATOM 2640 N N . ALA A 1 336 ? 0.338 -1.904 -4.562 1.00 98.62 336 ALA A N 1
ATOM 2641 C CA . ALA A 1 336 ? -0.555 -2.958 -4.109 1.00 98.62 336 ALA A CA 1
ATOM 2642 C C . ALA A 1 336 ? -1.888 -2.371 -3.634 1.00 98.62 336 ALA A C 1
ATOM 2644 O O . ALA A 1 336 ? -1.922 -1.282 -3.066 1.00 98.62 336 ALA A O 1
ATOM 2645 N N . GLY A 1 337 ? -2.988 -3.086 -3.841 1.00 98.44 337 GLY A N 1
ATOM 2646 C CA . GLY A 1 337 ? -4.302 -2.672 -3.349 1.00 98.44 337 GLY A CA 1
ATOM 2647 C C . GLY A 1 337 ? -5.395 -3.661 -3.718 1.00 98.44 337 GLY A C 1
ATOM 2648 O O . GLY A 1 337 ? -5.119 -4.683 -4.344 1.00 98.44 337 GLY A O 1
ATOM 2649 N N . VAL A 1 338 ? -6.626 -3.381 -3.303 1.00 98.44 338 VAL A N 1
ATOM 2650 C CA . VAL A 1 338 ? -7.797 -4.163 -3.721 1.00 98.44 338 VAL A CA 1
ATOM 2651 C C . VAL A 1 338 ? -8.253 -3.647 -5.081 1.00 98.44 338 VAL A C 1
ATOM 2653 O O . VAL A 1 338 ? -8.390 -2.441 -5.265 1.00 98.44 338 VAL A O 1
ATOM 2656 N N . GLU A 1 339 ? -8.456 -4.551 -6.033 1.00 98.38 339 GLU A N 1
ATOM 2657 C CA . GLU A 1 339 ? -8.975 -4.199 -7.350 1.00 98.38 339 GLU A CA 1
ATOM 2658 C C . GLU A 1 339 ? -10.436 -3.742 -7.258 1.00 98.38 339 GLU A C 1
ATOM 2660 O O . GLU A 1 339 ? -11.232 -4.342 -6.526 1.00 98.38 339 GLU A O 1
ATOM 2665 N N . ASP A 1 340 ? -10.796 -2.720 -8.038 1.00 97.94 340 ASP A N 1
ATOM 2666 C CA . ASP A 1 340 ? -12.120 -2.083 -8.002 1.00 97.94 340 ASP A CA 1
ATOM 2667 C C . ASP A 1 340 ? -13.270 -3.060 -8.299 1.00 97.94 340 ASP A C 1
ATOM 2669 O O . ASP A 1 340 ? -14.374 -2.893 -7.783 1.00 97.94 340 ASP A O 1
ATOM 2673 N N . ASP A 1 341 ? -13.006 -4.141 -9.042 1.00 97.25 341 ASP A N 1
ATOM 2674 C CA . ASP A 1 341 ? -13.966 -5.232 -9.276 1.00 97.25 341 ASP A CA 1
ATOM 2675 C C . ASP A 1 341 ? -14.453 -5.895 -7.974 1.00 97.25 341 ASP A C 1
ATOM 2677 O O . ASP A 1 341 ? -15.518 -6.511 -7.948 1.00 97.25 341 ASP A O 1
ATOM 2681 N N . THR A 1 342 ? -13.666 -5.791 -6.899 1.00 97.31 342 THR A N 1
ATOM 2682 C CA . THR A 1 342 ? -13.965 -6.337 -5.567 1.00 97.31 342 THR A CA 1
ATOM 2683 C C . THR A 1 342 ? -14.047 -5.252 -4.491 1.00 97.31 342 THR A C 1
ATOM 2685 O O . THR A 1 342 ? -13.869 -5.531 -3.306 1.00 97.31 342 THR A O 1
ATOM 2688 N N . GLN A 1 343 ? -14.332 -4.001 -4.876 1.00 96.38 343 GLN A N 1
ATOM 2689 C CA . GLN A 1 343 ? -14.359 -2.868 -3.941 1.00 96.38 343 GLN A CA 1
ATOM 2690 C C . GLN A 1 343 ? -15.445 -2.956 -2.851 1.00 96.38 343 GLN A C 1
ATOM 2692 O O . GLN A 1 343 ? -15.326 -2.287 -1.831 1.00 96.38 343 GLN A O 1
ATOM 2697 N N . ASN A 1 344 ? -16.481 -3.780 -3.044 1.00 96.56 344 ASN A N 1
ATOM 2698 C CA . ASN A 1 344 ? -17.560 -3.991 -2.066 1.00 96.56 344 ASN A CA 1
ATOM 2699 C C . ASN A 1 344 ? -17.333 -5.232 -1.183 1.00 96.56 344 ASN A C 1
ATOM 2701 O O . ASN A 1 344 ? -18.260 -5.713 -0.531 1.00 96.56 344 ASN A O 1
ATOM 2705 N N . SER A 1 345 ? -16.125 -5.797 -1.198 1.00 97.25 345 SER A N 1
ATOM 2706 C CA . SER A 1 345 ? -15.803 -6.979 -0.406 1.00 97.25 345 SER A CA 1
ATOM 2707 C C . SER A 1 345 ? -15.836 -6.688 1.101 1.00 97.25 345 SER A C 1
ATOM 2709 O O . SER A 1 345 ? -15.373 -5.643 1.549 1.00 97.25 345 SER A O 1
ATOM 2711 N N . SER A 1 346 ? -16.308 -7.646 1.899 1.00 96.88 346 SER A N 1
ATOM 2712 C CA . SER A 1 346 ? -16.083 -7.720 3.351 1.00 96.88 346 SER A CA 1
ATOM 2713 C C . SER A 1 346 ? -14.696 -8.291 3.682 1.00 96.88 346 SER A C 1
ATOM 2715 O O . SER A 1 346 ? -14.365 -8.602 4.826 1.00 96.88 346 SER A O 1
ATOM 2717 N N . GLY A 1 347 ? -13.882 -8.530 2.660 1.00 97.12 347 GLY A N 1
ATOM 2718 C CA . GLY A 1 347 ? -12.513 -8.963 2.785 1.00 97.12 347 GLY A CA 1
ATOM 2719 C C . GLY A 1 347 ? -11.531 -7.818 2.581 1.00 97.12 347 GLY A C 1
ATOM 2720 O O . GLY A 1 347 ? -11.747 -6.862 1.843 1.00 97.12 347 GLY A O 1
ATOM 2721 N N . SER A 1 348 ? -10.384 -7.965 3.213 1.00 98.00 348 SER A N 1
ATOM 2722 C CA . SER A 1 348 ? -9.178 -7.174 3.009 1.00 98.00 348 SER A CA 1
ATOM 2723 C C . SER A 1 348 ? -7.993 -8.130 2.939 1.00 98.00 348 SER A C 1
ATOM 2725 O O . SER A 1 348 ? -8.167 -9.343 3.073 1.00 98.00 348 SER A O 1
ATOM 2727 N N . PHE A 1 349 ? -6.780 -7.629 2.719 1.00 98.56 349 PHE A N 1
ATOM 2728 C CA . PHE A 1 349 ? -5.614 -8.507 2.734 1.00 98.56 349 PHE A CA 1
ATOM 2729 C C . PHE A 1 349 ? -4.362 -7.859 3.312 1.00 98.56 349 PHE A C 1
ATOM 2731 O O . PHE A 1 349 ? -4.200 -6.641 3.316 1.00 98.56 349 PHE A O 1
ATOM 2738 N N . VAL A 1 350 ? -3.452 -8.704 3.783 1.00 98.56 350 VAL A N 1
ATOM 2739 C CA . VAL A 1 350 ? -2.075 -8.365 4.133 1.00 98.56 350 VAL A CA 1
ATOM 2740 C C . VAL A 1 350 ? -1.160 -8.975 3.079 1.00 98.56 350 VAL A C 1
ATOM 2742 O O . VAL A 1 350 ? -1.257 -10.161 2.765 1.00 98.56 350 VAL A O 1
ATOM 2745 N N . LEU A 1 351 ? -0.260 -8.163 2.533 1.00 98.62 351 LEU A N 1
ATOM 2746 C CA . LEU A 1 351 ? 0.749 -8.592 1.575 1.00 98.62 351 LEU A CA 1
ATOM 2747 C C . LEU A 1 351 ? 2.086 -8.766 2.293 1.00 98.62 351 LEU A C 1
ATOM 2749 O O . LEU A 1 351 ? 2.520 -7.894 3.044 1.00 98.62 351 LEU A O 1
ATOM 2753 N N . THR A 1 352 ? 2.753 -9.894 2.072 1.00 98.69 352 THR A N 1
ATOM 2754 C CA . THR A 1 352 ? 4.080 -10.174 2.631 1.00 98.69 352 THR A CA 1
ATOM 2755 C C . THR A 1 352 ? 5.034 -10.625 1.533 1.00 98.69 352 THR A C 1
ATOM 2757 O O . THR A 1 352 ? 4.726 -11.532 0.759 1.00 98.69 352 THR A O 1
ATOM 2760 N N . PHE A 1 353 ? 6.212 -10.007 1.483 1.00 98.50 353 PHE A N 1
ATOM 2761 C CA . PHE A 1 353 ? 7.313 -10.404 0.612 1.00 98.50 353 PHE A CA 1
ATOM 2762 C C . PHE A 1 353 ? 8.411 -11.069 1.438 1.00 98.50 353 PHE A C 1
ATOM 2764 O O . PHE A 1 353 ? 8.918 -10.476 2.391 1.00 98.50 353 PHE A O 1
ATOM 2771 N N . LEU A 1 354 ? 8.813 -12.279 1.048 1.00 98.56 354 LEU A N 1
ATOM 2772 C CA . LEU A 1 354 ? 9.915 -13.014 1.672 1.00 98.56 354 LEU A CA 1
ATOM 2773 C C . LEU A 1 354 ? 11.035 -13.218 0.645 1.00 98.56 354 LEU A C 1
ATOM 2775 O O . LEU A 1 354 ? 10.803 -13.795 -0.416 1.00 98.56 354 LEU A O 1
ATOM 2779 N N . GLY A 1 355 ? 12.248 -12.772 0.955 1.00 98.25 355 GLY A N 1
ATOM 2780 C CA . GLY A 1 355 ? 13.451 -13.013 0.164 1.00 98.25 355 GLY A CA 1
ATOM 2781 C C . GLY A 1 355 ? 14.279 -14.111 0.806 1.00 98.25 355 GLY A C 1
ATOM 2782 O O . GLY A 1 355 ? 14.765 -13.928 1.917 1.00 98.25 355 GLY A O 1
ATOM 2783 N N . ASP A 1 356 ? 14.418 -15.248 0.125 1.00 97.88 356 ASP A N 1
ATOM 2784 C CA . ASP A 1 356 ? 15.100 -16.435 0.651 1.00 97.88 356 ASP A CA 1
ATOM 2785 C C . ASP A 1 356 ? 14.627 -16.796 2.074 1.00 97.88 356 ASP A C 1
ATOM 2787 O O . ASP A 1 356 ? 15.429 -17.026 2.969 1.00 97.88 356 ASP A O 1
ATOM 2791 N N . GLU A 1 357 ? 13.300 -16.818 2.265 1.00 96.62 357 GLU A N 1
ATOM 2792 C CA . GLU A 1 357 ? 12.597 -17.123 3.530 1.00 96.62 357 GLU A CA 1
ATOM 2793 C C . GLU A 1 357 ? 12.675 -16.030 4.615 1.00 96.62 357 GLU A C 1
ATOM 2795 O O . GLU A 1 357 ? 11.978 -16.126 5.623 1.00 96.62 357 GLU A O 1
ATOM 2800 N N . ARG A 1 358 ? 13.418 -14.939 4.391 1.00 97.75 358 ARG A N 1
ATOM 2801 C CA . ARG A 1 358 ? 13.437 -13.766 5.278 1.00 97.75 358 ARG A CA 1
ATOM 2802 C C . ARG A 1 358 ? 12.375 -12.748 4.876 1.00 97.75 358 ARG A C 1
ATOM 2804 O O . ARG A 1 358 ? 12.311 -12.358 3.714 1.00 97.75 358 ARG A O 1
ATOM 2811 N N . GLU A 1 359 ? 11.597 -12.254 5.835 1.00 98.25 359 GLU A N 1
ATOM 2812 C CA . GLU A 1 359 ? 10.648 -11.157 5.604 1.00 98.25 359 GLU A CA 1
ATOM 2813 C C . GLU A 1 359 ? 11.382 -9.886 5.156 1.00 98.25 359 GLU A C 1
ATOM 2815 O O . GLU A 1 359 ? 12.300 -9.414 5.825 1.00 98.25 359 GLU A O 1
ATOM 2820 N N . LEU A 1 360 ? 11.006 -9.374 3.981 1.00 97.69 360 LEU A N 1
ATOM 2821 C CA . LEU A 1 360 ? 11.505 -8.109 3.435 1.00 97.69 360 LEU A CA 1
ATOM 2822 C C . LEU A 1 360 ? 10.516 -6.970 3.684 1.00 97.69 360 LEU A C 1
ATOM 2824 O O . LEU A 1 360 ? 10.932 -5.842 3.922 1.00 97.69 360 LEU A O 1
ATOM 2828 N N . LEU A 1 361 ? 9.217 -7.265 3.594 1.00 98.19 361 LEU A N 1
ATOM 2829 C CA . LEU A 1 361 ? 8.133 -6.319 3.839 1.00 98.19 361 LEU A CA 1
ATOM 2830 C C . LEU A 1 361 ? 6.863 -7.074 4.208 1.00 98.19 361 LEU A C 1
ATOM 2832 O O . LEU A 1 361 ? 6.516 -8.063 3.557 1.00 98.19 361 LEU A O 1
ATOM 2836 N N . LYS A 1 362 ? 6.125 -6.517 5.163 1.00 98.44 362 LYS A N 1
ATOM 2837 C CA . LYS A 1 362 ? 4.740 -6.857 5.461 1.00 98.44 362 LYS A CA 1
ATOM 2838 C C . LYS A 1 362 ? 3.913 -5.576 5.477 1.00 98.44 362 LYS A C 1
ATOM 2840 O O . LYS A 1 362 ? 4.243 -4.641 6.201 1.00 98.44 362 LYS A O 1
ATOM 2845 N N . THR A 1 363 ? 2.878 -5.505 4.647 1.00 98.25 363 THR A N 1
ATOM 2846 C CA . THR A 1 363 ? 2.027 -4.312 4.558 1.00 98.25 363 THR A CA 1
ATOM 2847 C C . THR A 1 363 ? 1.073 -4.225 5.753 1.00 98.25 363 THR A C 1
ATOM 2849 O O . THR A 1 363 ? 0.777 -5.245 6.384 1.00 98.25 363 THR A O 1
ATOM 2852 N N . PRO A 1 364 ? 0.506 -3.039 6.042 1.00 97.69 364 PRO A N 1
ATOM 2853 C CA . PRO A 1 364 ? -0.750 -2.972 6.785 1.00 97.69 364 PRO A CA 1
ATOM 2854 C C . PRO A 1 364 ? -1.877 -3.704 6.031 1.00 97.69 364 PRO A C 1
ATOM 2856 O O . PRO A 1 364 ? -1.717 -4.121 4.879 1.00 97.69 364 PRO A O 1
ATOM 2859 N N . VAL A 1 365 ? -3.033 -3.844 6.684 1.00 98.06 365 VAL A N 1
ATOM 2860 C CA . VAL A 1 365 ? -4.249 -4.388 6.065 1.00 98.06 365 VAL A CA 1
ATOM 2861 C C . VAL A 1 365 ? -4.725 -3.439 4.960 1.00 98.06 365 VAL A C 1
ATOM 2863 O O . VAL A 1 365 ? -5.093 -2.296 5.234 1.00 98.06 365 VAL A O 1
ATOM 2866 N N . LEU A 1 366 ? -4.720 -3.913 3.715 1.00 98.19 366 LEU A N 1
ATOM 2867 C CA . LEU A 1 366 ? -5.167 -3.172 2.540 1.00 98.19 366 LEU A CA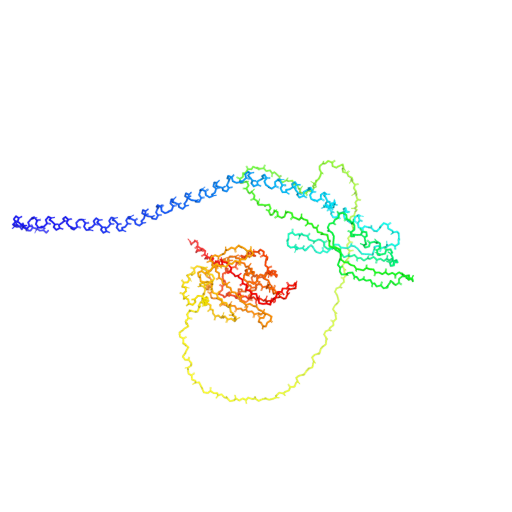 1
ATOM 2868 C C . LEU A 1 366 ? -6.661 -3.419 2.328 1.00 98.19 366 LEU A C 1
ATOM 2870 O O . LEU A 1 366 ? -7.086 -4.547 2.068 1.00 98.19 366 LEU A O 1
ATOM 2874 N N . LYS A 1 367 ? -7.450 -2.354 2.488 1.00 97.94 367 LYS A N 1
ATOM 2875 C CA . LYS A 1 367 ? -8.915 -2.394 2.444 1.00 97.94 367 LYS A CA 1
ATOM 2876 C C . LYS A 1 367 ? -9.448 -2.075 1.039 1.00 97.94 367 LYS A C 1
ATOM 2878 O O . LYS A 1 367 ? -8.809 -1.308 0.313 1.00 97.94 367 LYS A O 1
ATOM 2883 N N . PRO A 1 368 ? -10.625 -2.599 0.671 1.00 97.75 368 PRO A N 1
ATOM 2884 C CA . PRO A 1 368 ? -11.377 -2.154 -0.496 1.00 97.75 368 PRO A CA 1
ATOM 2885 C C . PRO A 1 368 ? -11.603 -0.635 -0.487 1.00 97.75 368 PRO A C 1
ATOM 2887 O O . PRO A 1 368 ? -11.783 -0.033 0.573 1.00 97.75 368 PRO A O 1
ATOM 2890 N N . GLY A 1 369 ? -11.515 -0.002 -1.661 1.00 95.06 369 GLY A N 1
ATOM 2891 C CA . GLY A 1 369 ? -11.660 1.451 -1.831 1.00 95.06 369 GLY A CA 1
ATOM 2892 C C . GLY A 1 369 ? -10.497 2.306 -1.301 1.00 95.06 369 GLY A C 1
ATOM 2893 O O . GLY A 1 369 ? -10.487 3.517 -1.519 1.00 95.06 369 GLY A O 1
ATOM 2894 N N . ALA A 1 370 ? -9.504 1.716 -0.626 1.00 96.62 370 ALA A N 1
ATOM 2895 C CA . ALA A 1 370 ? -8.331 2.447 -0.160 1.00 96.62 370 ALA A CA 1
ATOM 2896 C C . ALA A 1 370 ? -7.371 2.777 -1.313 1.00 96.62 370 ALA A C 1
ATOM 2898 O O . ALA A 1 370 ? -7.235 2.018 -2.274 1.00 96.62 370 ALA A O 1
ATOM 2899 N N . TYR A 1 371 ? -6.654 3.896 -1.180 1.00 97.62 371 TYR A N 1
ATOM 2900 C CA . TYR A 1 371 ? -5.636 4.290 -2.151 1.00 97.62 371 TYR A CA 1
ATOM 2901 C C . TYR A 1 371 ? -4.549 3.212 -2.325 1.00 97.62 371 TYR A C 1
ATOM 2903 O O . TYR A 1 371 ? -4.211 2.515 -1.362 1.00 97.62 371 TYR A O 1
ATOM 2911 N N . PRO A 1 372 ? -3.949 3.102 -3.528 1.00 98.44 372 PRO A N 1
ATOM 2912 C CA . PRO A 1 372 ? -2.872 2.153 -3.782 1.00 98.44 372 PRO A CA 1
ATOM 2913 C C . PRO A 1 372 ? -1.695 2.354 -2.821 1.00 98.44 372 PRO A C 1
ATOM 2915 O O . PRO A 1 372 ? -1.160 3.457 -2.697 1.00 98.44 372 PRO A O 1
ATOM 2918 N N . TYR A 1 373 ? -1.244 1.272 -2.196 1.00 98.25 373 TYR A N 1
ATOM 2919 C CA . TYR A 1 373 ? -0.076 1.251 -1.327 1.00 98.25 373 TYR A CA 1
ATOM 2920 C C . TYR A 1 373 ? 1.199 1.129 -2.168 1.00 98.25 373 TYR A C 1
ATOM 2922 O O . TYR A 1 373 ? 1.356 0.164 -2.919 1.00 98.25 373 TYR A O 1
ATOM 2930 N N . TYR A 1 374 ? 2.111 2.097 -2.066 1.00 98.25 374 TYR A N 1
ATOM 2931 C CA . TYR A 1 374 ? 3.395 2.032 -2.766 1.00 98.25 374 TYR A CA 1
ATOM 2932 C C . TYR A 1 374 ? 4.308 0.989 -2.114 1.00 98.25 374 TYR A C 1
ATOM 2934 O O . TYR A 1 374 ? 4.515 0.990 -0.903 1.00 98.25 374 TYR A O 1
ATOM 2942 N N . VAL A 1 375 ? 4.847 0.089 -2.930 1.00 98.06 375 VAL A N 1
ATOM 2943 C CA . VAL A 1 375 ? 5.755 -0.976 -2.506 1.00 98.06 375 VAL A CA 1
ATOM 2944 C C . VAL A 1 375 ? 7.132 -0.679 -3.072 1.00 98.06 375 VAL A C 1
ATOM 2946 O O . VAL A 1 375 ? 7.271 -0.525 -4.283 1.00 98.06 375 VAL A O 1
ATOM 2949 N N . GLU A 1 376 ? 8.147 -0.672 -2.211 1.00 97.69 376 GLU A N 1
ATOM 2950 C CA . GLU A 1 376 ? 9.556 -0.621 -2.591 1.00 97.69 376 GLU A CA 1
ATOM 2951 C C . GLU A 1 376 ? 10.366 -1.569 -1.702 1.00 97.69 376 GLU A C 1
ATOM 2953 O O . GLU A 1 376 ? 10.297 -1.500 -0.477 1.00 97.69 376 GLU A O 1
ATOM 2958 N N . LEU A 1 377 ? 11.101 -2.494 -2.320 1.00 97.38 377 LEU A N 1
ATOM 2959 C CA . LEU A 1 377 ? 11.825 -3.565 -1.636 1.00 97.38 377 LEU A CA 1
ATOM 2960 C C . LEU A 1 377 ? 13.270 -3.622 -2.103 1.00 97.38 377 LEU A C 1
ATOM 2962 O O . LEU A 1 377 ? 13.524 -3.696 -3.307 1.00 97.38 377 LEU A O 1
ATOM 2966 N N . ASN A 1 378 ? 14.205 -3.730 -1.162 1.00 97.62 378 ASN A N 1
ATOM 2967 C CA . ASN A 1 378 ? 15.573 -4.127 -1.467 1.00 97.62 378 ASN A CA 1
ATOM 2968 C C . ASN A 1 378 ? 15.638 -5.653 -1.650 1.00 97.62 378 ASN A C 1
ATOM 2970 O O . ASN A 1 378 ? 15.510 -6.415 -0.693 1.00 97.62 378 ASN A O 1
ATOM 2974 N N . VAL A 1 379 ? 15.840 -6.090 -2.892 1.00 97.62 379 VAL A N 1
ATOM 2975 C CA . VAL A 1 379 ? 15.965 -7.505 -3.281 1.00 97.62 379 VAL A CA 1
ATOM 2976 C C . VAL A 1 379 ? 17.397 -7.873 -3.678 1.00 97.62 379 VAL A C 1
ATOM 2978 O O . VAL A 1 379 ? 17.626 -8.924 -4.278 1.00 97.62 379 VAL A O 1
ATOM 2981 N N . LYS A 1 380 ? 18.382 -7.033 -3.328 1.00 96.94 380 LYS A N 1
ATOM 2982 C CA . LYS A 1 380 ? 19.794 -7.282 -3.629 1.00 96.94 380 LYS A CA 1
ATOM 2983 C C . LYS A 1 380 ? 20.250 -8.616 -3.039 1.00 96.94 380 LYS A C 1
ATOM 2985 O O . LYS A 1 380 ? 20.136 -8.857 -1.839 1.00 96.94 380 LYS A O 1
ATOM 2990 N N . GLY A 1 381 ? 20.791 -9.478 -3.899 1.00 96.19 381 GLY A N 1
ATOM 2991 C CA . GLY A 1 381 ? 21.281 -10.804 -3.517 1.00 96.19 381 GLY A CA 1
ATOM 2992 C C . GLY A 1 381 ? 20.194 -11.864 -3.302 1.00 96.19 381 GLY A C 1
ATOM 2993 O O . GLY A 1 381 ? 20.542 -13.018 -3.058 1.00 96.19 381 GLY A O 1
ATOM 2994 N N . VAL A 1 382 ? 18.907 -11.517 -3.423 1.00 97.56 382 VAL A N 1
ATOM 2995 C CA . VAL A 1 382 ? 17.795 -12.456 -3.218 1.00 97.56 382 VAL A CA 1
ATOM 2996 C C . VAL A 1 382 ? 17.690 -13.414 -4.402 1.00 97.56 382 VAL A C 1
ATOM 2998 O O . VAL A 1 382 ? 17.549 -12.991 -5.553 1.00 97.56 382 VAL A O 1
ATOM 3001 N N . LYS A 1 383 ? 17.727 -14.722 -4.132 1.00 97.19 383 LYS A N 1
ATOM 3002 C CA . LYS A 1 383 ? 17.575 -15.759 -5.166 1.00 97.19 383 LYS A CA 1
ATOM 3003 C C . LYS A 1 383 ? 16.116 -16.129 -5.375 1.00 97.19 383 LYS A C 1
ATOM 3005 O O . LYS A 1 383 ? 15.682 -16.236 -6.520 1.00 97.19 383 LYS A O 1
ATOM 3010 N N . ARG A 1 384 ? 15.363 -16.312 -4.289 1.00 98.00 384 ARG A N 1
ATOM 3011 C CA . ARG A 1 384 ? 13.942 -16.679 -4.316 1.00 98.00 384 ARG A CA 1
ATOM 3012 C C . ARG A 1 384 ? 13.103 -15.592 -3.664 1.00 98.00 384 ARG A C 1
ATOM 3014 O O . ARG A 1 384 ? 13.327 -15.258 -2.505 1.00 98.00 384 ARG A O 1
ATOM 3021 N N . LEU A 1 385 ? 12.109 -15.087 -4.386 1.00 98.12 385 LEU A N 1
ATOM 3022 C CA . LEU A 1 385 ? 11.123 -14.154 -3.845 1.00 98.12 385 LEU A CA 1
ATOM 3023 C C . LEU A 1 385 ? 9.786 -14.870 -3.679 1.00 98.12 385 LEU A C 1
ATOM 3025 O O . LEU A 1 385 ? 9.232 -15.368 -4.656 1.00 98.12 385 LEU A O 1
ATOM 3029 N N . THR A 1 386 ? 9.263 -14.904 -2.458 1.00 98.50 386 THR A N 1
ATOM 3030 C CA . THR A 1 386 ? 7.911 -15.388 -2.167 1.00 98.50 386 THR A CA 1
ATOM 3031 C C . THR A 1 386 ? 6.990 -14.199 -1.961 1.00 98.50 386 THR A C 1
ATOM 3033 O O . THR A 1 386 ? 7.284 -13.321 -1.153 1.00 98.50 386 THR A O 1
ATOM 3036 N N . VAL A 1 387 ? 5.875 -14.185 -2.680 1.00 98.19 387 VAL A N 1
ATOM 3037 C CA . VAL A 1 387 ? 4.782 -13.229 -2.509 1.00 98.19 387 VAL A CA 1
ATOM 3038 C C . VAL A 1 387 ? 3.640 -13.974 -1.854 1.00 98.19 387 VAL A C 1
ATOM 3040 O O . VAL A 1 387 ? 3.102 -14.904 -2.452 1.00 98.19 387 VAL A O 1
ATOM 3043 N N . ARG A 1 388 ? 3.294 -13.588 -0.629 1.00 98.50 388 ARG A N 1
ATOM 3044 C CA . ARG A 1 388 ? 2.203 -14.172 0.147 1.00 98.50 388 ARG A CA 1
ATOM 3045 C C . ARG A 1 388 ? 1.100 -13.140 0.334 1.00 98.50 388 ARG A C 1
ATOM 3047 O O . ARG A 1 388 ? 1.378 -12.008 0.725 1.00 98.50 388 ARG A O 1
ATOM 3054 N N . VAL A 1 389 ? -0.135 -13.551 0.078 1.00 98.56 389 VAL A N 1
ATOM 3055 C CA . VAL A 1 389 ? -1.340 -12.752 0.307 1.00 98.56 389 VAL A CA 1
ATOM 3056 C C . VAL A 1 389 ? -2.177 -13.471 1.355 1.00 98.56 389 VAL A C 1
ATOM 3058 O O . VAL A 1 389 ? -2.483 -14.653 1.194 1.00 98.56 389 VAL A O 1
ATOM 3061 N N . GLU A 1 390 ? -2.504 -12.769 2.436 1.00 98.62 390 GLU A N 1
ATOM 3062 C CA . GLU A 1 390 ? -3.331 -13.274 3.531 1.00 98.62 390 GLU A CA 1
ATOM 3063 C C . GLU A 1 390 ? -4.620 -12.451 3.639 1.00 98.62 390 GLU A C 1
ATOM 3065 O O . GLU A 1 390 ? -4.566 -11.255 3.911 1.00 98.62 390 GLU A O 1
ATOM 3070 N N . TRP A 1 391 ? -5.771 -13.086 3.444 1.00 98.50 391 TRP A N 1
ATOM 3071 C CA . TRP A 1 391 ? -7.096 -12.499 3.615 1.00 98.50 391 TRP A CA 1
ATOM 3072 C C . TRP A 1 391 ? -7.365 -12.148 5.082 1.00 98.50 391 TRP A C 1
ATOM 3074 O O . TRP A 1 391 ? -6.990 -12.884 5.999 1.00 98.50 391 TRP A O 1
ATOM 3084 N N . LYS A 1 392 ? -8.051 -11.029 5.303 1.00 98.31 392 LYS A N 1
ATOM 3085 C CA . LYS A 1 392 ? -8.504 -10.552 6.611 1.00 98.31 392 LYS A CA 1
ATOM 3086 C C . LYS A 1 392 ? -9.949 -10.081 6.517 1.00 98.31 392 LYS A C 1
ATOM 3088 O O . LYS A 1 392 ? -10.298 -9.344 5.599 1.00 98.31 392 LYS A O 1
ATOM 3093 N N . GLU A 1 393 ? -10.759 -10.465 7.492 1.00 97.06 393 GLU A N 1
ATOM 3094 C CA . GLU A 1 393 ? -12.154 -10.038 7.589 1.00 97.06 393 GLU A CA 1
ATOM 3095 C C . GLU A 1 393 ? -12.239 -8.555 7.967 1.00 97.06 393 GLU A C 1
ATOM 3097 O O . GLU A 1 393 ? -11.543 -8.101 8.880 1.00 97.06 393 GLU A O 1
ATOM 3102 N N . ILE A 1 394 ? -13.081 -7.808 7.254 1.00 92.81 394 ILE A N 1
ATOM 3103 C CA . ILE A 1 394 ? -13.475 -6.440 7.585 1.00 92.81 394 ILE A CA 1
ATOM 3104 C C . ILE A 1 394 ? -14.993 -6.306 7.414 1.00 92.81 394 ILE A C 1
ATOM 3106 O O . ILE A 1 394 ? -15.564 -6.693 6.402 1.00 92.81 394 ILE A O 1
ATOM 3110 N N . GLU A 1 395 ? -15.677 -5.749 8.404 1.00 87.06 395 GLU A N 1
ATOM 3111 C CA . GLU A 1 395 ? -17.109 -5.453 8.289 1.00 87.06 395 GLU A CA 1
ATOM 3112 C C . GLU A 1 395 ? -17.312 -3.957 7.998 1.00 87.06 395 GLU A C 1
ATOM 3114 O O . GLU A 1 395 ? -16.546 -3.141 8.528 1.00 87.06 395 GLU A O 1
ATOM 3119 N N . PRO A 1 396 ? -18.336 -3.553 7.215 1.00 87.19 396 PRO A N 1
ATOM 3120 C CA . PRO A 1 396 ? -19.287 -4.358 6.426 1.00 87.19 396 PRO A CA 1
ATOM 3121 C C . PRO A 1 396 ? -18.884 -4.529 4.937 1.00 87.19 396 PRO A C 1
ATOM 3123 O O . PRO A 1 396 ? -18.179 -3.688 4.387 1.00 87.19 396 PRO A O 1
ATOM 3126 N N . GLY A 1 397 ? -19.393 -5.572 4.263 1.00 90.94 397 GLY A N 1
ATOM 3127 C CA . GLY A 1 397 ? -19.282 -5.765 2.805 1.00 90.94 397 GLY A CA 1
ATOM 3128 C C . GLY A 1 397 ? -20.245 -6.837 2.263 1.00 90.94 397 GLY A C 1
ATOM 3129 O O . GLY A 1 397 ? -20.838 -7.579 3.045 1.00 90.94 397 GLY A O 1
ATOM 3130 N N . ASP A 1 398 ? -20.417 -6.906 0.938 1.00 94.31 398 ASP A N 1
ATOM 3131 C CA . ASP A 1 398 ? -21.457 -7.719 0.271 1.00 94.31 398 ASP A CA 1
ATOM 3132 C C . ASP A 1 398 ? -21.060 -9.199 0.084 1.00 94.31 398 ASP A C 1
ATOM 3134 O O . ASP A 1 398 ? -21.914 -10.082 -0.011 1.00 94.31 398 ASP A O 1
ATOM 3138 N N . TYR A 1 399 ? -19.758 -9.473 -0.024 1.00 96.69 399 TYR A N 1
ATOM 3139 C CA . TYR A 1 399 ? -19.170 -10.797 -0.267 1.00 96.69 399 TYR A CA 1
ATOM 3140 C C . TYR A 1 399 ? -17.722 -10.842 0.233 1.00 96.69 399 TYR A C 1
ATOM 3142 O O . TYR A 1 399 ? -17.096 -9.805 0.393 1.00 96.69 399 TYR A O 1
ATOM 3150 N N . ASP A 1 400 ? -17.147 -12.025 0.437 1.00 97.44 400 ASP A N 1
ATOM 3151 C CA . ASP A 1 400 ? -15.819 -12.188 1.051 1.00 97.44 400 ASP A CA 1
ATOM 3152 C C . ASP A 1 400 ? -14.642 -12.196 0.058 1.00 97.44 400 ASP A C 1
ATOM 3154 O O . ASP A 1 400 ? -13.497 -11.977 0.456 1.00 97.44 400 ASP A O 1
ATOM 3158 N N . ARG A 1 401 ? -14.896 -12.455 -1.230 1.00 98.06 401 ARG A N 1
ATOM 3159 C CA . ARG A 1 401 ? -13.866 -12.504 -2.282 1.00 98.06 401 ARG A CA 1
ATOM 3160 C C . ARG A 1 401 ? -13.152 -11.160 -2.434 1.00 98.06 401 ARG A C 1
ATOM 3162 O O . ARG A 1 401 ? -13.799 -10.131 -2.616 1.00 98.06 401 ARG A O 1
ATOM 3169 N N . VAL A 1 402 ? -11.822 -11.195 -2.449 1.00 98.19 402 VAL A N 1
ATOM 3170 C CA . VAL A 1 402 ? -10.932 -10.046 -2.664 1.00 98.19 402 VAL A CA 1
ATOM 3171 C C . VAL A 1 402 ? -9.999 -10.343 -3.829 1.00 98.19 402 VAL A C 1
ATOM 3173 O O . VAL A 1 402 ? -9.335 -11.380 -3.849 1.00 98.19 402 VAL A O 1
ATOM 3176 N N . ALA A 1 403 ? -9.908 -9.416 -4.780 1.00 98.31 403 ALA A N 1
ATOM 3177 C CA . ALA A 1 403 ? -8.887 -9.418 -5.817 1.00 98.31 403 ALA A CA 1
ATOM 3178 C C . ALA A 1 403 ? -7.737 -8.499 -5.379 1.00 98.31 403 ALA A C 1
ATOM 3180 O O . ALA A 1 403 ? -7.796 -7.278 -5.515 1.00 98.31 403 ALA A O 1
ATOM 3181 N N . ALA A 1 404 ? -6.684 -9.087 -4.814 1.00 98.44 404 ALA A N 1
ATOM 3182 C CA . ALA A 1 404 ? -5.472 -8.372 -4.445 1.00 98.44 404 ALA A CA 1
ATOM 3183 C C . ALA A 1 404 ? -4.644 -8.075 -5.703 1.00 98.44 404 ALA A C 1
ATOM 3185 O O . ALA A 1 404 ? -4.100 -8.975 -6.344 1.00 98.44 404 ALA A O 1
ATOM 3186 N N . ALA A 1 405 ? -4.544 -6.801 -6.059 1.00 98.31 405 ALA A N 1
ATOM 3187 C CA . ALA A 1 405 ? -3.829 -6.328 -7.228 1.00 98.31 405 ALA A CA 1
ATOM 3188 C C . ALA A 1 405 ? -2.389 -5.923 -6.889 1.00 98.31 405 ALA A C 1
ATOM 3190 O O . ALA A 1 405 ? -2.149 -5.093 -6.015 1.00 98.31 405 ALA A O 1
ATOM 3191 N N . LEU A 1 406 ? -1.429 -6.474 -7.635 1.00 98.31 406 LEU A N 1
ATOM 3192 C CA . LEU A 1 406 ? -0.005 -6.133 -7.618 1.00 98.31 406 LEU A CA 1
ATOM 3193 C C . LEU A 1 406 ? 0.338 -5.406 -8.923 1.00 98.31 406 LEU A C 1
ATOM 3195 O O . LEU A 1 406 ? 0.773 -6.006 -9.912 1.00 98.31 406 LEU A O 1
ATOM 3199 N N . ALA A 1 407 ? 0.094 -4.101 -8.936 1.00 98.06 407 ALA A N 1
ATOM 3200 C CA . ALA A 1 407 ? 0.116 -3.261 -10.122 1.00 98.06 407 ALA A CA 1
ATOM 3201 C C . ALA A 1 407 ? 1.501 -2.659 -10.405 1.00 98.06 407 ALA A C 1
ATOM 3203 O O . ALA A 1 407 ? 2.198 -2.187 -9.505 1.00 98.06 407 ALA A O 1
ATOM 3204 N N . ASN A 1 408 ? 1.896 -2.637 -11.685 1.00 97.06 408 ASN A N 1
ATOM 3205 C CA . ASN A 1 408 ? 3.160 -2.059 -12.169 1.00 97.06 408 ASN A CA 1
ATOM 3206 C C . ASN A 1 408 ? 4.417 -2.503 -11.386 1.00 97.06 408 ASN A C 1
ATOM 3208 O O . ASN A 1 408 ? 5.385 -1.750 -11.276 1.00 97.06 408 ASN A O 1
ATOM 3212 N N . MET A 1 409 ? 4.421 -3.735 -10.870 1.00 97.69 409 MET A N 1
ATOM 3213 C CA . MET A 1 409 ? 5.548 -4.300 -10.129 1.00 97.69 409 MET A CA 1
ATOM 3214 C C . MET A 1 409 ? 6.741 -4.548 -11.062 1.00 97.69 409 MET A C 1
ATOM 3216 O O . MET A 1 409 ? 6.712 -5.448 -11.909 1.00 97.69 409 MET A O 1
ATOM 3220 N N . LYS A 1 410 ? 7.789 -3.734 -10.915 1.00 97.06 410 LYS A N 1
ATOM 3221 C CA . LYS A 1 410 ? 8.978 -3.709 -11.772 1.00 97.06 410 LYS A CA 1
ATOM 3222 C C . LYS A 1 410 ? 10.245 -3.967 -10.965 1.00 97.06 410 LYS A C 1
ATOM 3224 O O . LYS A 1 410 ? 10.535 -3.253 -10.007 1.00 97.06 410 LYS A O 1
ATOM 3229 N N . PHE A 1 411 ? 11.040 -4.928 -11.415 1.00 96.75 411 PHE A N 1
ATOM 3230 C CA . PHE A 1 411 ? 12.393 -5.139 -10.930 1.00 96.75 411 PHE A CA 1
ATOM 3231 C C . PHE A 1 411 ? 13.374 -4.135 -11.554 1.00 96.75 411 PHE A C 1
ATOM 3233 O O . PHE A 1 411 ? 13.285 -3.777 -12.731 1.00 96.75 411 PHE A O 1
ATOM 3240 N N . VAL A 1 412 ? 14.352 -3.696 -10.774 1.00 95.75 412 VAL A N 1
ATOM 3241 C CA . VAL A 1 412 ? 15.489 -2.891 -11.225 1.00 95.75 412 VAL A CA 1
ATOM 3242 C C . VAL A 1 412 ? 16.727 -3.770 -11.129 1.00 95.75 412 VAL A C 1
ATOM 3244 O O . VAL A 1 412 ? 16.983 -4.381 -10.090 1.00 95.75 412 VAL A O 1
ATOM 3247 N N . ALA A 1 413 ? 17.449 -3.905 -12.242 1.00 91.12 413 ALA A N 1
ATOM 3248 C CA . ALA A 1 413 ? 18.670 -4.699 -12.284 1.00 91.12 413 ALA A CA 1
ATOM 3249 C C . ALA A 1 413 ? 19.747 -4.066 -11.397 1.00 91.12 413 ALA A C 1
ATOM 3251 O O . ALA A 1 413 ? 19.818 -2.843 -11.274 1.00 91.12 413 ALA A O 1
ATOM 3252 N N . GLU A 1 414 ? 20.594 -4.902 -10.804 1.00 81.69 414 GLU A N 1
ATOM 3253 C CA . GLU A 1 414 ? 21.809 -4.409 -10.166 1.00 81.69 414 GLU A CA 1
ATOM 3254 C C . GLU A 1 414 ? 22.724 -3.828 -11.254 1.00 81.69 414 GLU A C 1
ATOM 3256 O O . GLU A 1 414 ? 23.030 -4.512 -12.237 1.00 81.69 414 GLU A O 1
ATOM 3261 N N . GLU A 1 415 ? 23.116 -2.555 -11.126 1.00 79.62 415 GLU A N 1
ATOM 3262 C CA . GLU A 1 415 ? 24.118 -2.000 -12.033 1.00 79.62 415 GLU A CA 1
ATOM 3263 C C . GLU A 1 415 ? 25.385 -2.854 -11.920 1.00 79.62 415 GLU A C 1
ATOM 3265 O O . GLU A 1 415 ? 25.836 -3.128 -10.802 1.00 79.62 415 GLU A O 1
ATOM 3270 N N . PRO A 1 416 ? 25.969 -3.305 -13.045 1.00 73.88 416 PRO A N 1
ATOM 3271 C CA . PRO A 1 416 ? 27.231 -4.013 -12.983 1.00 73.88 416 PRO A CA 1
ATOM 3272 C C . PRO A 1 416 ? 28.235 -3.078 -12.315 1.00 73.88 416 PRO A C 1
ATOM 3274 O O . PRO A 1 416 ? 28.462 -1.971 -12.805 1.00 73.88 416 PRO A O 1
ATOM 3277 N N . ALA A 1 417 ? 28.804 -3.512 -11.186 1.00 70.19 417 ALA A N 1
ATOM 3278 C CA . ALA A 1 417 ? 29.846 -2.760 -10.504 1.00 70.19 417 ALA A CA 1
ATOM 3279 C C . ALA A 1 417 ? 30.885 -2.333 -11.549 1.00 70.19 417 ALA A C 1
ATOM 3281 O O . ALA A 1 417 ? 31.448 -3.191 -12.238 1.00 70.19 417 ALA A O 1
ATOM 3282 N N . LYS A 1 418 ? 31.076 -1.016 -11.721 1.00 64.31 418 LYS A N 1
ATOM 3283 C CA . LYS A 1 418 ? 32.128 -0.479 -12.589 1.00 64.31 418 LYS A CA 1
ATOM 3284 C C . LYS A 1 418 ? 33.446 -1.038 -12.059 1.00 64.31 418 LYS A C 1
ATOM 3286 O O . LYS A 1 418 ? 33.856 -0.679 -10.958 1.00 64.31 418 LYS A O 1
ATOM 3291 N N . LYS A 1 419 ? 34.009 -1.998 -12.791 1.00 54.84 419 LYS A N 1
ATOM 3292 C CA . LYS A 1 419 ? 35.315 -2.581 -12.493 1.00 54.84 419 LYS A CA 1
ATOM 3293 C C . LYS A 1 419 ? 36.422 -1.596 -12.806 1.00 54.84 419 LYS A C 1
ATOM 3295 O O . LYS A 1 419 ? 36.276 -0.875 -13.821 1.00 54.84 419 LYS A O 1
#

Sequence (419 aa):
MRLQTINLSRREKVLIIILVVSLVLFFIQKFIFAQRLPYYIQLKARMREETAELASTRETAGSLPVLKKNVEIAEMELAETKKKLGVAFDDMDSFLLAAQPKEPGVRVKLFQPMQEEKRGIFSVQPFKVTVSGDYPSIMTYLLYLDTLPAMTEIRELKISAGSEKLGEVEAGFVIDLFKIGVEGESIPLSDDRNDEQKILPQSRKNIFEPAVAVNRPEKPHEQLPQLSPPSPETPALPKVPDTPTPQKDVPLSIPAISSYTFPSIDGKSNRIALPWLEGAKVLRNVGPFYSVGSRKIAIAGREFGRGVVVEVDKNRPVVEAVMDLQARYSVLRGFAGVEDDTQNSSGSFVLTFLGDERELLKTPVLKPGAYPYYVELNVKGVKRLTVRVEWKEIEPGDYDRVAAALANMKFVAEEPAKK

Organism: Thermosediminibacter oceani (strain ATCC BAA-1034 / DSM 16646 / JW/IW-1228P) (NCBI:txid555079)